Protein AF-A0A957AQJ9-F1 (afdb_monomer)

Nearest PDB structures (foldseek):
  1okq-assembly1_A  TM=3.624E-01  e=1.898E-09  Mus musculus
  2jd4-assembly1_A  TM=3.567E-01  e=3.249E-08  Mus musculus
  2jd4-assembly2_B  TM=3.428E-01  e=1.166E-07  Mus musculus
  6z2o-assembly1_A  TM=6.567E-01  e=7.540E-03  Akkermansia muciniphila ATCC BAA-835
  3zr5-assembly1_A  TM=3.129E-01  e=8.150E-04  Mus musculus

Mean predicted aligned error: 17.11 Å

Foldseek 3Di:
DAFPDDKDKAWQPCQLQALAWKKWWWWWQAAADADKWWAKFWADPQDAGQWTWIAHNVQQWIWIDGPPDIWTFQDHDDHRDIWTWMWTAHSVQWIFIDILLDTRDTDGDSGIRHRGTIMMGQWDHPNDDIGGTRGDTHDTDMDSHGDWSVSSNCVSVLVAFPWWQQQQDQKAAFQDFGDTPSVNPWTKTKHFQPDRRDMWGFDPDQFHNGWGAFQGIWIFTDFDQQLFLLVFWKKWKWWWAAAPDDPDQKWWQKAFEAEPVQDQLQTRFTWIDGNRFWIKTWFHQSPDIFIDIGDRHDDHRDIWIWMWITPLAKIWIDILLHTDDIDRSRHNRRGHRDRGIIGQKYHYPPDPPPIHGGRTIIGTITMGSHGDDSVSSNVVSVSGDDDWDWPDPDDPPDPDTDTDDDDDLPDAIKDKQADWDADPVGDIPPRDDVVRIDMDGPHPPPPPPDQAWPDWAWDDDPQWIKTKIKGQWQAQWQFKFKFKDLDPPDGDDTPDTGGDPDHRGNHMDMDMDIGNPDDAQGKMWMKIWTAGNVRDIDIDDTYMDHHHDPDDPDPPDDDDDDDDDDDDDDDDDDDDDDDDDDDDDDDDDDDDDD

Structure (mmCIF, N/CA/C/O backbone):
data_AF-A0A957AQJ9-F1
#
_entry.id   AF-A0A957AQJ9-F1
#
loop_
_atom_site.group_PDB
_atom_site.id
_atom_site.type_symbol
_atom_site.label_atom_id
_atom_site.label_alt_id
_atom_site.label_comp_id
_atom_site.label_asym_id
_atom_site.label_entity_id
_atom_site.label_seq_id
_atom_site.pdbx_PDB_ins_code
_atom_site.Cartn_x
_atom_site.Cartn_y
_atom_site.Cartn_z
_atom_site.occupancy
_atom_site.B_iso_or_equiv
_atom_site.auth_seq_id
_atom_site.auth_comp_id
_atom_site.auth_asym_id
_atom_site.auth_atom_id
_atom_site.pdbx_PDB_model_num
ATOM 1 N N . PHE A 1 1 ? 5.948 16.089 -21.328 1.00 92.62 1 PHE A N 1
ATOM 2 C CA . PHE A 1 1 ? 7.175 16.125 -22.129 1.00 92.62 1 PHE A CA 1
ATOM 3 C C . PHE A 1 1 ? 6.773 16.080 -23.591 1.00 92.62 1 PHE A C 1
ATOM 5 O O . PHE A 1 1 ? 6.125 15.121 -24.000 1.00 92.62 1 PHE A O 1
ATOM 12 N N . ASP A 1 2 ? 7.053 17.138 -24.344 1.00 92.00 2 ASP A N 1
ATOM 13 C CA . ASP A 1 2 ? 6.606 17.327 -25.732 1.00 92.00 2 ASP A CA 1
ATOM 14 C C . ASP A 1 2 ? 7.565 16.769 -26.802 1.00 92.00 2 ASP A C 1
ATOM 16 O O . ASP A 1 2 ? 7.291 16.874 -27.998 1.00 92.00 2 ASP A O 1
ATOM 20 N N . GLY A 1 3 ? 8.683 16.170 -26.384 1.00 90.44 3 GLY A N 1
ATOM 21 C CA . GLY A 1 3 ? 9.690 15.611 -27.282 1.00 90.44 3 GLY A CA 1
ATOM 22 C C . GLY A 1 3 ? 10.649 16.622 -27.903 1.00 90.44 3 GLY A C 1
ATOM 23 O O . GLY A 1 3 ? 11.433 16.231 -28.772 1.00 90.44 3 GLY A O 1
ATOM 24 N N . VAL A 1 4 ? 10.604 17.897 -27.501 1.00 90.50 4 VAL A N 1
ATOM 25 C CA . VAL A 1 4 ? 11.397 18.969 -28.118 1.00 90.50 4 VAL A CA 1
ATOM 26 C C . VAL A 1 4 ? 12.445 19.532 -27.169 1.00 90.50 4 VAL A C 1
ATOM 28 O O . VAL A 1 4 ? 13.625 19.520 -27.520 1.00 90.50 4 VAL A O 1
ATOM 31 N N . ASP A 1 5 ? 12.038 20.056 -26.013 1.00 89.62 5 ASP A N 1
ATOM 32 C CA . ASP A 1 5 ? 12.955 20.708 -25.067 1.00 89.62 5 ASP A CA 1
ATOM 33 C C . ASP A 1 5 ? 12.604 20.520 -23.581 1.00 89.62 5 ASP A C 1
ATOM 35 O O . ASP A 1 5 ? 13.360 20.972 -22.716 1.00 89.62 5 ASP A O 1
ATOM 39 N N . ASP A 1 6 ? 11.529 19.790 -23.273 1.00 91.94 6 ASP A N 1
ATOM 40 C CA . ASP A 1 6 ? 11.122 19.501 -21.898 1.00 91.94 6 ASP A CA 1
ATOM 41 C C . ASP A 1 6 ? 12.147 18.628 -21.147 1.00 91.94 6 ASP A C 1
ATOM 43 O O . ASP A 1 6 ? 12.535 17.546 -21.594 1.00 91.94 6 ASP A O 1
ATOM 47 N N . SER A 1 7 ? 12.535 19.072 -19.950 1.00 90.31 7 SER A N 1
ATOM 48 C CA . SER A 1 7 ? 13.377 18.325 -19.011 1.00 90.31 7 SER A CA 1
ATOM 49 C C . SER A 1 7 ? 13.085 18.753 -17.574 1.00 90.31 7 SER A C 1
ATOM 51 O O . SER A 1 7 ? 12.858 19.937 -17.309 1.00 90.31 7 SER A O 1
ATOM 53 N N . LEU A 1 8 ? 13.126 17.806 -16.637 1.00 92.00 8 LEU A N 1
ATOM 54 C CA . LEU A 1 8 ? 13.178 18.089 -15.202 1.00 92.00 8 LEU A CA 1
ATOM 55 C C . LEU A 1 8 ? 14.493 17.560 -14.633 1.00 92.00 8 LEU A C 1
ATOM 57 O O . LEU A 1 8 ? 14.938 16.472 -14.991 1.00 92.00 8 LEU A O 1
ATOM 61 N N . THR A 1 9 ? 15.087 18.315 -13.715 1.00 90.50 9 THR A N 1
ATOM 62 C CA . THR A 1 9 ? 16.314 17.924 -13.017 1.00 90.50 9 THR A CA 1
ATOM 63 C C . THR A 1 9 ? 16.033 17.858 -11.528 1.00 90.50 9 THR A C 1
ATOM 65 O O . THR A 1 9 ? 15.583 18.841 -10.935 1.00 90.50 9 THR A O 1
ATOM 68 N N . VAL A 1 10 ? 16.310 16.704 -10.930 1.00 87.38 10 VAL A N 1
ATOM 69 C CA . VAL A 1 10 ? 16.280 16.508 -9.483 1.00 87.38 10 VAL A CA 1
ATOM 70 C C . VAL A 1 10 ? 17.721 16.432 -9.001 1.00 87.38 10 VAL A C 1
ATOM 72 O O . VAL A 1 10 ? 18.460 15.511 -9.352 1.00 87.38 10 VAL A O 1
ATOM 75 N N . PHE A 1 11 ? 18.120 17.440 -8.232 1.00 86.62 11 PHE A N 1
ATOM 76 C CA . PHE A 1 11 ? 19.486 17.565 -7.740 1.00 86.62 11 PHE A CA 1
ATOM 77 C C . PHE A 1 11 ? 19.770 16.562 -6.623 1.00 86.62 11 PHE A C 1
ATOM 79 O O . PHE A 1 11 ? 18.876 16.227 -5.845 1.00 86.62 11 PHE A O 1
ATOM 86 N N . ASP A 1 12 ? 21.028 16.131 -6.522 1.00 78.50 12 ASP A N 1
ATOM 87 C CA . ASP A 1 12 ? 21.579 15.427 -5.355 1.00 78.50 12 ASP A CA 1
ATOM 88 C C . ASP A 1 12 ? 20.971 14.035 -5.036 1.00 78.50 12 ASP A C 1
ATOM 90 O O . ASP A 1 12 ? 21.325 13.421 -4.026 1.00 78.50 12 ASP A O 1
ATOM 94 N N . VAL A 1 13 ? 20.121 13.475 -5.910 1.00 77.50 13 VAL A N 1
ATOM 95 C CA . VAL A 1 13 ? 19.468 12.156 -5.722 1.00 77.50 13 VAL A CA 1
ATOM 96 C C . VAL A 1 13 ? 20.484 11.024 -5.540 1.00 77.50 13 VAL A C 1
ATOM 98 O O . VAL A 1 13 ? 20.244 10.072 -4.798 1.00 77.50 13 VAL A O 1
ATOM 101 N N . SER A 1 14 ? 21.646 11.113 -6.189 1.00 77.75 14 SER A N 1
ATOM 102 C CA . SER A 1 14 ? 22.636 10.036 -6.183 1.00 77.75 14 SER A CA 1
ATOM 103 C C . SER A 1 14 ? 23.633 10.072 -5.019 1.00 77.75 14 SER A C 1
ATOM 105 O O . SER A 1 14 ? 24.506 9.199 -4.952 1.00 77.75 14 SER A O 1
ATOM 107 N N . LEU A 1 15 ? 23.531 11.040 -4.094 1.00 73.25 15 LEU A N 1
ATOM 108 C CA . LEU A 1 15 ? 24.473 11.200 -2.973 1.00 73.25 15 LEU A CA 1
ATOM 109 C C . LEU A 1 15 ? 24.686 9.897 -2.185 1.00 73.25 15 LEU A C 1
ATOM 111 O O . LEU A 1 15 ? 25.810 9.612 -1.771 1.00 73.25 15 LEU A O 1
ATOM 115 N N . ASN A 1 16 ? 23.632 9.087 -2.044 1.00 70.19 16 ASN A N 1
ATOM 116 C CA . ASN A 1 16 ? 23.657 7.813 -1.319 1.00 70.19 16 ASN A CA 1
ATOM 117 C C . ASN A 1 16 ? 23.697 6.566 -2.230 1.00 70.19 16 ASN A C 1
ATOM 119 O O . ASN A 1 16 ? 23.764 5.445 -1.729 1.00 70.19 16 ASN A O 1
ATOM 123 N N . LEU A 1 17 ? 23.694 6.728 -3.558 1.00 78.06 17 LEU A N 1
ATOM 124 C CA . LEU A 1 17 ? 23.614 5.611 -4.517 1.00 78.06 17 LEU A CA 1
ATOM 125 C C . LEU A 1 17 ? 24.988 5.119 -4.996 1.00 78.06 17 LEU A C 1
ATOM 127 O O . LEU A 1 17 ? 25.112 4.027 -5.555 1.00 78.06 17 LEU A O 1
ATOM 131 N N . ALA A 1 18 ? 26.037 5.915 -4.788 1.00 72.94 18 ALA A N 1
ATOM 132 C CA . ALA A 1 18 ? 27.349 5.677 -5.373 1.00 72.94 18 ALA A CA 1
ATOM 133 C C . ALA A 1 18 ? 27.983 4.351 -4.920 1.00 72.94 18 ALA A C 1
ATOM 135 O O . ALA A 1 18 ? 28.435 4.207 -3.785 1.00 72.94 18 ALA A O 1
ATOM 136 N N . GLY A 1 19 ? 28.068 3.393 -5.848 1.00 69.75 19 GLY A N 1
ATOM 137 C CA . GLY A 1 19 ? 28.653 2.070 -5.602 1.00 69.75 19 GLY A CA 1
ATOM 138 C C . GLY A 1 19 ? 27.758 1.103 -4.819 1.00 69.75 19 GLY A C 1
ATOM 139 O O . GLY A 1 19 ? 28.205 -0.003 -4.520 1.00 69.75 19 GLY A O 1
ATOM 140 N N . ASN A 1 20 ? 26.518 1.491 -4.515 1.00 80.19 20 ASN A N 1
ATOM 141 C CA . ASN A 1 20 ? 25.549 0.668 -3.798 1.00 80.19 20 ASN A CA 1
ATOM 142 C C . ASN A 1 20 ? 24.621 -0.085 -4.765 1.00 80.19 20 ASN A C 1
ATOM 144 O O . ASN A 1 20 ? 24.671 0.089 -5.986 1.00 80.19 20 ASN A O 1
ATOM 148 N N . ALA A 1 21 ? 23.788 -0.967 -4.214 1.00 87.88 21 ALA A N 1
ATOM 149 C CA . ALA A 1 21 ? 22.604 -1.433 -4.925 1.00 87.88 21 ALA A CA 1
ATOM 150 C C . ALA A 1 21 ? 21.654 -0.246 -5.166 1.00 87.88 21 ALA A C 1
ATOM 152 O O . ALA A 1 21 ? 21.693 0.735 -4.430 1.00 87.88 21 ALA A O 1
ATOM 153 N N . THR A 1 22 ? 20.820 -0.308 -6.197 1.00 90.12 22 THR A N 1
ATOM 154 C CA . THR A 1 22 ? 19.837 0.745 -6.472 1.00 90.12 22 THR A CA 1
ATOM 155 C C . THR A 1 22 ? 18.713 0.221 -7.347 1.00 90.12 22 THR A C 1
ATOM 157 O O . THR A 1 22 ? 18.910 -0.719 -8.119 1.00 90.12 22 THR A O 1
ATOM 160 N N . SER A 1 23 ? 17.544 0.840 -7.249 1.00 92.94 23 SER A N 1
ATOM 161 C CA . SER A 1 23 ? 16.424 0.600 -8.155 1.00 92.94 23 SER A CA 1
ATOM 162 C C . SER A 1 23 ? 15.796 1.915 -8.551 1.00 92.94 23 SER A C 1
ATOM 164 O O . SER A 1 23 ? 15.727 2.826 -7.736 1.00 92.94 23 SER A O 1
ATOM 166 N N . PHE A 1 24 ? 15.336 2.029 -9.786 1.00 93.81 24 PHE A N 1
ATOM 167 C CA . PHE A 1 24 ? 14.675 3.238 -10.255 1.00 93.81 24 PHE A CA 1
ATOM 168 C C . PHE A 1 24 ? 13.699 2.924 -11.379 1.00 93.81 24 PHE A C 1
ATOM 170 O O . PHE A 1 24 ? 13.906 1.991 -12.162 1.00 93.81 24 PHE A O 1
ATOM 177 N N . GLY A 1 25 ? 12.640 3.716 -11.467 1.00 95.06 25 GLY A N 1
ATOM 178 C CA . GLY A 1 25 ? 11.577 3.498 -12.433 1.00 95.06 25 GLY A CA 1
ATOM 179 C C . GLY A 1 25 ? 10.483 4.548 -12.351 1.00 95.06 25 GLY A C 1
ATOM 180 O O . GLY A 1 25 ? 10.614 5.545 -11.638 1.00 95.06 25 GLY A O 1
ATOM 181 N N . ALA A 1 26 ? 9.442 4.331 -13.148 1.00 94.75 26 ALA A N 1
ATOM 182 C CA . ALA A 1 26 ? 8.276 5.201 -13.241 1.00 94.75 26 ALA A CA 1
ATOM 183 C C . ALA A 1 26 ? 7.103 4.488 -13.929 1.00 94.75 26 ALA A C 1
ATOM 185 O O . ALA A 1 26 ? 7.297 3.511 -14.666 1.00 94.75 26 ALA A O 1
ATOM 186 N N . TRP A 1 27 ? 5.902 5.043 -13.791 1.00 95.00 27 TRP A N 1
ATOM 187 C CA . TRP A 1 27 ? 4.855 4.890 -14.796 1.00 95.00 27 TRP A CA 1
ATOM 188 C C . TRP A 1 27 ? 5.170 5.772 -16.008 1.00 95.00 27 TRP A C 1
ATOM 190 O O . TRP A 1 27 ? 5.525 6.945 -15.893 1.00 95.00 27 TRP A O 1
ATOM 200 N N . VAL A 1 28 ? 5.052 5.203 -17.204 1.00 97.00 28 VAL A N 1
ATOM 201 C CA . VAL A 1 28 ? 5.449 5.824 -18.470 1.00 97.00 28 VAL A CA 1
ATOM 202 C C . VAL A 1 28 ? 4.351 5.615 -19.500 1.00 97.00 28 VAL A C 1
ATOM 204 O O . VAL A 1 28 ? 3.964 4.483 -19.784 1.00 97.00 28 VAL A O 1
ATOM 207 N N . LYS A 1 29 ? 3.885 6.699 -20.118 1.00 96.75 29 LYS A N 1
ATOM 208 C CA . LYS A 1 29 ? 3.006 6.661 -21.289 1.00 96.75 29 LYS A CA 1
ATOM 209 C C . LYS A 1 29 ? 3.739 7.248 -22.493 1.00 96.75 29 LYS A C 1
ATOM 211 O O . LYS A 1 29 ? 3.680 8.464 -22.692 1.00 96.75 29 LYS A O 1
ATOM 216 N N . PRO A 1 30 ? 4.469 6.425 -23.266 1.00 95.88 30 PRO A N 1
ATOM 217 C CA . PRO A 1 30 ? 5.208 6.912 -24.419 1.00 95.88 30 PRO A CA 1
ATOM 218 C C . PRO A 1 30 ? 4.275 7.166 -25.604 1.00 95.88 30 PRO A C 1
ATOM 220 O O . PRO A 1 30 ? 3.418 6.336 -25.905 1.00 95.88 30 PRO A O 1
ATOM 223 N N . GLU A 1 31 ? 4.473 8.271 -26.315 1.00 94.75 31 GLU A N 1
ATOM 224 C CA . GLU A 1 31 ? 3.731 8.561 -27.545 1.00 94.75 31 GLU A CA 1
ATOM 225 C C . GLU A 1 31 ? 4.389 7.921 -28.775 1.00 94.75 31 GLU A C 1
ATOM 227 O O . GLU A 1 31 ? 5.592 7.615 -28.805 1.00 94.75 31 GLU A O 1
ATOM 232 N N . ALA A 1 32 ? 3.589 7.715 -29.823 1.00 88.75 32 ALA A N 1
ATOM 233 C CA . ALA A 1 32 ? 4.086 7.197 -31.092 1.00 88.75 32 ALA A CA 1
ATOM 234 C C . ALA A 1 32 ? 5.020 8.217 -31.771 1.00 88.75 32 ALA A C 1
ATOM 236 O O . ALA A 1 32 ? 4.704 9.402 -31.866 1.00 88.75 32 ALA A O 1
ATOM 237 N N . GLY A 1 33 ? 6.155 7.764 -32.310 1.00 87.12 33 GLY A N 1
ATOM 238 C CA . GLY A 1 33 ? 7.134 8.675 -32.906 1.00 87.12 33 GLY A CA 1
ATOM 239 C C . GLY A 1 33 ? 8.309 7.978 -33.585 1.00 87.12 33 GLY A C 1
ATOM 240 O O . GLY A 1 33 ? 8.190 6.852 -34.070 1.00 87.12 33 GLY A O 1
ATOM 241 N N . SER A 1 34 ? 9.452 8.661 -33.644 1.00 84.19 34 SER A N 1
ATOM 242 C CA . SER A 1 34 ? 10.712 8.099 -34.131 1.00 84.19 34 SER A CA 1
ATOM 243 C C . SER A 1 34 ? 11.901 8.505 -33.260 1.00 84.19 34 SER A C 1
ATOM 245 O O . SER A 1 34 ? 12.082 9.689 -32.989 1.00 84.19 34 SER A O 1
ATOM 247 N N . GLY A 1 35 ? 12.778 7.546 -32.955 1.00 88.00 35 GLY A N 1
ATOM 248 C CA . GLY A 1 35 ? 14.028 7.777 -32.228 1.00 88.00 35 GLY A CA 1
ATOM 249 C C . GLY A 1 35 ? 14.063 7.105 -30.857 1.00 88.00 35 GLY A C 1
ATOM 250 O O . GLY A 1 35 ? 13.187 6.311 -30.514 1.00 88.00 35 GLY A O 1
ATOM 251 N N . ASP A 1 36 ? 15.112 7.419 -30.100 1.00 91.12 36 ASP A N 1
ATOM 252 C CA . ASP A 1 36 ? 15.286 6.981 -28.716 1.00 91.12 36 ASP A CA 1
ATOM 253 C C . ASP A 1 36 ? 14.898 8.138 -27.792 1.00 91.12 36 ASP A C 1
ATOM 255 O O . ASP A 1 36 ? 15.418 9.246 -27.918 1.00 91.12 36 ASP A O 1
ATOM 259 N N . ASN A 1 37 ? 13.965 7.886 -26.883 1.00 93.19 37 ASN A N 1
ATOM 260 C CA . ASN A 1 37 ? 13.410 8.854 -25.946 1.00 93.19 37 ASN A CA 1
ATOM 261 C C . ASN A 1 37 ? 13.966 8.572 -24.548 1.00 93.19 37 ASN A C 1
ATOM 263 O O . ASN A 1 37 ? 13.776 7.476 -24.024 1.00 93.19 37 ASN A O 1
ATOM 267 N N . ALA A 1 38 ? 14.659 9.535 -23.946 1.00 94.00 38 ALA A N 1
ATOM 268 C CA . ALA A 1 38 ? 15.236 9.370 -22.615 1.00 94.00 38 ALA A CA 1
ATOM 269 C C . ALA A 1 38 ? 14.170 9.550 -21.531 1.00 94.00 38 ALA A C 1
ATOM 271 O O . ALA A 1 38 ? 13.559 10.608 -21.462 1.00 94.00 38 ALA A O 1
ATOM 272 N N . LEU A 1 39 ? 13.962 8.539 -20.688 1.00 96.12 39 LEU A N 1
ATOM 273 C CA . LEU A 1 39 ? 12.957 8.576 -19.626 1.00 96.12 39 LEU A CA 1
ATOM 274 C C . LEU A 1 39 ? 13.577 9.075 -18.318 1.00 96.12 39 LEU A C 1
ATOM 276 O O . LEU A 1 39 ? 13.153 10.099 -17.790 1.00 96.12 39 LEU A O 1
ATOM 280 N N . LEU A 1 40 ? 14.599 8.364 -17.832 1.00 94.88 40 LEU A N 1
ATOM 281 C CA . LEU A 1 40 ? 15.322 8.658 -16.595 1.00 94.88 40 LEU A CA 1
ATOM 282 C C . LEU A 1 40 ? 16.820 8.493 -16.848 1.00 94.88 40 LEU A C 1
ATOM 284 O O . LEU A 1 40 ? 17.236 7.457 -17.371 1.00 94.88 40 LEU A O 1
ATOM 288 N N . ALA A 1 41 ? 17.637 9.469 -16.467 1.00 92.25 41 ALA A N 1
ATOM 289 C CA . ALA A 1 41 ? 19.084 9.406 -16.643 1.00 92.25 41 ALA A CA 1
ATOM 290 C C . ALA A 1 41 ? 19.826 9.949 -15.424 1.00 92.25 41 ALA A C 1
ATOM 292 O O . ALA A 1 41 ? 19.465 10.998 -14.899 1.00 92.25 41 ALA A O 1
ATOM 293 N N . PHE A 1 42 ? 20.896 9.265 -15.020 1.00 89.81 42 PHE A N 1
ATOM 294 C CA . PHE A 1 42 ? 21.807 9.756 -13.987 1.00 89.81 42 PHE A CA 1
ATOM 295 C C . PHE A 1 42 ? 23.050 10.365 -14.631 1.00 89.81 42 PHE A C 1
ATOM 297 O O . PHE A 1 42 ? 23.799 9.675 -15.339 1.00 89.81 42 PHE A O 1
ATOM 304 N N . GLY A 1 43 ? 23.249 11.660 -14.405 1.00 83.44 43 GLY A N 1
ATOM 305 C CA . GLY A 1 43 ? 24.387 12.414 -14.916 1.00 83.44 43 GLY A CA 1
ATOM 306 C C . GLY A 1 43 ? 24.150 13.922 -14.902 1.00 83.44 43 GLY A C 1
ATOM 307 O O . GLY A 1 43 ? 23.088 14.405 -14.526 1.00 83.44 43 GLY A O 1
ATOM 308 N N . ALA A 1 44 ? 25.158 14.673 -15.340 1.00 75.31 44 ALA A N 1
ATOM 309 C CA . ALA A 1 44 ? 25.053 16.119 -15.512 1.00 75.31 44 ALA A CA 1
ATOM 310 C C . ALA A 1 44 ? 24.534 16.488 -16.913 1.00 75.31 44 ALA A C 1
ATOM 312 O O . ALA A 1 44 ? 24.792 15.779 -17.889 1.00 75.31 44 ALA A O 1
ATOM 313 N N . ASP A 1 45 ? 23.867 17.639 -17.032 1.00 69.31 45 ASP A N 1
ATOM 314 C CA . ASP A 1 45 ? 23.431 18.166 -18.330 1.00 69.31 45 ASP A CA 1
ATOM 315 C C . ASP A 1 45 ? 24.620 18.329 -19.304 1.00 69.31 45 ASP A C 1
ATOM 317 O O . ASP A 1 45 ? 25.703 18.801 -18.942 1.00 69.31 45 ASP A O 1
ATOM 321 N N . GLY A 1 46 ? 24.432 17.889 -20.550 1.00 74.75 46 GLY A N 1
ATOM 322 C CA . GLY A 1 46 ? 25.474 17.849 -21.582 1.00 74.75 46 GLY A CA 1
ATOM 323 C C . GLY A 1 46 ? 26.565 16.786 -21.382 1.00 74.75 46 GLY A C 1
ATOM 324 O O . GLY A 1 46 ? 27.554 16.779 -22.124 1.00 74.75 46 GLY A O 1
ATOM 325 N N . VAL A 1 47 ? 26.417 15.883 -20.408 1.00 80.31 47 VAL A N 1
ATOM 326 C CA . VAL A 1 47 ? 27.335 14.763 -20.156 1.00 80.31 47 VAL A CA 1
ATOM 327 C C . VAL A 1 47 ? 26.629 13.446 -20.459 1.00 80.31 47 VAL A C 1
ATOM 329 O O . VAL A 1 47 ? 25.456 13.266 -20.156 1.00 80.31 47 VAL A O 1
ATOM 332 N N . LEU A 1 48 ? 27.353 12.516 -21.089 1.00 81.69 48 LEU A N 1
ATOM 333 C CA . LEU A 1 48 ? 26.845 11.164 -21.321 1.00 81.69 48 LEU A CA 1
ATOM 334 C C . LEU A 1 48 ? 26.513 10.508 -19.969 1.00 81.69 48 LEU A C 1
ATOM 336 O O . LEU A 1 48 ? 27.430 10.367 -19.154 1.00 81.69 48 LEU A O 1
ATOM 340 N N . PRO A 1 49 ? 25.253 10.103 -19.728 1.00 81.62 49 PRO A N 1
ATOM 341 C CA . PRO A 1 49 ? 24.857 9.540 -18.447 1.00 81.62 49 PRO A CA 1
ATOM 342 C C . PRO A 1 49 ? 25.492 8.166 -18.231 1.00 81.62 49 PRO A C 1
ATOM 344 O O . PRO A 1 49 ? 25.685 7.390 -19.172 1.00 81.62 49 PRO A O 1
ATOM 347 N N . GLY A 1 50 ? 25.800 7.854 -16.972 1.00 77.94 50 GLY A N 1
ATOM 348 C CA . GLY A 1 50 ? 26.355 6.553 -16.587 1.00 77.94 50 GLY A CA 1
ATOM 349 C C . GLY A 1 50 ? 25.315 5.431 -16.615 1.00 77.94 50 GLY A C 1
ATOM 350 O O . GLY A 1 50 ? 25.660 4.268 -16.807 1.00 77.94 50 GLY A O 1
ATOM 351 N N . SER A 1 51 ? 24.039 5.772 -16.437 1.00 86.38 51 SER A N 1
ATOM 352 C CA . SER A 1 51 ? 22.896 4.860 -16.503 1.00 86.38 51 SER A CA 1
ATOM 353 C C . SER A 1 51 ? 21.670 5.612 -17.011 1.00 86.38 51 SER A C 1
ATOM 355 O O . SER A 1 51 ? 21.408 6.738 -16.585 1.00 86.38 51 SER A O 1
ATOM 357 N N . LEU A 1 52 ? 20.940 4.993 -17.932 1.00 90.31 52 LEU A N 1
ATOM 358 C CA . LEU A 1 52 ? 19.833 5.594 -18.668 1.00 90.31 52 LEU A CA 1
ATOM 359 C C . LEU A 1 52 ? 18.723 4.558 -18.866 1.00 90.31 52 LEU A C 1
ATOM 361 O O . LEU A 1 52 ? 18.973 3.480 -19.394 1.00 90.31 52 LEU A O 1
ATOM 365 N N . LEU A 1 53 ? 17.491 4.903 -18.511 1.00 95.06 53 LEU A N 1
ATOM 366 C CA . LEU A 1 53 ? 16.293 4.199 -18.956 1.00 95.06 53 LEU A CA 1
ATOM 367 C C . LEU A 1 53 ? 15.682 4.978 -20.122 1.00 95.06 53 LEU A C 1
ATOM 369 O O . LEU A 1 53 ? 15.455 6.186 -20.024 1.00 95.06 53 LEU A O 1
ATOM 373 N N . LEU A 1 54 ? 15.438 4.305 -21.243 1.00 94.75 54 LEU A N 1
ATOM 374 C CA . LEU A 1 54 ? 14.942 4.929 -22.467 1.00 94.75 54 LEU A CA 1
ATOM 375 C C . LEU A 1 54 ? 13.858 4.089 -23.148 1.00 94.75 54 LEU A C 1
ATOM 377 O O . LEU A 1 54 ? 13.765 2.881 -22.945 1.00 94.75 54 LEU A O 1
ATOM 381 N N . TYR A 1 55 ? 13.059 4.735 -23.989 1.00 96.31 55 TYR A N 1
ATOM 382 C CA . TYR A 1 55 ? 12.086 4.102 -24.873 1.00 96.31 55 TYR A CA 1
ATOM 383 C C . TYR A 1 55 ? 12.529 4.250 -26.330 1.00 96.31 55 TYR A C 1
ATOM 385 O O . TYR A 1 55 ? 12.736 5.361 -26.819 1.00 96.31 55 TYR A O 1
ATOM 393 N N . ARG A 1 56 ? 12.675 3.134 -27.044 1.00 94.38 56 ARG A N 1
ATOM 394 C CA . ARG A 1 56 ? 13.017 3.119 -28.468 1.00 94.38 56 ARG A CA 1
ATOM 395 C C . ARG A 1 56 ? 11.760 2.967 -29.308 1.00 94.38 56 ARG A C 1
ATOM 397 O O . ARG A 1 56 ? 11.198 1.879 -29.396 1.00 94.38 56 ARG A O 1
ATOM 404 N N . GLN A 1 57 ? 11.385 4.027 -30.016 1.00 91.44 57 GLN A N 1
ATOM 405 C CA . GLN A 1 57 ? 10.181 4.063 -30.854 1.00 91.44 57 GLN A CA 1
ATOM 406 C C . GLN A 1 57 ? 10.288 3.204 -32.127 1.00 91.44 57 GLN A C 1
ATOM 408 O O . GLN A 1 57 ? 9.280 2.873 -32.737 1.00 91.44 57 GLN A O 1
ATOM 413 N N . SER A 1 58 ? 11.494 2.818 -32.564 1.00 91.00 58 SER A N 1
ATOM 414 C CA . SER A 1 58 ? 11.650 1.974 -33.764 1.00 91.00 58 SER A CA 1
ATOM 415 C C . SER A 1 58 ? 11.300 0.503 -33.529 1.00 91.00 58 SER A C 1
ATOM 417 O O . SER A 1 58 ? 10.889 -0.180 -34.466 1.00 91.00 58 SER A O 1
ATOM 419 N N . THR A 1 59 ? 11.463 0.019 -32.297 1.00 93.19 59 THR A N 1
ATOM 420 C CA . THR A 1 59 ? 11.109 -1.348 -31.885 1.00 93.19 59 THR A CA 1
ATOM 421 C C . THR A 1 59 ? 10.002 -1.380 -30.836 1.00 93.19 59 THR A C 1
ATOM 423 O O . THR A 1 59 ? 9.559 -2.460 -30.464 1.00 93.19 59 THR A O 1
ATOM 426 N N . ASN A 1 60 ? 9.545 -0.210 -30.384 1.00 95.00 60 ASN A N 1
ATOM 427 C CA . ASN A 1 60 ? 8.646 -0.016 -29.254 1.00 95.00 60 ASN A CA 1
ATOM 428 C C . ASN A 1 60 ? 9.100 -0.768 -27.997 1.00 95.00 60 ASN A C 1
ATOM 430 O O . ASN A 1 60 ? 8.305 -1.460 -27.376 1.00 95.00 60 ASN A O 1
ATOM 434 N N . GLN A 1 61 ? 10.370 -0.660 -27.619 1.00 96.50 61 GLN A N 1
ATOM 435 C CA . GLN A 1 61 ? 10.909 -1.354 -26.444 1.00 96.50 61 GLN A CA 1
ATOM 436 C C . GLN A 1 61 ? 11.481 -0.365 -25.437 1.00 96.50 61 GLN A C 1
ATOM 438 O O . GLN A 1 61 ? 12.117 0.622 -25.816 1.00 96.50 61 GLN A O 1
ATOM 443 N N . PHE A 1 62 ? 11.302 -0.667 -24.155 1.00 97.62 62 PHE A N 1
ATOM 444 C CA . PHE A 1 62 ? 12.073 -0.051 -23.079 1.00 97.62 62 PHE A CA 1
ATOM 445 C C . PHE A 1 62 ? 13.469 -0.659 -23.016 1.00 97.62 62 PHE A C 1
ATOM 447 O O . PHE A 1 62 ? 13.640 -1.851 -23.289 1.00 97.62 62 PHE A O 1
ATOM 454 N N . ILE A 1 63 ? 14.459 0.169 -22.696 1.00 95.81 63 ILE A N 1
ATOM 455 C CA . ILE A 1 63 ? 15.873 -0.191 -22.719 1.00 95.81 63 ILE A CA 1
ATOM 456 C C . ILE A 1 63 ? 16.564 0.418 -21.502 1.00 95.81 63 ILE A C 1
ATOM 458 O O . ILE A 1 63 ? 16.512 1.634 -21.307 1.00 95.81 63 ILE A O 1
ATOM 462 N N . TYR A 1 64 ? 17.269 -0.411 -20.737 1.00 95.62 64 TYR A N 1
ATOM 463 C CA . TYR A 1 64 ? 18.328 0.067 -19.856 1.00 95.62 64 TYR A CA 1
ATOM 464 C C . TYR A 1 64 ? 19.612 0.206 -20.670 1.00 95.62 64 TYR A C 1
ATOM 466 O O . TYR A 1 64 ? 20.023 -0.724 -21.357 1.00 95.62 64 TYR A O 1
ATOM 474 N N . TRP A 1 65 ? 20.250 1.364 -20.613 1.00 92.50 65 TRP A N 1
ATOM 475 C CA . TRP A 1 65 ? 21.495 1.638 -21.306 1.00 92.50 65 TRP A CA 1
ATOM 476 C C . TRP A 1 65 ? 22.542 2.165 -20.333 1.00 92.50 65 TRP A C 1
ATOM 478 O O . TRP A 1 65 ? 22.274 3.044 -19.513 1.00 92.50 65 TRP A O 1
ATOM 488 N N . ASP A 1 66 ? 23.759 1.664 -20.482 1.00 87.69 66 ASP A N 1
ATOM 489 C CA . ASP A 1 66 ? 24.958 2.212 -19.872 1.00 87.69 66 ASP A CA 1
ATOM 490 C C . ASP A 1 66 ? 26.088 2.300 -20.912 1.00 87.69 66 ASP A C 1
ATOM 492 O O . ASP A 1 66 ? 25.940 1.940 -22.081 1.00 87.69 66 ASP A O 1
ATOM 496 N N . SER A 1 67 ? 27.258 2.785 -20.493 1.00 77.31 67 SER A N 1
ATOM 497 C CA . SER A 1 67 ? 28.410 2.939 -21.395 1.00 77.31 67 SER A CA 1
ATOM 498 C C . SER A 1 67 ? 28.934 1.630 -22.025 1.00 77.31 67 SER A C 1
ATOM 500 O O . SER A 1 67 ? 29.749 1.693 -22.949 1.00 77.31 67 SER A O 1
ATOM 502 N N . ALA A 1 68 ? 28.502 0.460 -21.542 1.00 77.88 68 ALA A N 1
ATOM 503 C CA . ALA A 1 68 ? 28.971 -0.857 -21.963 1.00 77.88 68 ALA A CA 1
ATOM 504 C C . ALA A 1 68 ? 27.891 -1.715 -22.652 1.00 77.88 68 ALA A C 1
ATOM 506 O O . ALA A 1 68 ? 28.237 -2.565 -23.475 1.00 77.88 68 ALA A O 1
ATOM 507 N N . SER A 1 69 ? 26.612 -1.514 -22.333 1.00 78.62 69 SER A N 1
ATOM 508 C CA . SER A 1 69 ? 25.498 -2.395 -22.689 1.00 78.62 69 SER A CA 1
ATOM 509 C C . SER A 1 69 ? 24.188 -1.629 -22.907 1.00 78.62 69 SER A C 1
ATOM 511 O O . SER A 1 69 ? 23.992 -0.518 -22.421 1.00 78.62 69 SER A O 1
ATOM 513 N N . GLY A 1 70 ? 23.293 -2.225 -23.695 1.00 89.31 70 GLY A N 1
ATOM 514 C CA . GLY A 1 70 ? 21.938 -1.736 -23.929 1.00 89.31 70 GLY A CA 1
ATOM 515 C C . GLY A 1 70 ? 20.987 -2.921 -23.894 1.00 89.31 70 GLY A C 1
ATOM 516 O O . GLY A 1 70 ? 20.955 -3.700 -24.843 1.00 89.31 70 GLY A O 1
ATOM 517 N N . GLU A 1 71 ? 20.257 -3.061 -22.797 1.00 95.00 71 GLU A N 1
ATOM 518 C CA . GLU A 1 71 ? 19.447 -4.226 -22.459 1.00 95.00 71 GLU A CA 1
ATOM 519 C C . GLU A 1 71 ? 17.976 -3.906 -22.684 1.00 95.00 71 GLU A C 1
ATOM 521 O O . GLU A 1 71 ? 17.428 -2.962 -22.116 1.00 95.00 71 GLU A O 1
ATOM 526 N N . HIS A 1 72 ? 17.356 -4.672 -23.574 1.00 95.25 72 HIS A N 1
ATOM 527 C CA . HIS A 1 72 ? 16.016 -4.419 -24.078 1.00 95.25 72 HIS A CA 1
ATOM 528 C C . HIS A 1 72 ? 14.985 -5.257 -23.339 1.00 95.25 72 HIS A C 1
ATOM 530 O O . HIS A 1 72 ? 15.215 -6.436 -23.092 1.00 95.25 72 HIS A O 1
ATOM 536 N N . SER A 1 73 ? 13.806 -4.681 -23.128 1.00 95.69 73 SER A N 1
ATOM 537 C CA . SER A 1 73 ? 12.605 -5.469 -22.848 1.00 95.69 73 SER A CA 1
ATOM 538 C C . SER A 1 73 ? 12.359 -6.490 -23.963 1.00 95.69 73 SER A C 1
ATOM 540 O O . SER A 1 73 ? 12.540 -6.192 -25.149 1.00 95.69 73 SER A O 1
ATOM 542 N N . SER A 1 74 ? 11.980 -7.710 -23.589 1.00 88.94 74 SER A N 1
ATOM 543 C CA . SER A 1 74 ? 11.734 -8.806 -24.528 1.00 88.94 74 SER A CA 1
ATOM 544 C C . SER A 1 74 ? 10.489 -8.558 -25.382 1.00 88.94 74 SER A C 1
ATOM 546 O O . SER A 1 74 ? 10.474 -8.885 -26.574 1.00 88.94 74 SER A O 1
ATOM 548 N N . SER A 1 75 ? 9.493 -7.896 -24.798 1.00 86.31 75 SER A N 1
ATOM 549 C CA . SER A 1 75 ? 8.225 -7.545 -25.425 1.00 86.31 75 SER A CA 1
ATOM 550 C C . SER A 1 75 ? 8.235 -6.120 -25.979 1.00 86.31 75 SER A C 1
ATOM 552 O O . SER A 1 75 ? 8.711 -5.180 -25.343 1.00 86.31 75 SER A O 1
ATOM 554 N N . ALA A 1 76 ? 7.664 -5.941 -27.171 1.00 92.00 76 ALA A N 1
ATOM 555 C CA . ALA A 1 76 ? 7.344 -4.615 -27.687 1.00 92.00 76 ALA A CA 1
ATOM 556 C C . ALA A 1 76 ? 6.031 -4.111 -27.069 1.00 92.00 76 ALA A C 1
ATOM 558 O O . ALA A 1 76 ? 5.064 -4.864 -26.952 1.00 92.00 76 ALA A O 1
ATOM 559 N N . VAL A 1 77 ? 5.980 -2.827 -26.728 1.00 92.56 77 VAL A N 1
ATOM 560 C CA . VAL A 1 77 ? 4.809 -2.166 -26.152 1.00 92.56 77 VAL A CA 1
ATOM 561 C C . VAL A 1 77 ? 4.001 -1.402 -27.202 1.00 92.56 77 VAL A C 1
ATOM 563 O O . VAL A 1 77 ? 4.475 -1.102 -28.299 1.00 92.56 77 VAL A O 1
ATOM 566 N N . THR A 1 78 ? 2.749 -1.088 -26.883 1.00 94.94 78 THR A N 1
ATOM 567 C CA . THR A 1 78 ? 1.892 -0.269 -27.747 1.00 94.94 78 THR A CA 1
ATOM 568 C C . THR A 1 78 ? 1.994 1.189 -27.299 1.00 94.94 78 THR A C 1
ATOM 570 O O . THR A 1 78 ? 1.767 1.454 -26.122 1.00 94.94 78 THR A O 1
ATOM 573 N N . PRO A 1 79 ? 2.325 2.143 -28.188 1.00 92.69 79 PRO A N 1
ATOM 574 C CA . PRO A 1 79 ? 2.325 3.559 -27.830 1.00 92.69 79 PRO A CA 1
ATOM 575 C C . PRO A 1 79 ? 0.969 4.035 -27.292 1.00 92.69 79 PRO A C 1
ATOM 577 O O . PRO A 1 79 ? -0.069 3.417 -27.535 1.00 92.69 79 PRO A O 1
ATOM 580 N N . ASP A 1 80 ? 0.983 5.156 -26.580 1.00 91.38 80 ASP A N 1
ATOM 581 C CA . ASP A 1 80 ? -0.184 5.809 -25.984 1.00 91.38 80 ASP A CA 1
ATOM 582 C C . ASP A 1 80 ? -0.899 4.972 -24.904 1.00 91.38 80 ASP A C 1
ATOM 584 O O . ASP A 1 80 ? -2.073 5.211 -24.605 1.00 91.38 80 ASP A O 1
ATOM 588 N N . GLN A 1 81 ? -0.199 4.017 -24.283 1.00 92.69 81 GLN A N 1
ATOM 589 C CA . GLN A 1 81 ? -0.646 3.227 -23.125 1.00 92.69 81 GLN A CA 1
ATOM 590 C C . GLN A 1 81 ? 0.304 3.424 -21.936 1.00 92.69 81 GLN A C 1
ATOM 592 O O . GLN A 1 81 ? 1.483 3.706 -22.133 1.00 92.69 81 GLN A O 1
ATOM 597 N N . TRP A 1 82 ? -0.214 3.304 -20.711 1.00 93.25 82 TRP A N 1
ATOM 598 C CA . TRP A 1 82 ? 0.600 3.364 -19.494 1.00 93.25 82 TRP A CA 1
ATOM 599 C C . TRP A 1 82 ? 1.351 2.049 -19.275 1.00 93.25 82 TRP A C 1
ATOM 601 O O . TRP A 1 82 ? 0.768 0.972 -19.395 1.00 93.25 82 TRP A O 1
ATOM 611 N N . TYR A 1 83 ? 2.628 2.158 -18.920 1.00 93.62 83 TYR A N 1
ATOM 612 C CA . TYR A 1 83 ? 3.498 1.046 -18.557 1.00 93.62 83 TYR A CA 1
ATOM 613 C C . TYR A 1 83 ? 4.270 1.371 -17.289 1.00 93.62 83 TYR A C 1
ATOM 615 O O . TYR A 1 83 ? 4.813 2.463 -17.163 1.00 93.62 83 TYR A O 1
ATOM 623 N N . HIS A 1 84 ? 4.376 0.413 -16.382 1.00 94.19 84 HIS A N 1
ATOM 624 C CA . HIS A 1 84 ? 5.205 0.525 -15.189 1.00 94.19 84 HIS A CA 1
ATOM 625 C C . HIS A 1 84 ? 6.592 -0.045 -15.486 1.00 94.19 84 HIS A C 1
ATOM 627 O O . HIS A 1 84 ? 6.721 -1.251 -15.691 1.00 94.19 84 HIS A O 1
ATOM 633 N N . VAL A 1 85 ? 7.625 0.794 -15.552 1.00 97.50 85 VAL A N 1
ATOM 634 C CA . VAL A 1 85 ? 8.950 0.405 -16.065 1.00 97.50 85 VAL A CA 1
ATOM 635 C C . VAL A 1 85 ? 10.020 0.635 -15.013 1.00 97.50 85 VAL A C 1
ATOM 637 O O . VAL A 1 85 ? 10.205 1.760 -14.553 1.00 97.50 85 VAL A O 1
ATOM 640 N N . TRP A 1 86 ? 10.744 -0.427 -14.662 1.00 96.56 86 TRP A N 1
ATOM 641 C CA . TRP A 1 86 ? 11.695 -0.419 -13.552 1.00 96.56 86 TRP A CA 1
ATOM 642 C C . TRP A 1 86 ? 12.993 -1.127 -13.882 1.00 96.56 86 TRP A C 1
ATOM 644 O O . TRP A 1 86 ? 12.999 -2.159 -14.544 1.00 96.56 86 TRP A O 1
ATOM 654 N N . VAL A 1 87 ? 14.094 -0.611 -13.350 1.00 96.81 87 VAL A N 1
ATOM 655 C CA . VAL A 1 87 ? 15.393 -1.279 -13.351 1.00 96.81 87 VAL A CA 1
ATOM 656 C C . VAL A 1 87 ? 15.834 -1.473 -11.910 1.00 96.81 87 VAL A C 1
ATOM 658 O O . VAL A 1 87 ? 15.849 -0.521 -11.133 1.00 96.81 87 VAL A O 1
ATOM 661 N N . THR A 1 88 ? 16.222 -2.696 -11.554 1.00 95.06 88 THR A N 1
ATOM 662 C CA . THR A 1 88 ? 16.831 -3.005 -10.254 1.00 95.06 88 THR A CA 1
ATOM 663 C C . THR A 1 88 ? 18.258 -3.481 -10.466 1.00 95.06 88 THR A C 1
ATOM 665 O O . THR A 1 88 ? 18.536 -4.221 -11.409 1.00 95.06 88 THR A O 1
ATOM 668 N N . ILE A 1 89 ? 19.182 -3.028 -9.621 1.00 93.12 89 ILE A N 1
ATOM 669 C CA . ILE A 1 89 ? 20.614 -3.309 -9.719 1.00 93.12 89 ILE A CA 1
ATOM 670 C C . ILE A 1 89 ? 21.141 -3.692 -8.332 1.00 93.12 89 ILE A C 1
ATOM 672 O O . ILE A 1 89 ? 21.149 -2.889 -7.401 1.00 93.12 89 ILE A O 1
ATOM 676 N N . GLY A 1 90 ? 21.607 -4.928 -8.195 1.00 91.00 90 GLY A N 1
ATOM 677 C CA . GLY A 1 90 ? 22.173 -5.498 -6.979 1.00 91.00 90 GLY A CA 1
ATOM 678 C C . GLY A 1 90 ? 23.606 -5.062 -6.702 1.00 91.00 90 GLY A C 1
ATOM 679 O O . GLY A 1 90 ? 24.360 -4.660 -7.592 1.00 91.00 90 GLY A O 1
ATOM 680 N N . ALA A 1 91 ? 24.030 -5.188 -5.445 1.00 88.38 91 ALA A N 1
ATOM 681 C CA . ALA A 1 91 ? 25.416 -4.924 -5.040 1.00 88.38 91 ALA A CA 1
ATOM 682 C C . ALA A 1 91 ? 26.420 -5.910 -5.679 1.00 88.38 91 ALA A C 1
ATOM 684 O O . ALA A 1 91 ? 27.609 -5.617 -5.779 1.00 88.38 91 ALA A O 1
ATOM 685 N N . ASP A 1 92 ? 25.941 -7.067 -6.139 1.00 88.50 92 ASP A N 1
ATOM 686 C CA . ASP A 1 92 ? 26.704 -8.096 -6.850 1.00 88.50 92 ASP A CA 1
ATOM 687 C C . ASP A 1 92 ? 26.766 -7.881 -8.374 1.00 88.50 92 ASP A C 1
ATOM 689 O O . ASP A 1 92 ? 27.350 -8.702 -9.083 1.00 88.50 92 ASP A O 1
ATOM 693 N N . ASN A 1 93 ? 26.223 -6.760 -8.866 1.00 90.50 93 ASN A N 1
ATOM 694 C CA . ASN A 1 93 ? 26.060 -6.404 -10.280 1.00 90.50 93 ASN A CA 1
ATOM 695 C C . ASN A 1 93 ? 24.956 -7.154 -11.026 1.00 90.50 93 ASN A C 1
ATOM 697 O O . ASN A 1 93 ? 24.830 -6.938 -12.230 1.00 90.50 93 ASN A O 1
ATOM 701 N N . SER A 1 94 ? 24.156 -7.992 -10.362 1.00 92.00 94 SER A N 1
ATOM 702 C CA . SER A 1 94 ? 22.932 -8.517 -10.972 1.00 92.00 94 SER A CA 1
ATOM 703 C C . SER A 1 94 ? 21.971 -7.366 -11.270 1.00 92.00 94 SER A C 1
ATOM 705 O O . SER A 1 94 ? 21.829 -6.455 -10.460 1.00 92.00 94 SER A O 1
ATOM 707 N N . ALA A 1 95 ? 21.331 -7.363 -12.435 1.00 94.12 95 ALA A N 1
ATOM 708 C CA . ALA A 1 95 ? 20.362 -6.333 -12.779 1.00 94.12 95 ALA A CA 1
ATOM 709 C C . ALA A 1 95 ? 19.177 -6.908 -13.548 1.00 94.12 95 ALA A C 1
ATOM 711 O O . ALA A 1 95 ? 19.304 -7.915 -14.247 1.00 94.12 95 ALA A O 1
ATOM 712 N N . THR A 1 96 ? 18.010 -6.295 -13.375 1.00 95.31 96 THR A N 1
ATOM 713 C CA . THR A 1 96 ? 16.761 -6.736 -14.002 1.00 95.31 96 THR A CA 1
ATOM 714 C C . THR A 1 96 ? 15.950 -5.536 -14.475 1.00 95.31 96 THR A C 1
ATOM 716 O O . THR A 1 96 ? 15.777 -4.578 -13.725 1.00 95.31 96 THR A O 1
ATOM 719 N N . LEU A 1 97 ? 15.460 -5.595 -15.714 1.00 96.50 97 LEU A N 1
ATOM 720 C CA . LEU A 1 97 ? 14.478 -4.674 -16.283 1.00 96.50 97 LEU A CA 1
ATOM 721 C C . LEU A 1 97 ? 13.095 -5.318 -16.177 1.00 96.50 97 LEU A C 1
ATOM 723 O O . LEU A 1 97 ? 12.904 -6.451 -16.624 1.00 96.50 97 LEU A O 1
ATOM 727 N N . TYR A 1 98 ? 12.145 -4.573 -15.626 1.00 95.25 98 TYR A N 1
ATOM 728 C CA . TYR A 1 98 ? 10.755 -4.968 -15.467 1.00 95.25 98 TYR A CA 1
ATOM 729 C C . TYR A 1 98 ? 9.834 -4.059 -16.281 1.00 95.25 98 TYR A C 1
ATOM 731 O O . TYR A 1 98 ? 10.057 -2.846 -16.344 1.00 95.25 98 TYR A O 1
ATOM 739 N N . VAL A 1 99 ? 8.772 -4.633 -16.846 1.00 94.31 99 VAL A N 1
ATOM 740 C CA . VAL A 1 99 ? 7.644 -3.891 -17.428 1.00 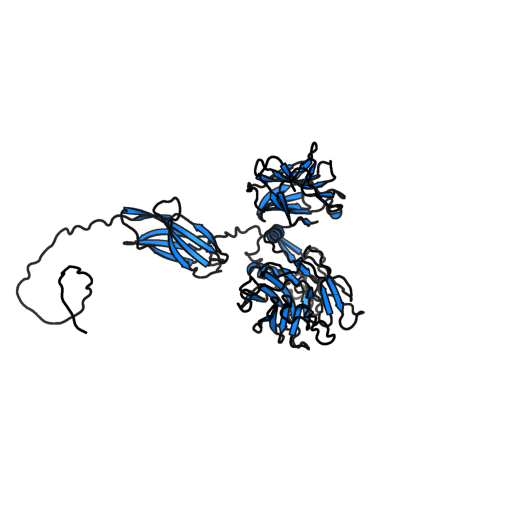94.31 99 VAL A CA 1
ATOM 741 C C . VAL A 1 99 ? 6.352 -4.481 -16.875 1.00 94.31 99 VAL A C 1
ATOM 743 O O . VAL A 1 99 ? 6.161 -5.690 -16.905 1.00 94.31 99 VAL A O 1
ATOM 746 N N . ASN A 1 100 ? 5.470 -3.633 -16.348 1.00 88.75 100 ASN A N 1
ATOM 747 C CA . ASN A 1 100 ? 4.194 -4.025 -15.740 1.00 88.75 100 ASN A CA 1
ATOM 748 C C . ASN A 1 100 ? 4.335 -5.083 -14.633 1.00 88.75 100 ASN A C 1
ATOM 750 O O . ASN A 1 100 ? 3.494 -5.959 -14.472 1.00 88.75 100 ASN A O 1
ATOM 754 N N . GLY A 1 101 ? 5.425 -4.998 -13.869 1.00 83.06 101 GLY A N 1
ATOM 755 C CA . GLY A 1 101 ? 5.709 -5.925 -12.775 1.00 83.06 101 GLY A CA 1
ATOM 756 C C . GLY A 1 101 ? 6.423 -7.213 -13.197 1.00 83.06 101 GLY A C 1
ATOM 757 O O . GLY A 1 101 ? 6.974 -7.895 -12.335 1.00 83.06 101 GLY A O 1
ATOM 758 N N . ASP A 1 102 ? 6.472 -7.520 -14.494 1.00 84.19 102 ASP A N 1
ATOM 759 C CA . ASP A 1 102 ? 7.064 -8.747 -15.022 1.00 84.19 102 ASP A CA 1
ATOM 760 C C . ASP A 1 102 ? 8.524 -8.544 -15.436 1.00 84.19 102 ASP A C 1
ATOM 762 O O . ASP A 1 102 ? 8.925 -7.466 -15.879 1.00 84.19 102 ASP A O 1
ATOM 766 N N . VAL A 1 103 ? 9.335 -9.595 -15.288 1.00 90.31 103 VAL A N 1
ATOM 767 C CA . VAL A 1 103 ? 10.744 -9.596 -15.702 1.00 90.31 103 VAL A CA 1
ATOM 768 C C . VAL A 1 103 ? 10.828 -9.624 -17.225 1.00 90.31 103 VAL A C 1
ATOM 770 O O . VAL A 1 103 ? 10.450 -10.607 -17.856 1.00 90.31 103 VAL A O 1
ATOM 773 N N . GLU A 1 104 ? 11.402 -8.579 -17.810 1.00 93.69 104 GLU A N 1
ATOM 774 C CA . GLU A 1 104 ? 11.546 -8.431 -19.261 1.00 93.69 104 GLU A CA 1
ATOM 775 C C . GLU A 1 104 ? 12.991 -8.616 -19.740 1.00 93.69 104 GLU A C 1
ATOM 777 O O . GLU A 1 104 ? 13.216 -9.003 -20.887 1.00 93.69 104 GLU A O 1
ATOM 782 N N . ALA A 1 105 ? 13.979 -8.374 -18.873 1.00 93.56 105 ALA A N 1
ATOM 783 C CA . ALA A 1 105 ? 15.372 -8.743 -19.119 1.00 93.56 105 ALA A CA 1
ATOM 784 C C . ALA A 1 105 ? 16.158 -8.905 -17.816 1.00 93.56 105 ALA A C 1
ATOM 786 O O . ALA A 1 105 ? 15.999 -8.119 -16.886 1.00 93.56 105 ALA A O 1
ATOM 787 N N . THR A 1 106 ? 17.078 -9.869 -17.783 1.00 93.50 106 THR A N 1
ATOM 788 C CA . THR A 1 106 ? 18.073 -10.031 -16.711 1.00 93.50 106 THR A CA 1
ATOM 789 C C . THR A 1 106 ? 19.472 -9.907 -17.290 1.00 93.50 106 THR A C 1
ATOM 791 O O . THR A 1 106 ? 19.785 -10.559 -18.288 1.00 93.50 106 THR A O 1
ATOM 794 N N . PHE A 1 107 ? 20.326 -9.118 -16.654 1.00 93.88 107 PHE A N 1
ATOM 795 C CA . PHE A 1 107 ? 21.660 -8.800 -17.152 1.00 93.88 107 PHE A CA 1
ATOM 796 C C . PHE A 1 107 ? 22.621 -8.512 -15.993 1.00 93.88 107 PHE A C 1
ATOM 798 O O . PHE A 1 107 ? 22.305 -8.725 -14.820 1.00 93.88 107 PHE A O 1
ATOM 805 N N . SER A 1 108 ? 23.841 -8.080 -16.308 1.00 92.69 108 SER A N 1
ATOM 806 C CA . SER A 1 108 ? 24.800 -7.643 -15.296 1.00 92.69 108 SER A CA 1
ATOM 807 C C . SER A 1 108 ? 25.442 -6.327 -15.688 1.00 92.69 108 SER A C 1
ATOM 809 O O . SER A 1 108 ? 25.884 -6.172 -16.823 1.00 92.69 108 SER A O 1
ATOM 811 N N . THR A 1 109 ? 25.542 -5.402 -14.738 1.00 91.12 109 THR A N 1
ATOM 812 C CA . THR A 1 109 ? 26.166 -4.098 -14.965 1.00 91.12 109 THR A CA 1
ATOM 813 C C . THR A 1 109 ? 26.959 -3.625 -13.753 1.00 91.12 109 THR A C 1
ATOM 815 O O . THR A 1 109 ? 26.542 -3.757 -12.600 1.00 91.12 109 THR A O 1
ATOM 818 N N . THR A 1 110 ? 28.122 -3.034 -14.020 1.00 90.12 110 THR A N 1
ATOM 819 C CA . THR A 1 110 ? 28.925 -2.320 -13.019 1.00 90.12 110 THR A CA 1
ATOM 820 C C . THR A 1 110 ? 28.588 -0.830 -12.956 1.00 90.12 110 THR A C 1
ATOM 822 O O . THR A 1 110 ? 29.168 -0.118 -12.140 1.00 90.12 110 THR A O 1
ATOM 825 N N . ALA A 1 111 ? 27.713 -0.332 -13.834 1.00 88.06 111 ALA A N 1
ATOM 826 C CA . ALA A 1 111 ? 27.322 1.067 -13.856 1.00 88.06 111 ALA A CA 1
ATOM 827 C C . ALA A 1 111 ? 26.436 1.389 -12.648 1.00 88.06 111 ALA A C 1
ATOM 829 O O . ALA A 1 111 ? 25.540 0.623 -12.292 1.00 88.06 111 ALA A O 1
ATOM 830 N N . ARG A 1 112 ? 26.718 2.513 -11.993 1.00 85.88 112 ARG A N 1
ATOM 831 C CA . ARG A 1 112 ? 25.927 3.069 -10.892 1.00 85.88 112 ARG A CA 1
ATOM 832 C C . ARG A 1 112 ? 25.849 4.581 -11.080 1.00 85.88 112 ARG A C 1
ATOM 834 O O . ARG A 1 112 ? 26.810 5.139 -11.619 1.00 85.88 112 ARG A O 1
ATOM 841 N N . PRO A 1 113 ? 24.777 5.234 -10.605 1.00 84.62 113 PRO A N 1
ATOM 842 C CA . PRO A 1 113 ? 24.785 6.681 -10.431 1.00 84.62 113 PRO A CA 1
ATOM 843 C C . PRO A 1 113 ? 26.018 7.088 -9.615 1.00 84.62 113 PRO A C 1
ATOM 845 O O . PRO A 1 113 ? 26.261 6.536 -8.536 1.00 84.62 113 PRO A O 1
ATOM 848 N N . ALA A 1 114 ? 26.846 7.987 -10.139 1.00 81.25 114 ALA A N 1
ATOM 849 C CA . ALA A 1 114 ? 28.000 8.497 -9.412 1.00 81.25 114 ALA A CA 1
ATOM 850 C C . ALA A 1 114 ? 27.535 9.487 -8.338 1.00 81.25 114 ALA A C 1
ATOM 852 O O . ALA A 1 114 ? 26.523 10.158 -8.512 1.00 81.25 114 ALA A O 1
ATOM 853 N N . ALA A 1 115 ? 28.272 9.599 -7.227 1.00 82.06 115 ALA A N 1
ATOM 854 C CA . ALA A 1 115 ? 27.924 10.540 -6.160 1.00 82.06 115 ALA A CA 1
ATOM 855 C C . ALA A 1 115 ? 27.885 11.977 -6.702 1.00 82.06 115 ALA A C 1
ATOM 857 O O . ALA A 1 115 ? 28.895 12.462 -7.218 1.00 82.06 115 ALA A O 1
ATOM 858 N N . GLY A 1 116 ? 26.744 12.649 -6.542 1.00 80.38 116 GLY A N 1
ATOM 859 C CA . GLY A 1 116 ? 26.521 14.008 -7.042 1.00 80.38 116 GLY A CA 1
ATOM 860 C C . GLY A 1 116 ? 26.045 14.089 -8.497 1.00 80.38 116 GLY A C 1
ATOM 861 O O . GLY A 1 116 ? 25.942 15.193 -9.019 1.00 80.38 116 GLY A O 1
ATOM 862 N N . ASP A 1 117 ? 25.776 12.957 -9.155 1.00 86.12 117 ASP A N 1
ATOM 863 C CA . ASP A 1 117 ? 24.939 12.930 -10.358 1.00 86.12 117 ASP A CA 1
ATOM 864 C C . ASP A 1 117 ? 23.517 13.423 -10.047 1.00 86.12 117 ASP A C 1
ATOM 866 O O . ASP A 1 117 ? 22.877 12.998 -9.079 1.00 86.12 117 ASP A O 1
ATOM 870 N N . ASP A 1 118 ? 22.998 14.267 -10.933 1.00 87.38 118 ASP A N 1
ATOM 871 C CA . ASP A 1 118 ? 21.590 14.638 -10.928 1.00 87.38 118 ASP A CA 1
ATOM 872 C C . ASP A 1 118 ? 20.750 13.536 -11.588 1.00 87.38 118 ASP A C 1
ATOM 874 O O . ASP A 1 118 ? 21.235 12.764 -12.425 1.00 87.38 118 ASP A O 1
ATOM 878 N N . LEU A 1 119 ? 19.466 13.480 -11.232 1.00 90.88 119 LEU A N 1
ATOM 879 C CA . LEU A 1 119 ? 18.472 12.692 -11.953 1.00 90.88 119 LEU A CA 1
ATOM 880 C C . LEU A 1 119 ? 17.763 13.590 -12.972 1.00 90.88 119 LEU A C 1
ATOM 882 O O . LEU A 1 119 ? 17.038 14.518 -12.608 1.00 90.88 119 LEU A O 1
ATOM 886 N N . LEU A 1 120 ? 17.960 13.296 -14.253 1.00 92.31 120 LEU A N 1
ATOM 887 C CA . LEU A 1 120 ? 17.277 13.942 -15.368 1.00 92.31 120 LEU A CA 1
ATOM 888 C C . LEU A 1 120 ? 16.042 13.126 -15.755 1.00 92.31 120 LEU A C 1
ATOM 890 O O . LEU A 1 120 ? 16.140 11.919 -15.989 1.00 92.31 120 LEU A O 1
ATOM 894 N N . LEU A 1 121 ? 14.892 13.790 -15.853 1.00 94.69 121 LEU A N 1
ATOM 895 C CA . LEU A 1 121 ? 13.629 13.203 -16.291 1.00 94.69 121 LEU A CA 1
ATOM 896 C C . LEU A 1 121 ? 13.235 13.781 -17.644 1.00 94.69 121 LEU A C 1
ATOM 898 O O . LEU A 1 121 ? 13.217 14.999 -17.835 1.00 94.69 121 LEU A O 1
ATOM 902 N N . GLY A 1 122 ? 12.912 12.892 -18.577 1.00 94.00 122 GLY A N 1
ATOM 903 C CA . GLY A 1 122 ? 12.466 13.242 -19.921 1.00 94.00 122 GLY A CA 1
ATOM 904 C C . GLY A 1 122 ? 13.554 13.775 -20.854 1.00 94.00 122 GLY A C 1
ATOM 905 O O . GLY A 1 122 ? 13.247 14.105 -21.999 1.00 94.00 122 GLY A O 1
ATOM 906 N N . SER A 1 123 ? 14.818 13.836 -20.418 1.00 92.62 123 SER A N 1
ATOM 907 C CA . SER A 1 123 ? 15.934 14.150 -21.308 1.00 92.62 123 SER A CA 1
ATOM 908 C C . SER A 1 123 ? 17.247 13.464 -20.923 1.00 92.62 123 SER A C 1
ATOM 910 O O . SER A 1 123 ? 17.474 13.122 -19.764 1.00 92.62 123 SER A O 1
ATOM 912 N N . ALA A 1 124 ? 18.116 13.248 -21.914 1.00 91.75 124 ALA A N 1
ATOM 913 C CA . ALA A 1 124 ? 19.498 12.827 -21.694 1.00 91.75 124 ALA A CA 1
ATOM 914 C C . ALA A 1 124 ? 20.401 13.176 -22.881 1.00 91.75 124 ALA A C 1
ATOM 916 O O . ALA A 1 124 ? 20.012 13.002 -24.039 1.00 91.75 124 ALA A O 1
ATOM 917 N N . TRP A 1 125 ? 21.640 13.580 -22.600 1.00 88.50 125 TRP A N 1
ATOM 918 C CA . TRP A 1 125 ? 22.651 13.816 -23.628 1.00 88.50 125 TRP A CA 1
ATOM 919 C C . TRP A 1 125 ? 23.221 12.498 -24.163 1.00 88.50 125 TRP A C 1
ATOM 921 O O . TRP A 1 125 ? 23.664 11.646 -23.397 1.00 88.50 125 TRP A O 1
ATOM 931 N N . ASP A 1 126 ? 23.270 12.333 -25.486 1.00 84.00 126 ASP A N 1
ATOM 932 C CA . ASP A 1 126 ? 23.767 11.111 -26.137 1.00 84.00 126 ASP A CA 1
ATOM 933 C C . ASP A 1 126 ? 25.219 11.192 -26.635 1.00 84.00 126 ASP A C 1
ATOM 935 O O . ASP A 1 126 ? 25.688 10.325 -27.375 1.00 84.00 126 ASP A O 1
ATOM 939 N N . GLY A 1 127 ? 25.950 12.234 -26.232 1.00 82.38 127 GLY A N 1
ATOM 940 C CA . GLY A 1 127 ? 27.299 12.524 -26.720 1.00 82.38 127 GLY A CA 1
ATOM 941 C C . GLY A 1 127 ? 27.323 13.503 -27.896 1.00 82.38 127 GLY A C 1
ATOM 942 O O . GLY A 1 127 ? 28.390 14.034 -28.212 1.00 82.38 127 GLY A O 1
ATOM 943 N N . SER A 1 128 ? 26.173 13.770 -28.524 1.00 84.94 128 SER A N 1
ATOM 944 C CA . SER A 1 128 ? 26.055 14.676 -29.671 1.00 84.94 128 SER A CA 1
ATOM 945 C C . SER A 1 128 ? 24.860 15.625 -29.610 1.00 84.94 128 SER A C 1
ATOM 947 O O . SER A 1 128 ? 24.988 16.783 -30.009 1.00 84.94 128 SER A O 1
ATOM 949 N N . THR A 1 129 ? 23.718 15.144 -29.126 1.00 87.19 129 THR A N 1
ATOM 950 C CA . THR A 1 129 ? 22.459 15.876 -28.984 1.00 87.19 129 THR A CA 1
ATOM 951 C C . THR A 1 129 ? 21.703 15.376 -27.756 1.00 87.19 129 THR A C 1
ATOM 953 O O . THR A 1 129 ? 21.992 14.298 -27.234 1.00 87.19 129 THR A O 1
ATOM 956 N N . ASN A 1 130 ? 20.721 16.148 -27.294 1.00 88.25 130 ASN A N 1
ATOM 957 C CA . ASN A 1 130 ? 19.788 15.670 -26.282 1.00 88.25 130 ASN A CA 1
ATOM 958 C C . ASN A 1 130 ? 18.712 14.793 -26.924 1.00 88.25 130 ASN A C 1
ATOM 960 O O . ASN A 1 130 ? 18.132 15.141 -27.953 1.00 88.25 130 ASN A O 1
ATOM 964 N N . ARG A 1 131 ? 18.439 13.661 -26.280 1.00 91.12 131 ARG A N 1
ATOM 965 C CA . ARG A 1 131 ? 17.226 12.870 -26.474 1.00 91.12 131 ARG A CA 1
ATOM 966 C C . ARG A 1 131 ? 16.154 13.458 -25.581 1.00 91.12 131 ARG A C 1
ATOM 968 O O . ARG A 1 131 ? 16.415 13.634 -24.396 1.00 91.12 131 ARG A O 1
ATOM 975 N N . TYR A 1 132 ? 14.977 13.699 -26.135 1.00 93.81 132 TYR A N 1
ATOM 976 C CA . TYR A 1 132 ? 13.825 14.205 -25.398 1.00 93.81 132 TYR A CA 1
ATOM 977 C C . TYR A 1 132 ? 12.706 13.170 -25.417 1.00 93.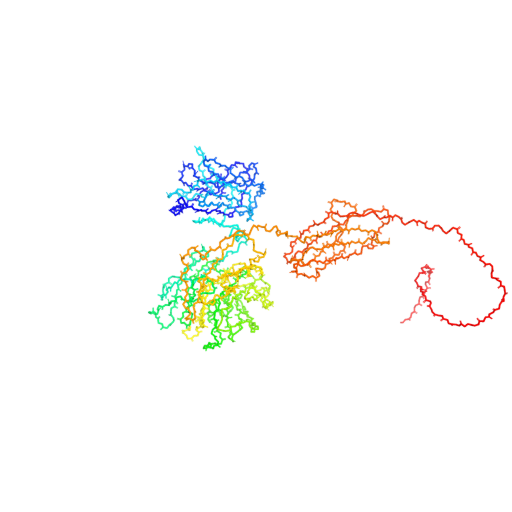81 132 TYR A C 1
ATOM 979 O O . TYR A 1 132 ? 12.495 12.480 -26.418 1.00 93.81 132 TYR A O 1
ATOM 987 N N . PHE A 1 133 ? 12.017 13.027 -24.293 1.00 95.94 133 PHE A N 1
ATOM 988 C CA . PHE A 1 133 ? 10.855 12.163 -24.178 1.00 95.94 133 PHE A CA 1
ATOM 989 C C . PHE A 1 133 ? 9.617 12.844 -24.748 1.00 95.94 133 PHE A C 1
ATOM 991 O O . PHE A 1 133 ? 9.349 14.004 -24.450 1.00 95.94 133 PHE A O 1
ATOM 998 N N . THR A 1 134 ? 8.845 12.104 -25.541 1.00 95.69 134 THR A N 1
ATOM 999 C CA . THR A 1 134 ? 7.501 12.509 -25.963 1.00 95.69 134 THR A CA 1
ATOM 1000 C C . THR A 1 134 ? 6.485 11.631 -25.240 1.00 95.69 134 THR A C 1
ATOM 1002 O O . THR A 1 134 ? 6.374 10.437 -25.535 1.00 95.69 134 THR A O 1
ATOM 1005 N N . GLY A 1 135 ? 5.778 12.203 -24.265 1.00 95.44 135 GLY A N 1
ATOM 1006 C CA . GLY A 1 135 ? 4.773 11.492 -23.479 1.00 95.44 135 GLY A CA 1
ATOM 1007 C C . GLY A 1 135 ? 4.626 11.978 -22.039 1.00 95.44 135 GLY A C 1
ATOM 1008 O O . GLY A 1 135 ? 4.985 13.112 -21.686 1.00 95.44 135 GLY A O 1
ATOM 1009 N N . LEU A 1 136 ? 4.061 11.099 -21.206 1.00 95.19 136 LEU A N 1
ATOM 1010 C CA . LEU A 1 136 ? 3.772 11.349 -19.791 1.00 95.19 136 LEU A CA 1
ATOM 1011 C C . LEU A 1 136 ? 4.594 10.419 -18.890 1.00 95.19 136 LEU A C 1
ATOM 1013 O O . LEU A 1 136 ? 4.794 9.249 -19.221 1.00 95.19 136 LEU A O 1
ATOM 1017 N N . LEU A 1 137 ? 5.060 10.961 -17.767 1.00 94.44 137 LEU A N 1
ATOM 1018 C CA . LEU A 1 137 ? 5.667 10.221 -16.661 1.00 94.44 137 LEU A CA 1
ATOM 1019 C C . LEU A 1 137 ? 4.795 10.416 -15.423 1.00 94.44 137 LEU A C 1
ATOM 1021 O O . LEU A 1 137 ? 4.254 11.509 -15.244 1.00 94.44 137 LEU A O 1
ATOM 1025 N N . ASP A 1 138 ? 4.703 9.387 -14.593 1.00 90.56 138 ASP A N 1
ATOM 1026 C CA . ASP A 1 138 ? 4.092 9.440 -13.265 1.00 90.56 138 ASP A CA 1
ATOM 1027 C C . ASP A 1 138 ? 4.842 8.509 -12.296 1.00 90.56 138 ASP A C 1
ATOM 1029 O O . ASP A 1 138 ? 5.605 7.651 -12.746 1.00 90.56 138 ASP A O 1
ATOM 1033 N N . ASP A 1 139 ? 4.673 8.709 -10.988 1.00 85.94 139 ASP A N 1
ATOM 1034 C CA . ASP A 1 139 ? 5.301 7.932 -9.898 1.00 85.94 139 ASP A CA 1
ATOM 1035 C C . ASP A 1 139 ? 6.787 7.597 -10.127 1.00 85.94 139 ASP A C 1
ATOM 1037 O O . ASP A 1 139 ? 7.236 6.450 -10.053 1.00 85.94 139 ASP A O 1
ATOM 1041 N N . VAL A 1 140 ? 7.573 8.622 -10.456 1.00 90.81 140 VAL A N 1
ATOM 1042 C CA . VAL A 1 140 ? 9.023 8.479 -10.604 1.00 90.81 140 VAL A CA 1
ATOM 1043 C C . VAL A 1 140 ? 9.648 8.258 -9.229 1.00 90.81 140 VAL A C 1
ATOM 1045 O O . VAL A 1 140 ? 9.568 9.137 -8.369 1.00 90.81 140 VAL A O 1
ATOM 1048 N N . ALA A 1 141 ? 10.339 7.135 -9.046 1.00 88.50 141 ALA A N 1
ATOM 1049 C CA . ALA A 1 141 ? 10.974 6.802 -7.777 1.00 88.50 141 ALA A CA 1
ATOM 1050 C C . ALA A 1 141 ? 12.364 6.172 -7.946 1.00 88.50 141 ALA A C 1
ATOM 1052 O O . ALA A 1 141 ? 12.693 5.549 -8.961 1.00 88.50 141 ALA A O 1
ATOM 1053 N N . VAL A 1 142 ? 13.196 6.371 -6.919 1.00 88.81 142 VAL A N 1
ATOM 1054 C CA . VAL A 1 142 ? 14.563 5.852 -6.813 1.00 88.81 142 VAL A CA 1
ATOM 1055 C C . VAL A 1 142 ? 14.777 5.310 -5.404 1.00 88.81 142 VAL A C 1
ATOM 1057 O O . VAL A 1 142 ? 14.540 6.009 -4.424 1.00 88.81 142 VAL A O 1
ATOM 1060 N N . TYR A 1 143 ? 15.279 4.083 -5.317 1.00 86.44 143 TYR A N 1
ATOM 1061 C CA . TYR A 1 143 ? 15.624 3.399 -4.079 1.00 86.44 143 TYR A CA 1
ATOM 1062 C C . TYR A 1 143 ? 17.135 3.163 -4.008 1.00 86.44 143 TYR A C 1
ATOM 1064 O O . TYR A 1 143 ? 17.800 2.858 -5.006 1.00 86.44 143 TYR A O 1
ATOM 1072 N N . ASP A 1 144 ? 17.674 3.264 -2.798 1.00 84.31 144 ASP A N 1
ATOM 1073 C CA . ASP A 1 144 ? 19.082 3.036 -2.446 1.00 84.31 144 ASP A CA 1
ATOM 1074 C C . ASP A 1 144 ? 19.437 1.555 -2.237 1.00 84.31 144 ASP A C 1
ATOM 1076 O O . ASP A 1 144 ? 20.516 1.206 -1.753 1.00 84.31 144 ASP A O 1
ATOM 1080 N N . HIS A 1 145 ? 18.519 0.673 -2.616 1.00 83.81 145 HIS A N 1
ATOM 1081 C CA . HIS A 1 145 ? 18.667 -0.766 -2.550 1.00 83.81 145 HIS A CA 1
ATOM 1082 C C . HIS A 1 145 ? 18.037 -1.431 -3.776 1.00 83.81 145 HIS A C 1
ATOM 1084 O O . HIS A 1 145 ? 17.304 -0.824 -4.563 1.00 83.81 145 HIS A O 1
ATOM 1090 N N . GLN A 1 146 ? 18.372 -2.705 -3.968 1.00 88.44 146 GLN A N 1
ATOM 1091 C CA . GLN A 1 146 ? 17.760 -3.522 -5.006 1.00 88.44 146 GLN A CA 1
ATOM 1092 C C . GLN A 1 146 ? 16.372 -3.954 -4.536 1.00 88.44 146 GLN A C 1
ATOM 1094 O O . GLN A 1 146 ? 16.270 -4.730 -3.587 1.00 88.44 146 GLN A O 1
ATOM 1099 N N . LEU A 1 147 ? 15.335 -3.482 -5.224 1.00 84.00 147 LEU A N 1
ATOM 1100 C CA . LEU A 1 147 ? 13.985 -3.984 -5.068 1.00 84.00 147 LEU A CA 1
ATOM 1101 C C . LEU A 1 147 ? 13.918 -5.401 -5.629 1.00 84.00 147 LEU A C 1
ATOM 1103 O O . LEU A 1 147 ? 14.496 -5.720 -6.677 1.00 84.00 147 LEU A O 1
ATOM 1107 N N . ASN A 1 148 ? 13.198 -6.258 -4.926 1.00 75.50 148 ASN A N 1
ATOM 1108 C CA . ASN A 1 148 ? 12.895 -7.602 -5.376 1.00 75.50 148 ASN A CA 1
ATOM 1109 C C . ASN A 1 148 ? 11.614 -7.630 -6.231 1.00 75.50 148 ASN A C 1
ATOM 1111 O O . ASN A 1 148 ? 10.848 -6.669 -6.279 1.00 75.50 148 ASN A O 1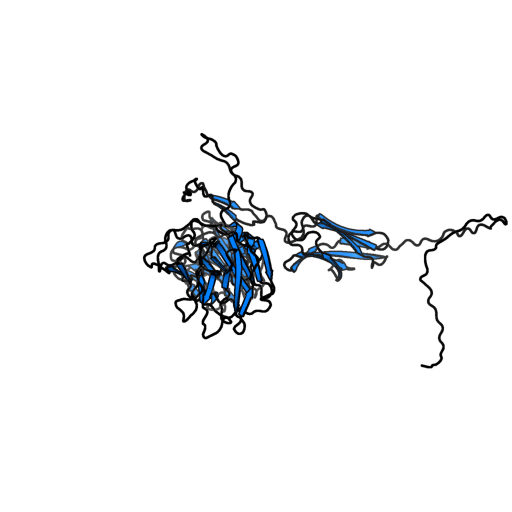
ATOM 1115 N N . ALA A 1 149 ? 11.365 -8.753 -6.910 1.00 72.94 149 ALA A N 1
ATOM 1116 C CA . ALA A 1 149 ? 10.224 -8.889 -7.817 1.00 72.94 149 ALA A CA 1
ATOM 1117 C C . ALA A 1 149 ? 8.860 -8.644 -7.139 1.00 72.94 149 ALA A C 1
ATOM 1119 O O . ALA A 1 149 ? 7.964 -8.090 -7.769 1.00 72.94 149 ALA A O 1
ATOM 1120 N N . ALA A 1 150 ? 8.696 -8.998 -5.858 1.00 60.75 150 ALA A N 1
ATOM 1121 C CA . ALA A 1 150 ? 7.443 -8.772 -5.136 1.00 60.75 150 ALA A CA 1
ATOM 1122 C C . ALA A 1 150 ? 7.225 -7.284 -4.824 1.00 60.75 150 ALA A C 1
ATOM 1124 O O . ALA A 1 150 ? 6.106 -6.790 -4.945 1.00 60.75 150 ALA A O 1
ATOM 1125 N N . GLU A 1 151 ? 8.288 -6.555 -4.479 1.00 72.75 151 GLU A N 1
ATOM 1126 C CA . GLU A 1 151 ? 8.241 -5.097 -4.312 1.00 72.75 151 GLU A CA 1
ATOM 1127 C C . GLU A 1 151 ? 7.887 -4.412 -5.638 1.00 72.75 151 GLU A C 1
ATOM 1129 O O . GLU A 1 151 ? 6.958 -3.612 -5.681 1.00 72.75 151 GLU A O 1
ATOM 1134 N N . ILE A 1 152 ? 8.516 -4.812 -6.748 1.00 80.31 152 ILE A N 1
ATOM 1135 C CA . ILE A 1 152 ? 8.187 -4.292 -8.085 1.00 80.31 152 ILE A CA 1
ATOM 1136 C C . ILE A 1 152 ? 6.730 -4.585 -8.476 1.00 80.31 152 ILE A C 1
ATOM 1138 O O . ILE A 1 152 ? 6.048 -3.731 -9.046 1.00 80.31 152 ILE A O 1
ATOM 1142 N N . LYS A 1 153 ? 6.219 -5.775 -8.151 1.00 72.25 153 LYS A N 1
ATOM 1143 C CA . LYS A 1 153 ? 4.829 -6.160 -8.431 1.00 72.25 153 LYS A CA 1
ATOM 1144 C C . LYS A 1 153 ? 3.833 -5.397 -7.555 1.00 72.25 153 LYS A C 1
ATOM 1146 O O . LYS A 1 153 ? 2.741 -5.089 -8.024 1.00 72.25 153 LYS A O 1
ATOM 1151 N N . ARG A 1 154 ? 4.206 -5.047 -6.317 1.00 68.75 154 ARG A N 1
ATOM 1152 C CA . ARG A 1 154 ? 3.423 -4.146 -5.455 1.00 68.75 154 ARG A CA 1
ATOM 1153 C C . ARG A 1 154 ? 3.331 -2.741 -6.043 1.00 68.75 154 ARG A C 1
ATOM 1155 O O . ARG A 1 154 ? 2.224 -2.218 -6.120 1.00 68.75 154 ARG A O 1
ATOM 1162 N N . LEU A 1 155 ? 4.459 -2.184 -6.493 1.00 77.75 155 LEU A N 1
ATOM 1163 C CA . LEU A 1 155 ? 4.499 -0.882 -7.166 1.00 77.75 155 LEU A CA 1
ATOM 1164 C C . LEU A 1 155 ? 3.590 -0.878 -8.402 1.00 77.75 155 LEU A C 1
ATOM 1166 O O . LEU A 1 155 ? 2.739 -0.007 -8.554 1.00 77.75 155 LEU A O 1
ATOM 1170 N N . TYR A 1 156 ? 3.675 -1.929 -9.224 1.00 78.50 156 TYR A N 1
ATOM 1171 C CA . TYR A 1 156 ? 2.830 -2.069 -10.410 1.00 78.50 156 TYR A CA 1
ATOM 1172 C C . TYR A 1 156 ? 1.332 -2.153 -10.089 1.00 78.50 156 TYR A C 1
ATOM 1174 O O . TYR A 1 156 ? 0.512 -1.580 -10.800 1.00 78.50 156 TYR A O 1
ATOM 1182 N N . ARG A 1 157 ? 0.948 -2.878 -9.036 1.00 68.12 157 ARG A N 1
ATOM 1183 C CA . ARG A 1 157 ? -0.466 -3.044 -8.669 1.00 68.12 157 ARG A CA 1
ATOM 1184 C C . ARG A 1 157 ? -1.067 -1.810 -7.994 1.00 68.12 157 ARG A C 1
ATOM 1186 O O . ARG A 1 157 ? -2.261 -1.819 -7.732 1.00 68.12 157 ARG A O 1
ATOM 1193 N N . GLY A 1 158 ? -0.272 -0.776 -7.702 1.00 66.69 158 GLY A N 1
ATOM 1194 C CA . GLY A 1 158 ? -0.727 0.359 -6.897 1.00 66.69 158 GLY A CA 1
ATOM 1195 C C . GLY A 1 158 ? -0.964 -0.023 -5.435 1.00 66.69 158 GLY A C 1
ATOM 1196 O O . GLY A 1 158 ? -1.723 0.637 -4.732 1.00 66.69 158 GLY A O 1
ATOM 1197 N N . PHE A 1 159 ? -0.293 -1.079 -4.959 1.00 71.31 159 PHE A N 1
ATOM 1198 C CA . PHE A 1 159 ? -0.392 -1.589 -3.590 1.00 71.31 159 PHE A CA 1
ATOM 1199 C C . PHE A 1 159 ? 0.377 -0.725 -2.576 1.00 71.31 159 PHE A C 1
ATOM 1201 O O . PHE A 1 159 ? 0.859 -1.215 -1.550 1.00 71.31 159 PHE A O 1
ATOM 1208 N N . GLU A 1 160 ? 0.565 0.553 -2.884 1.00 81.00 160 GLU A N 1
ATOM 1209 C CA . GLU A 1 160 ? 1.292 1.473 -2.030 1.00 81.00 160 GLU A CA 1
ATOM 1210 C C . GLU A 1 160 ? 0.323 2.184 -1.094 1.00 81.00 160 GLU A C 1
ATOM 1212 O O . GLU A 1 160 ? -0.700 2.726 -1.525 1.00 81.00 160 GLU A O 1
ATOM 1217 N N . PRO A 1 161 ? 0.604 2.156 0.212 1.00 90.94 161 PRO A N 1
ATOM 1218 C CA . PRO A 1 161 ? -0.161 2.959 1.132 1.00 90.94 161 PRO A CA 1
ATOM 1219 C C . PRO A 1 161 ? 0.185 4.436 0.928 1.00 90.94 161 PRO A C 1
ATOM 1221 O O . PRO A 1 161 ? 1.333 4.780 0.682 1.00 90.94 161 PRO A O 1
ATOM 1224 N N . VAL A 1 162 ? -0.792 5.320 1.110 1.00 92.81 162 VAL A N 1
ATOM 1225 C CA . VAL A 1 162 ? -0.571 6.772 1.217 1.00 92.81 162 VAL A CA 1
ATOM 1226 C C . VAL A 1 162 ? -0.147 7.199 2.623 1.00 92.81 162 VAL A C 1
ATOM 1228 O O . VAL A 1 162 ? 0.245 8.342 2.817 1.00 92.81 162 VAL A O 1
ATOM 1231 N N . LEU A 1 163 ? -0.232 6.290 3.599 1.00 95.62 163 LEU A N 1
ATOM 1232 C CA . LEU A 1 163 ? 0.301 6.417 4.956 1.00 95.62 163 LEU A CA 1
ATOM 1233 C C . LEU A 1 163 ? 0.780 5.040 5.412 1.00 95.62 163 LEU A C 1
ATOM 1235 O O . LEU A 1 163 ? -0.020 4.109 5.359 1.00 95.62 163 LEU A O 1
ATOM 1239 N N . LEU A 1 164 ? 2.010 4.907 5.907 1.00 94.81 164 LEU A N 1
ATOM 1240 C CA . LEU A 1 164 ? 2.502 3.674 6.522 1.00 94.81 164 LEU A CA 1
ATOM 1241 C C . LEU A 1 164 ? 3.329 4.004 7.758 1.00 94.81 164 LEU A C 1
ATOM 1243 O O . LEU A 1 164 ? 4.465 4.458 7.657 1.00 94.81 164 LEU A O 1
ATOM 1247 N N . LEU A 1 165 ? 2.760 3.729 8.924 1.00 95.94 165 LEU A N 1
ATOM 1248 C CA . LEU A 1 165 ? 3.387 3.957 10.216 1.00 95.94 165 LEU A CA 1
ATOM 1249 C C . LEU A 1 165 ? 3.801 2.605 10.809 1.00 95.94 165 LEU A C 1
ATOM 1251 O O . LEU A 1 165 ? 2.954 1.941 11.414 1.00 95.94 165 LEU A O 1
ATOM 1255 N N . PRO A 1 166 ? 5.073 2.190 10.655 1.00 92.00 166 PRO A N 1
ATOM 1256 C CA . PRO A 1 166 ? 5.577 0.944 11.232 1.00 92.00 166 PRO A CA 1
ATOM 1257 C C . PRO A 1 166 ? 5.670 1.014 12.756 1.00 92.00 166 PRO A C 1
ATOM 1259 O O . PRO A 1 166 ? 5.615 -0.011 13.411 1.00 92.00 166 PRO A O 1
ATOM 1262 N N . LEU A 1 167 ? 5.778 2.215 13.345 1.00 92.94 167 LEU A N 1
ATOM 1263 C CA . LEU A 1 167 ? 5.765 2.407 14.803 1.00 92.94 167 LEU A CA 1
ATOM 1264 C C . LEU A 1 167 ? 6.913 1.699 15.555 1.00 92.94 167 LEU A C 1
ATOM 1266 O O . LEU A 1 167 ? 6.810 1.424 16.756 1.00 92.94 167 LEU A O 1
ATOM 1270 N N . ASP A 1 168 ? 8.032 1.513 14.855 1.00 88.06 168 ASP A N 1
ATOM 1271 C CA . ASP A 1 168 ? 9.246 0.825 15.304 1.00 88.06 168 ASP A CA 1
ATOM 1272 C C . ASP A 1 168 ? 10.222 1.697 16.120 1.00 88.06 168 ASP A C 1
ATOM 1274 O O . ASP A 1 168 ? 11.242 1.193 16.595 1.00 88.06 168 ASP A O 1
ATOM 1278 N N . ASP A 1 169 ? 9.933 2.989 16.302 1.00 87.50 169 ASP A N 1
ATOM 1279 C CA . ASP A 1 169 ? 10.787 3.920 17.044 1.00 87.50 169 ASP A CA 1
ATOM 1280 C C . ASP A 1 169 ? 10.988 3.483 18.504 1.00 87.50 169 ASP A C 1
ATOM 1282 O O . ASP A 1 169 ? 10.034 3.432 19.285 1.00 87.50 169 ASP A O 1
ATOM 1286 N N . ASP A 1 170 ? 12.247 3.229 18.890 1.00 82.88 170 ASP A N 1
ATOM 1287 C CA . ASP A 1 170 ? 12.633 2.749 20.228 1.00 82.88 170 ASP A CA 1
ATOM 1288 C C . ASP A 1 170 ? 12.129 3.662 21.361 1.00 82.88 170 ASP A C 1
ATOM 1290 O O . ASP A 1 170 ? 11.806 3.193 22.461 1.00 82.88 170 ASP A O 1
ATOM 1294 N N . VAL A 1 171 ? 12.120 4.974 21.110 1.00 87.81 171 VAL A N 1
ATOM 1295 C CA . VAL A 1 171 ? 11.777 6.013 22.080 1.00 87.81 171 VAL A CA 1
ATOM 1296 C C . VAL A 1 171 ? 11.078 7.171 21.369 1.00 87.81 171 VAL A C 1
ATOM 1298 O O . VAL A 1 171 ? 11.662 7.750 20.458 1.00 87.81 171 VAL A O 1
ATOM 1301 N N . LEU A 1 172 ? 9.885 7.548 21.836 1.00 90.12 172 LEU A N 1
ATOM 1302 C CA . LEU A 1 172 ? 9.134 8.714 21.353 1.00 90.12 172 LEU A CA 1
ATOM 1303 C C . LEU A 1 172 ? 8.665 9.584 22.524 1.00 90.12 172 LEU A C 1
ATOM 1305 O O . LEU A 1 172 ? 8.075 9.085 23.485 1.00 90.12 172 LEU A O 1
ATOM 1309 N N . ALA A 1 173 ? 8.903 10.887 22.451 1.00 92.38 173 ALA A N 1
ATOM 1310 C CA . ALA A 1 173 ? 8.375 11.899 23.360 1.00 92.38 173 ALA A CA 1
ATOM 1311 C C . ALA A 1 173 ? 7.261 12.729 22.696 1.00 92.38 173 ALA A C 1
ATOM 1313 O O . ALA A 1 173 ? 6.954 12.574 21.515 1.00 92.38 173 ALA A O 1
ATOM 1314 N N . ASP A 1 174 ? 6.621 13.604 23.474 1.00 93.94 174 ASP A N 1
ATOM 1315 C CA . ASP A 1 174 ? 5.673 14.585 22.938 1.00 93.94 174 ASP A CA 1
ATOM 1316 C C . ASP A 1 174 ? 6.351 15.504 21.910 1.00 93.94 174 ASP A C 1
ATOM 1318 O O . ASP A 1 174 ? 7.416 16.067 22.169 1.00 93.94 174 ASP A O 1
ATOM 1322 N N . GLY A 1 175 ? 5.724 15.671 20.747 1.00 93.88 175 GLY A N 1
ATOM 1323 C CA . GLY A 1 175 ? 6.234 16.500 19.658 1.00 93.88 175 GLY A CA 1
ATOM 1324 C C . GLY A 1 175 ? 7.274 15.826 18.758 1.00 93.88 175 GLY A C 1
ATOM 1325 O O . GLY A 1 175 ? 7.670 16.439 17.765 1.00 93.88 175 GLY A O 1
ATOM 1326 N N . ASP A 1 176 ? 7.700 14.597 19.061 1.00 95.25 176 ASP A N 1
ATOM 1327 C CA . ASP A 1 176 ? 8.616 13.860 18.190 1.00 95.25 176 ASP A CA 1
ATOM 1328 C C . ASP A 1 176 ? 7.916 13.447 16.889 1.00 95.25 176 ASP A C 1
ATOM 1330 O O . ASP A 1 176 ? 6.736 13.075 16.874 1.00 95.25 176 ASP A O 1
ATOM 1334 N N . ALA A 1 177 ? 8.669 13.514 15.790 1.00 95.06 177 ALA A N 1
ATOM 1335 C CA . ALA A 1 177 ? 8.220 13.021 14.499 1.00 95.06 177 ALA A CA 1
ATOM 1336 C C . ALA A 1 177 ? 8.203 11.488 14.506 1.00 95.06 177 ALA A C 1
ATOM 1338 O O . ALA A 1 177 ? 9.160 10.855 14.950 1.00 95.06 177 ALA A O 1
ATOM 1339 N N . VAL A 1 178 ? 7.128 10.910 13.984 1.00 94.12 178 VAL A N 1
ATOM 1340 C CA . VAL A 1 178 ? 6.983 9.472 13.760 1.00 94.12 178 VAL A CA 1
ATOM 1341 C C . VAL A 1 178 ? 7.273 9.184 12.298 1.00 94.12 178 VAL A C 1
ATOM 1343 O O . VAL A 1 178 ? 6.792 9.897 11.417 1.00 94.12 178 VAL A O 1
ATOM 1346 N N . GLN A 1 179 ? 8.068 8.149 12.039 1.00 89.94 179 GLN A N 1
ATOM 1347 C CA . GLN A 1 179 ? 8.465 7.816 10.679 1.00 89.94 179 GLN A CA 1
ATOM 1348 C C . GLN A 1 179 ? 7.275 7.308 9.853 1.00 89.94 179 GLN A C 1
ATOM 1350 O O . GLN A 1 179 ? 6.593 6.362 10.244 1.00 89.94 179 GLN A O 1
ATOM 1355 N N . ASP A 1 180 ? 7.080 7.909 8.679 1.00 91.56 180 ASP A N 1
ATOM 1356 C CA . ASP A 1 180 ? 6.194 7.412 7.631 1.00 91.56 180 ASP A CA 1
ATOM 1357 C C . ASP A 1 180 ? 7.016 6.748 6.518 1.00 91.56 180 ASP A C 1
ATOM 1359 O O . ASP A 1 180 ? 7.926 7.352 5.949 1.00 91.56 180 ASP A O 1
ATOM 1363 N N . LEU A 1 181 ? 6.696 5.491 6.213 1.00 88.00 181 LEU A N 1
ATOM 1364 C CA . LEU A 1 181 ? 7.347 4.684 5.178 1.00 88.00 181 LEU A CA 1
ATOM 1365 C C . LEU A 1 181 ? 6.503 4.546 3.903 1.00 88.00 181 LEU A C 1
ATOM 1367 O O . LEU A 1 181 ? 6.814 3.716 3.052 1.00 88.00 181 LEU A O 1
ATOM 1371 N N . SER A 1 182 ? 5.447 5.350 3.751 1.00 84.62 182 SER A N 1
ATOM 1372 C CA . SER A 1 182 ? 4.602 5.358 2.550 1.00 84.62 182 SER A CA 1
ATOM 1373 C C . SER A 1 182 ? 5.306 5.884 1.295 1.00 84.62 182 SER A C 1
ATOM 1375 O O . SER A 1 182 ? 4.829 5.664 0.191 1.00 84.62 182 SER A O 1
ATOM 1377 N N . GLY A 1 183 ? 6.413 6.618 1.457 1.00 77.81 183 GLY A N 1
ATOM 1378 C CA . GLY A 1 183 ? 7.067 7.356 0.372 1.00 77.81 183 GLY A CA 1
ATOM 1379 C C . GLY A 1 183 ? 6.483 8.753 0.114 1.00 77.81 183 GLY A C 1
ATOM 1380 O O . GLY A 1 183 ? 7.081 9.522 -0.634 1.00 77.81 183 GLY A O 1
ATOM 1381 N N . TYR A 1 184 ? 5.381 9.129 0.777 1.00 81.50 184 TYR A N 1
ATOM 1382 C CA . TYR A 1 184 ? 4.732 10.442 0.629 1.00 81.50 184 TYR A CA 1
ATOM 1383 C C . TYR A 1 184 ? 5.250 11.522 1.597 1.00 81.50 184 TYR A C 1
ATOM 1385 O O . TYR A 1 184 ? 4.790 12.668 1.536 1.00 81.50 184 TYR A O 1
ATOM 1393 N N . ASP A 1 185 ? 6.210 11.170 2.464 1.00 81.69 185 ASP A N 1
ATOM 1394 C CA . ASP A 1 185 ? 6.836 12.059 3.457 1.00 81.69 185 ASP A CA 1
ATOM 1395 C C . ASP A 1 185 ? 5.778 12.843 4.256 1.00 81.69 185 ASP A C 1
ATOM 1397 O O . ASP A 1 185 ? 5.740 14.085 4.298 1.00 81.69 185 ASP A O 1
ATOM 1401 N N . ASN A 1 186 ? 4.810 12.099 4.803 1.00 91.88 186 ASN A N 1
ATOM 1402 C CA . ASN A 1 186 ? 3.761 12.692 5.613 1.00 91.88 186 ASN A CA 1
ATOM 1403 C C . ASN A 1 186 ? 4.323 13.093 6.977 1.00 91.88 186 ASN A C 1
ATOM 1405 O O . ASN A 1 186 ? 4.987 12.311 7.655 1.00 91.88 186 ASN A O 1
ATOM 1409 N N . SER A 1 187 ? 4.000 14.310 7.412 1.00 95.50 187 SER A N 1
ATOM 1410 C CA . SER A 1 187 ? 4.360 14.780 8.747 1.00 95.50 187 SER A CA 1
ATOM 1411 C C . SER A 1 187 ? 3.425 14.143 9.775 1.00 95.50 187 SER A C 1
ATOM 1413 O O . SER A 1 187 ? 2.231 14.459 9.812 1.00 95.50 187 SER A O 1
ATOM 1415 N N . VAL A 1 188 ? 3.964 13.268 10.623 1.00 96.44 188 VAL A N 1
ATOM 1416 C CA . VAL A 1 188 ? 3.229 12.647 11.730 1.00 96.44 188 VAL A CA 1
ATOM 1417 C C . VAL A 1 188 ? 3.940 12.946 13.039 1.00 96.44 188 VAL A C 1
ATOM 1419 O O . VAL A 1 188 ? 5.147 12.750 13.150 1.00 96.44 188 VAL A O 1
ATOM 1422 N N . THR A 1 189 ? 3.192 13.415 14.035 1.00 96.38 189 THR A N 1
ATOM 1423 C CA . THR A 1 189 ? 3.743 13.851 15.323 1.00 96.38 189 THR A CA 1
ATOM 1424 C C . THR A 1 189 ? 3.089 13.096 16.470 1.00 96.38 189 THR A C 1
ATOM 1426 O O . THR A 1 189 ? 1.862 13.013 16.550 1.00 96.38 189 THR A O 1
ATOM 1429 N N . MET A 1 190 ? 3.893 12.581 17.397 1.00 94.50 190 MET A N 1
ATOM 1430 C CA . MET A 1 190 ? 3.403 11.993 18.642 1.00 94.50 190 MET A CA 1
ATOM 1431 C C . MET A 1 190 ? 2.873 13.088 19.574 1.00 94.50 190 MET A C 1
ATOM 1433 O O . MET A 1 190 ? 3.594 14.036 19.880 1.00 94.50 190 MET A O 1
ATOM 1437 N N . ILE A 1 191 ? 1.645 12.939 20.076 1.00 93.62 191 ILE A N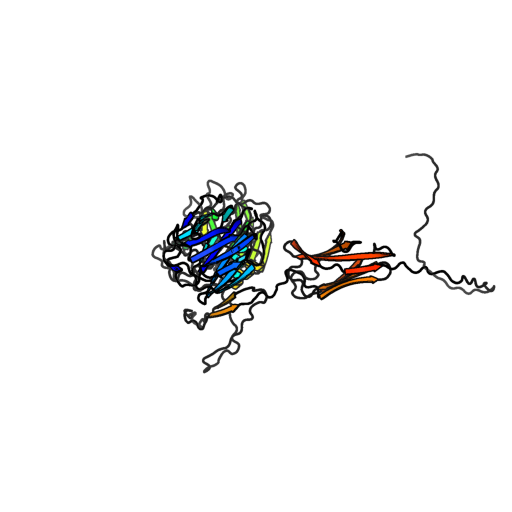 1
ATOM 1438 C CA . ILE A 1 191 ? 1.042 13.867 21.041 1.00 93.62 191 ILE A CA 1
ATOM 1439 C C . ILE A 1 191 ? 0.688 13.134 22.336 1.00 93.62 191 ILE A C 1
ATOM 1441 O O . ILE A 1 191 ? -0.100 12.185 22.333 1.00 93.62 191 ILE A O 1
ATOM 1445 N N . GLN A 1 192 ? 1.216 13.600 23.469 1.00 91.88 192 GLN A N 1
ATOM 1446 C CA . GLN A 1 192 ? 0.866 13.110 24.803 1.00 91.88 192 GLN A CA 1
ATOM 1447 C C . GLN A 1 192 ? -0.333 13.875 25.378 1.00 91.88 192 GLN A C 1
ATOM 1449 O O . GLN A 1 192 ? -0.346 15.099 25.486 1.00 91.88 192 GLN A O 1
ATOM 1454 N N . LEU A 1 193 ? -1.350 13.139 25.829 1.00 87.19 193 LEU A N 1
ATOM 1455 C CA . LEU A 1 193 ? -2.596 13.710 26.353 1.00 87.19 193 LEU A CA 1
ATOM 1456 C C . LEU A 1 193 ? -2.503 14.146 27.819 1.00 87.19 193 LEU A C 1
ATOM 1458 O O . LEU A 1 193 ? -3.228 15.044 28.246 1.00 87.19 193 LEU A O 1
ATOM 1462 N N . THR A 1 194 ? -1.677 13.472 28.621 1.00 82.00 194 THR A N 1
ATOM 1463 C CA . THR A 1 194 ? -1.679 13.642 30.086 1.00 82.00 194 THR A CA 1
ATOM 1464 C C . THR A 1 194 ? -0.410 14.264 30.644 1.00 82.00 194 THR A C 1
ATOM 1466 O O . THR A 1 194 ? -0.465 14.884 31.704 1.00 82.00 194 THR A O 1
ATOM 1469 N N . ASP A 1 195 ? 0.724 14.057 29.978 1.00 83.00 195 ASP A N 1
ATOM 1470 C CA . ASP A 1 195 ? 2.036 14.481 30.459 1.00 83.00 195 ASP A CA 1
ATOM 1471 C C . ASP A 1 195 ? 2.969 14.734 29.261 1.00 83.00 195 ASP A C 1
ATOM 1473 O O . ASP A 1 195 ? 3.400 13.765 28.636 1.00 83.00 195 ASP A O 1
ATOM 1477 N N . PRO A 1 196 ? 3.265 16.002 28.922 1.00 82.31 196 PRO A N 1
ATOM 1478 C CA . PRO A 1 196 ? 4.137 16.337 27.796 1.00 82.31 196 PRO A CA 1
ATOM 1479 C C . PRO A 1 196 ? 5.602 15.935 28.034 1.00 82.31 196 PRO A C 1
ATOM 1481 O O . PRO A 1 196 ? 6.362 15.818 27.082 1.00 82.31 196 PRO A O 1
ATOM 1484 N N . ASP A 1 197 ? 6.008 15.673 29.282 1.00 84.44 197 ASP A N 1
ATOM 1485 C CA . ASP A 1 197 ? 7.354 15.181 29.597 1.00 84.44 197 ASP A CA 1
ATOM 1486 C C . ASP A 1 197 ? 7.430 13.638 29.545 1.00 84.44 197 ASP A C 1
ATOM 1488 O O . ASP A 1 197 ? 8.499 13.052 29.761 1.00 84.44 197 ASP A O 1
ATOM 1492 N N . LYS A 1 198 ? 6.307 12.945 29.279 1.00 83.81 198 LYS A N 1
ATOM 1493 C CA . LYS A 1 198 ? 6.277 11.483 29.177 1.00 83.81 198 LYS A CA 1
ATOM 1494 C C . LYS A 1 198 ? 7.016 11.037 27.922 1.00 83.81 198 LYS A C 1
ATOM 1496 O O . LYS A 1 198 ? 6.599 11.296 26.799 1.00 83.81 198 LYS A O 1
ATOM 1501 N N . VAL A 1 199 ? 8.061 10.254 28.149 1.00 83.38 199 VAL A N 1
ATOM 1502 C CA . VAL A 1 199 ? 8.756 9.498 27.111 1.00 83.38 199 VAL A CA 1
ATOM 1503 C C . VAL A 1 199 ? 8.163 8.093 27.043 1.00 83.38 199 VAL A C 1
ATOM 1505 O O . VAL A 1 199 ? 8.068 7.398 28.062 1.00 83.38 199 VAL A O 1
ATOM 1508 N N . GLN A 1 200 ? 7.750 7.680 25.852 1.00 83.06 200 GLN A N 1
ATOM 1509 C CA . GLN A 1 200 ? 7.303 6.327 25.560 1.00 83.06 200 GLN A CA 1
ATOM 1510 C C . GLN A 1 200 ? 8.467 5.482 25.062 1.00 83.06 200 GLN A C 1
ATOM 1512 O O . GLN A 1 200 ? 9.300 5.941 24.288 1.00 83.06 200 GLN A O 1
ATOM 1517 N N . TYR A 1 201 ? 8.507 4.240 25.529 1.00 80.62 201 TYR A N 1
ATOM 1518 C CA . TYR A 1 201 ? 9.432 3.230 25.038 1.00 80.62 201 TYR A CA 1
ATOM 1519 C C . TYR A 1 201 ? 8.653 2.259 24.169 1.00 80.62 201 TYR A C 1
ATOM 1521 O O . TYR A 1 201 ? 7.568 1.829 24.580 1.00 80.62 201 TYR A O 1
ATOM 1529 N N . ALA A 1 202 ? 9.231 1.888 23.027 1.00 77.31 202 ALA A N 1
ATOM 1530 C CA . ALA A 1 202 ? 8.652 0.900 22.135 1.00 77.31 202 ALA A CA 1
ATOM 1531 C C . ALA A 1 202 ? 8.250 -0.357 22.907 1.00 77.31 202 ALA A C 1
ATOM 1533 O O . ALA A 1 202 ? 9.029 -0.961 23.658 1.00 77.31 202 ALA A O 1
ATOM 1534 N N . LEU A 1 203 ? 7.004 -0.761 22.703 1.00 84.44 203 LEU A N 1
ATOM 1535 C CA . LEU A 1 203 ? 6.526 -2.056 23.124 1.00 84.44 203 LEU A CA 1
ATOM 1536 C C . LEU A 1 203 ? 6.880 -3.103 22.081 1.00 84.44 203 LEU A C 1
ATOM 1538 O O . LEU A 1 203 ? 7.424 -2.875 21.015 1.00 84.44 203 LEU A O 1
ATOM 1542 N N . SER A 1 204 ? 6.541 -4.323 22.432 1.00 81.81 204 SER A N 1
ATOM 1543 C CA . SER A 1 204 ? 6.687 -5.471 21.572 1.00 81.81 204 SER A CA 1
ATOM 1544 C C . SER A 1 204 ? 5.718 -5.459 20.386 1.00 81.81 204 SER A C 1
ATOM 1546 O O . SER A 1 204 ? 4.574 -5.894 20.549 1.00 81.81 204 SER A O 1
ATOM 1548 N N . GLY A 1 205 ? 6.230 -5.091 19.212 1.00 84.00 205 GLY A N 1
ATOM 1549 C CA . GLY A 1 205 ? 5.517 -5.121 17.934 1.00 84.00 205 GLY A CA 1
ATOM 1550 C C . GLY A 1 205 ? 4.946 -6.473 17.526 1.00 84.00 205 GLY A C 1
ATOM 1551 O O . GLY A 1 205 ? 5.518 -7.543 17.828 1.00 84.00 205 GLY A O 1
ATOM 1552 N N . ALA A 1 206 ? 3.799 -6.403 16.853 1.00 87.12 206 ALA A N 1
ATOM 1553 C CA . ALA A 1 206 ? 3.195 -7.462 16.062 1.00 87.12 206 ALA A CA 1
ATOM 1554 C C . ALA A 1 206 ? 3.962 -7.692 14.754 1.00 87.12 206 ALA A C 1
ATOM 1556 O O . ALA A 1 206 ? 4.118 -8.850 14.367 1.00 87.12 206 ALA A O 1
ATOM 1557 N N . VAL A 1 207 ? 4.497 -6.640 14.145 1.00 85.62 207 VAL A N 1
ATOM 1558 C CA . VAL A 1 207 ? 5.513 -6.630 13.081 1.00 85.62 207 VAL A CA 1
ATOM 1559 C C . VAL A 1 207 ? 6.749 -5.908 13.646 1.00 85.62 207 VAL A C 1
ATOM 1561 O O . VAL A 1 207 ? 6.743 -5.503 14.805 1.00 85.62 207 VAL A O 1
ATOM 1564 N N . GLY A 1 208 ? 7.872 -5.910 12.928 1.00 79.75 208 GLY A N 1
ATOM 1565 C CA . GLY A 1 208 ? 9.003 -5.046 13.275 1.00 79.75 208 GLY A CA 1
ATOM 1566 C C . GLY A 1 208 ? 9.607 -5.240 14.676 1.00 79.75 208 GLY A C 1
ATOM 1567 O O . GLY A 1 208 ? 9.509 -6.299 15.322 1.00 79.75 208 GLY A O 1
ATOM 1568 N N . ALA A 1 209 ? 10.316 -4.218 15.133 1.00 75.31 209 ALA A N 1
ATOM 1569 C CA . ALA A 1 209 ? 10.954 -4.167 16.441 1.00 75.31 209 ALA A CA 1
ATOM 1570 C C . ALA A 1 209 ? 10.007 -3.655 17.543 1.00 75.31 209 ALA A C 1
ATOM 1572 O O . ALA A 1 209 ? 10.107 -4.138 18.680 1.00 75.31 209 ALA A O 1
ATOM 1573 N N . GLY A 1 210 ? 9.089 -2.747 17.206 1.00 85.25 210 GLY A N 1
ATOM 1574 C CA . GLY A 1 210 ? 8.380 -1.863 18.123 1.00 85.25 210 GLY A CA 1
ATOM 1575 C C . GLY A 1 210 ? 6.861 -1.812 17.924 1.00 85.25 210 GLY A C 1
ATOM 1576 O O . GLY A 1 210 ? 6.304 -2.420 17.027 1.00 85.25 210 GLY A O 1
ATOM 1577 N N . ALA A 1 211 ? 6.183 -1.147 18.852 1.00 91.25 211 ALA A N 1
ATOM 1578 C CA . ALA A 1 211 ? 4.771 -0.769 18.801 1.00 91.25 211 ALA A CA 1
ATOM 1579 C C . ALA A 1 211 ? 4.556 0.376 19.792 1.00 91.25 211 ALA A C 1
ATOM 1581 O O . ALA A 1 211 ? 5.293 0.473 20.780 1.00 91.25 211 ALA A O 1
ATOM 1582 N N . GLN A 1 212 ? 3.513 1.184 19.604 1.00 93.56 212 GLN A N 1
ATOM 1583 C CA . GLN A 1 212 ? 3.269 2.354 20.457 1.00 93.56 212 GLN A CA 1
ATOM 1584 C C . GLN A 1 212 ? 2.115 2.169 21.443 1.00 93.56 212 GLN A C 1
ATOM 1586 O O . GLN A 1 212 ? 1.105 1.519 21.154 1.00 93.56 212 GLN A O 1
ATOM 1591 N N . ASP A 1 213 ? 2.274 2.755 22.634 1.00 92.06 213 ASP A N 1
ATOM 1592 C CA . ASP A 1 213 ? 1.264 2.776 23.689 1.00 92.06 213 ASP A CA 1
ATOM 1593 C C . ASP A 1 213 ? 0.334 3.988 23.552 1.00 92.06 213 ASP A C 1
ATOM 1595 O O . ASP A 1 213 ? 0.679 5.122 23.886 1.00 92.06 213 ASP A O 1
ATOM 1599 N N . MET A 1 214 ? -0.905 3.732 23.140 1.00 92.38 214 MET A N 1
ATOM 1600 C CA . MET A 1 214 ? -1.867 4.793 22.838 1.00 92.38 214 MET A CA 1
ATOM 1601 C C . MET A 1 214 ? -2.725 5.188 24.047 1.00 92.38 214 MET A C 1
ATOM 1603 O O . MET A 1 214 ? -3.496 6.137 23.975 1.00 92.38 214 MET A O 1
ATOM 1607 N N . ASN A 1 215 ? -2.560 4.534 25.206 1.00 90.06 215 ASN A N 1
ATOM 1608 C CA . ASN A 1 215 ? -3.396 4.782 26.394 1.00 90.06 215 ASN A CA 1
ATOM 1609 C C . ASN A 1 215 ? -3.355 6.222 26.928 1.00 90.06 215 ASN A C 1
ATOM 1611 O O . ASN A 1 215 ? -4.200 6.597 27.739 1.00 90.06 215 ASN A O 1
ATOM 1615 N N . THR A 1 216 ? -2.342 7.003 26.555 1.00 89.62 216 THR A N 1
ATOM 1616 C CA . THR A 1 216 ? -2.229 8.422 26.916 1.00 89.62 216 THR A CA 1
ATOM 1617 C C . THR A 1 216 ? -1.727 9.269 25.753 1.00 89.62 216 THR A C 1
ATOM 1619 O O . THR A 1 216 ? -1.160 10.333 25.996 1.00 89.62 216 THR A O 1
ATOM 1622 N N . ALA A 1 217 ? -1.855 8.791 24.518 1.00 92.12 217 ALA A N 1
ATOM 1623 C CA . ALA A 1 217 ? -1.269 9.447 23.362 1.00 92.12 217 ALA A CA 1
ATOM 1624 C C . ALA A 1 217 ? -2.039 9.158 22.078 1.00 92.12 217 ALA A C 1
ATOM 1626 O O . ALA A 1 217 ? -2.863 8.247 22.014 1.00 92.12 217 ALA A O 1
ATOM 1627 N N . TYR A 1 218 ? -1.744 9.948 21.059 1.00 94.25 218 TYR A N 1
ATOM 1628 C CA . TYR A 1 218 ? -2.197 9.732 19.697 1.00 94.25 218 TYR A CA 1
ATOM 1629 C C . TYR A 1 218 ? -1.169 10.288 18.717 1.00 94.25 218 TYR A C 1
ATOM 1631 O O . TYR A 1 218 ? -0.232 10.976 19.128 1.00 94.25 218 TYR A O 1
ATOM 1639 N N . LEU A 1 219 ? -1.340 9.985 17.433 1.00 95.56 219 LEU A N 1
ATOM 1640 C CA . LEU A 1 219 ? -0.492 10.534 16.381 1.00 95.56 219 LEU A CA 1
ATOM 1641 C C . LEU A 1 219 ? -1.297 11.559 15.596 1.00 95.56 219 LEU A C 1
ATOM 1643 O O . LEU A 1 219 ? -2.314 11.215 14.989 1.00 95.56 219 LEU A O 1
ATOM 1647 N N . ALA A 1 220 ? -0.836 12.804 15.636 1.00 95.19 220 ALA A N 1
ATOM 1648 C CA . ALA A 1 220 ? -1.382 13.880 14.833 1.00 95.19 220 ALA A CA 1
ATOM 1649 C C . ALA A 1 220 ? -0.828 13.771 13.413 1.00 95.19 220 ALA A C 1
ATOM 1651 O O . ALA A 1 220 ? 0.393 13.744 13.232 1.00 95.19 220 ALA A O 1
ATOM 1652 N N . VAL A 1 221 ? -1.716 13.711 12.423 1.00 95.75 221 VAL A N 1
ATOM 1653 C CA . VAL A 1 221 ? -1.342 13.613 11.008 1.00 95.75 221 VAL A CA 1
ATOM 1654 C C . VAL A 1 221 ? -1.614 14.952 10.332 1.00 95.75 221 VAL A C 1
ATOM 1656 O O . VAL A 1 221 ? -2.721 15.484 10.393 1.00 95.75 221 VAL A O 1
ATOM 1659 N N . GLU A 1 222 ? -0.600 15.529 9.686 1.00 95.50 222 GLU A N 1
ATOM 1660 C CA . GLU A 1 222 ? -0.788 16.767 8.928 1.00 95.50 222 GLU A CA 1
ATOM 1661 C C . GLU A 1 222 ? -1.654 16.506 7.677 1.00 95.50 222 GLU A C 1
ATOM 1663 O O . GLU A 1 222 ? -1.321 15.616 6.892 1.00 95.50 222 GLU A O 1
ATOM 1668 N N . PRO A 1 223 ? -2.732 17.279 7.428 1.00 93.62 223 PRO A N 1
ATOM 1669 C CA . PRO A 1 223 ? -3.597 17.056 6.271 1.00 93.62 223 PRO A CA 1
ATOM 1670 C C . PRO A 1 223 ? -2.856 17.187 4.933 1.00 93.62 223 PRO A C 1
ATOM 1672 O O . PRO A 1 223 ? -2.185 18.188 4.667 1.00 93.62 223 PRO A O 1
ATOM 1675 N N . ARG A 1 224 ? -3.042 16.209 4.041 1.00 93.44 224 ARG A N 1
ATOM 1676 C CA . ARG A 1 224 ? -2.471 16.179 2.682 1.00 93.44 224 ARG A CA 1
ATOM 1677 C C . ARG A 1 224 ? -3.541 15.802 1.647 1.00 93.44 224 ARG A C 1
ATOM 1679 O O . ARG A 1 224 ? -4.461 15.061 1.985 1.00 93.44 224 ARG A O 1
ATOM 1686 N N . PRO A 1 225 ? -3.431 16.248 0.378 1.00 90.50 225 PRO A N 1
ATOM 1687 C CA . PRO A 1 225 ? -4.402 15.900 -0.667 1.00 90.50 225 PRO A CA 1
ATOM 1688 C C . PRO A 1 225 ? -4.569 14.392 -0.892 1.00 90.50 225 PRO A C 1
ATOM 1690 O O . PRO A 1 225 ? -5.661 13.941 -1.204 1.00 90.50 225 PRO A O 1
ATOM 1693 N N . TYR A 1 226 ? -3.510 13.601 -0.701 1.00 87.19 226 TYR A N 1
ATOM 1694 C CA . TYR A 1 226 ? -3.526 12.146 -0.913 1.00 87.19 226 TYR A CA 1
ATOM 1695 C C . TYR A 1 226 ? -4.285 11.380 0.181 1.00 87.19 226 TYR A C 1
ATOM 1697 O O . TYR A 1 226 ? -4.478 10.177 0.059 1.00 87.19 226 TYR A O 1
ATOM 1705 N N . PHE A 1 227 ? -4.733 12.056 1.241 1.00 94.75 227 PHE A N 1
ATOM 1706 C CA . PHE A 1 227 ? -5.637 11.463 2.223 1.00 94.75 227 PHE A CA 1
ATOM 1707 C C . PHE A 1 227 ? -7.103 11.572 1.832 1.00 94.75 227 PHE A C 1
ATOM 1709 O O . PHE A 1 227 ? -7.932 10.980 2.513 1.00 94.75 227 PHE A O 1
ATOM 1716 N N . ASP A 1 228 ? -7.427 12.277 0.748 1.00 94.38 228 ASP A N 1
ATOM 1717 C CA . ASP A 1 228 ? -8.775 12.326 0.201 1.00 94.38 228 ASP A CA 1
ATOM 1718 C C . ASP A 1 228 ? -9.187 10.939 -0.330 1.00 94.38 228 ASP A C 1
ATOM 1720 O O . ASP A 1 228 ? -8.596 10.407 -1.275 1.00 94.38 228 ASP A O 1
ATOM 1724 N N . LEU A 1 229 ? -10.202 10.352 0.309 1.00 95.44 229 LEU A N 1
ATOM 1725 C CA . LEU A 1 229 ? -10.771 9.047 -0.044 1.00 95.44 229 LEU A CA 1
ATOM 1726 C C . LEU A 1 229 ? -12.097 9.173 -0.815 1.00 95.44 229 LEU A C 1
ATOM 1728 O O . LEU A 1 229 ? -12.806 8.182 -0.980 1.00 95.44 229 LEU A O 1
ATOM 1732 N N . SER A 1 230 ? -12.462 10.372 -1.281 1.00 95.00 230 SER A N 1
ATOM 1733 C CA . SER A 1 230 ? -13.745 10.639 -1.950 1.00 95.00 230 SER A CA 1
ATOM 1734 C C . SER A 1 230 ? -13.922 9.957 -3.310 1.00 95.00 230 SER A C 1
ATOM 1736 O O . SER A 1 230 ? -15.032 9.946 -3.838 1.00 95.00 230 SER A O 1
ATOM 1738 N N . ASP A 1 231 ? -12.885 9.298 -3.836 1.00 89.81 231 ASP A N 1
ATOM 1739 C CA . ASP A 1 231 ? -12.998 8.410 -5.002 1.00 89.81 231 ASP A CA 1
ATOM 1740 C C . ASP A 1 231 ? -13.893 7.186 -4.729 1.00 89.81 231 ASP A C 1
ATOM 1742 O O . ASP A 1 231 ? -14.337 6.521 -5.663 1.00 89.81 231 ASP A O 1
ATOM 1746 N N . GLY A 1 232 ? -14.211 6.911 -3.457 1.00 89.75 232 GLY A N 1
ATOM 1747 C CA . GLY A 1 232 ? -15.155 5.863 -3.067 1.00 89.75 232 GLY A CA 1
ATOM 1748 C C . GLY A 1 232 ? -14.535 4.475 -2.957 1.00 89.75 232 GLY A C 1
ATOM 1749 O O . GLY A 1 232 ? -15.259 3.520 -2.696 1.00 89.75 232 GLY A O 1
ATOM 1750 N N . GLU A 1 233 ? -13.214 4.364 -3.083 1.00 92.81 233 GLU A N 1
ATOM 1751 C CA . GLU A 1 233 ? -12.467 3.122 -2.906 1.00 92.81 233 GLU A CA 1
ATOM 1752 C C . GLU A 1 233 ? -11.285 3.343 -1.961 1.00 92.81 233 GLU A C 1
ATOM 1754 O O . GLU A 1 233 ? -10.519 4.292 -2.127 1.00 92.81 233 GLU A O 1
ATOM 1759 N N . PHE A 1 234 ? -11.130 2.496 -0.943 1.00 96.56 234 PHE A N 1
ATOM 1760 C CA . PHE A 1 234 ? -10.013 2.606 -0.001 1.00 96.56 234 PHE A CA 1
ATOM 1761 C C . PHE A 1 234 ? -9.829 1.353 0.852 1.00 96.56 234 PHE A C 1
ATOM 1763 O O . PHE A 1 234 ? -10.723 0.512 0.989 1.00 96.56 234 PHE A O 1
ATOM 1770 N N . THR A 1 235 ? -8.668 1.275 1.500 1.00 97.81 235 THR A N 1
ATOM 1771 C CA . THR A 1 235 ? -8.368 0.267 2.518 1.00 97.81 235 THR A CA 1
ATOM 1772 C C . THR A 1 235 ? -7.672 0.892 3.716 1.00 97.81 235 THR A C 1
ATOM 1774 O O . THR A 1 235 ? -6.783 1.724 3.563 1.00 97.81 235 THR A O 1
ATOM 1777 N N . GLN A 1 236 ? -8.059 0.480 4.919 1.00 98.56 236 GLN A N 1
ATOM 1778 C CA . GLN A 1 236 ? -7.434 0.893 6.175 1.00 98.56 236 GLN A CA 1
ATOM 1779 C C . GLN A 1 236 ? -6.956 -0.345 6.928 1.00 98.56 236 GLN A C 1
ATOM 1781 O O . GLN A 1 236 ? -7.713 -1.308 7.075 1.00 98.56 236 GLN A O 1
ATOM 1786 N N . THR A 1 237 ? -5.719 -0.335 7.421 1.00 98.19 237 THR A N 1
ATOM 1787 C CA . THR A 1 237 ? -5.145 -1.463 8.166 1.00 98.19 237 THR A CA 1
ATOM 1788 C C . THR A 1 237 ? -4.430 -1.011 9.429 1.00 98.19 237 THR A C 1
ATOM 1790 O O . THR A 1 237 ? -3.855 0.071 9.473 1.00 98.19 237 THR A O 1
ATOM 1793 N N . ALA A 1 238 ? -4.442 -1.858 10.455 1.00 98.25 238 ALA A N 1
ATOM 1794 C CA . ALA A 1 238 ? -3.617 -1.697 11.646 1.00 98.25 238 ALA A CA 1
ATOM 1795 C C . ALA A 1 238 ? -3.461 -3.033 12.377 1.00 98.25 238 ALA A C 1
ATOM 1797 O O . ALA A 1 238 ? -4.407 -3.827 12.465 1.00 98.25 238 ALA A O 1
ATOM 1798 N N . TRP A 1 239 ? -2.310 -3.258 13.000 1.00 97.94 239 TRP A N 1
ATOM 1799 C CA . TRP A 1 239 ? -2.234 -4.169 14.133 1.00 97.94 239 TRP A CA 1
ATOM 1800 C C . TRP A 1 239 ? -2.685 -3.433 15.393 1.00 97.94 239 TRP A C 1
ATOM 1802 O O . TRP A 1 239 ? -2.183 -2.366 15.736 1.00 97.94 239 TRP A O 1
ATOM 1812 N N . VAL A 1 240 ? -3.660 -4.009 16.099 1.00 97.00 240 VAL A N 1
ATOM 1813 C CA . VAL A 1 240 ? -4.248 -3.414 17.304 1.00 97.00 240 VAL A CA 1
ATOM 1814 C C . VAL A 1 240 ? -4.211 -4.382 18.481 1.00 97.00 240 VAL A C 1
ATOM 1816 O O . VAL A 1 240 ? -4.559 -5.562 18.357 1.00 97.00 240 VAL A O 1
ATOM 1819 N N . TYR A 1 241 ? -3.822 -3.879 19.650 1.00 95.75 241 TYR A N 1
ATOM 1820 C CA . TYR A 1 241 ? -3.885 -4.593 20.926 1.00 95.75 241 TYR A CA 1
ATOM 1821 C C . TYR A 1 241 ? -4.891 -3.884 21.845 1.00 95.75 241 TYR A C 1
ATOM 1823 O O . TYR A 1 241 ? -4.506 -3.011 22.627 1.00 95.75 241 TYR A O 1
ATOM 1831 N N . PRO A 1 242 ? -6.196 -4.197 21.756 1.00 93.69 242 PRO A N 1
ATOM 1832 C CA . PRO A 1 242 ? -7.203 -3.541 22.580 1.00 93.69 242 PRO A CA 1
ATOM 1833 C C . PRO A 1 242 ? -7.155 -4.050 24.020 1.00 93.69 242 PRO A C 1
ATOM 1835 O O . PRO A 1 242 ? -7.040 -5.255 24.263 1.00 93.69 242 PRO A O 1
ATOM 1838 N N . GLN A 1 243 ? -7.309 -3.150 24.991 1.00 91.25 243 GLN A N 1
ATOM 1839 C CA . GLN A 1 243 ? -7.450 -3.545 26.393 1.00 91.25 243 GLN A CA 1
ATOM 1840 C C . GLN A 1 243 ? -8.794 -4.233 26.651 1.00 91.25 243 GLN A C 1
ATOM 1842 O O . GLN A 1 243 ? -9.814 -3.868 26.078 1.00 91.25 243 GLN A O 1
ATOM 1847 N N . SER A 1 244 ? -8.836 -5.197 27.574 1.00 88.25 244 SER A N 1
ATOM 1848 C CA . SER A 1 244 ? -10.079 -5.910 27.922 1.00 88.25 244 SER A CA 1
ATOM 1849 C C . SER A 1 244 ? -11.123 -5.088 28.682 1.00 88.25 244 SER A C 1
ATOM 1851 O O . SER A 1 244 ? -12.269 -5.520 28.772 1.00 88.25 244 SER A O 1
ATOM 1853 N N . GLN A 1 245 ? -10.740 -3.961 29.286 1.00 85.00 245 GLN A N 1
ATOM 1854 C CA . GLN A 1 245 ? -11.645 -3.072 30.026 1.00 85.00 245 GLN A CA 1
ATOM 1855 C C . GLN A 1 245 ? -11.265 -1.606 29.785 1.00 85.00 245 GLN A C 1
ATOM 1857 O O . GLN A 1 245 ? -10.720 -0.965 30.685 1.00 85.00 245 GLN A O 1
ATOM 1862 N N . PRO A 1 246 ? -11.510 -1.081 28.571 1.00 82.94 246 PRO A N 1
ATOM 1863 C CA . PRO A 1 246 ? -11.241 0.316 28.284 1.00 82.94 246 PRO A CA 1
ATOM 1864 C C . PRO A 1 246 ? -12.181 1.217 29.112 1.00 82.94 246 PRO A C 1
ATOM 1866 O O . PRO A 1 246 ? -13.324 0.833 29.383 1.00 82.94 246 PRO A O 1
ATOM 1869 N N . PRO A 1 247 ? -11.741 2.423 29.509 1.00 82.56 247 PRO A N 1
ATOM 1870 C CA . PRO A 1 247 ? -12.590 3.401 30.194 1.00 82.56 247 PRO A CA 1
ATOM 1871 C C . PRO A 1 247 ? -13.775 3.893 29.353 1.00 82.56 247 PRO A C 1
ATOM 1873 O O . PRO A 1 247 ? -14.749 4.405 29.906 1.00 82.56 247 PRO A O 1
ATOM 1876 N N . THR A 1 248 ? -13.695 3.758 28.027 1.00 80.62 248 THR A N 1
ATOM 1877 C CA . THR A 1 248 ? -14.711 4.195 27.066 1.00 80.62 248 THR A CA 1
ATOM 1878 C C . THR A 1 248 ? -15.318 3.012 26.318 1.00 80.62 248 THR A C 1
ATOM 1880 O O . THR A 1 248 ? -14.729 1.942 26.190 1.00 80.62 248 THR A O 1
ATOM 1883 N N . SER A 1 249 ? -16.535 3.203 25.810 1.00 79.50 249 SER A N 1
ATOM 1884 C CA . SER A 1 249 ? -17.262 2.204 25.017 1.00 79.50 249 SER A CA 1
ATOM 1885 C C . SER A 1 249 ? -16.854 2.184 23.542 1.00 79.50 249 SER A C 1
ATOM 1887 O O . SER A 1 249 ? -17.176 1.222 22.843 1.00 79.50 249 SER A O 1
ATOM 1889 N N . ALA A 1 250 ? -16.150 3.217 23.078 1.00 87.25 250 ALA A N 1
ATOM 1890 C CA . ALA A 1 250 ? -15.572 3.311 21.746 1.00 87.25 250 ALA A CA 1
ATOM 1891 C C . ALA A 1 250 ? -14.176 3.952 21.807 1.00 87.25 250 ALA A C 1
ATOM 1893 O O . ALA A 1 250 ? -13.935 4.854 22.616 1.00 87.25 250 ALA A O 1
ATOM 1894 N N . SER A 1 251 ? -13.283 3.477 20.945 1.00 90.44 251 SER A N 1
ATOM 1895 C CA . SER A 1 251 ? -11.903 3.937 20.810 1.00 90.44 251 SER A CA 1
ATOM 1896 C C . SER A 1 251 ? -11.515 3.974 19.327 1.00 90.44 251 SER A C 1
ATOM 1898 O O . SER A 1 251 ? -11.658 2.949 18.661 1.00 90.44 251 SER A O 1
ATOM 1900 N N . PRO A 1 252 ? -11.041 5.110 18.795 1.00 93.44 252 PRO A N 1
ATOM 1901 C CA . PRO A 1 252 ? -10.624 5.224 17.399 1.00 93.44 252 PRO A CA 1
ATOM 1902 C C . PRO A 1 252 ? -9.305 4.490 17.152 1.00 93.44 252 PRO A C 1
ATOM 1904 O O . PRO A 1 252 ? -8.379 4.591 17.949 1.00 93.44 252 PRO A O 1
ATOM 1907 N N . ILE A 1 253 ? -9.216 3.774 16.036 1.00 96.81 253 ILE A N 1
ATOM 1908 C CA . ILE A 1 253 ? -7.951 3.331 15.433 1.00 96.81 253 ILE A CA 1
ATOM 1909 C C . ILE A 1 253 ? -7.477 4.433 14.481 1.00 96.81 253 ILE A C 1
ATOM 1911 O O . ILE A 1 253 ? -6.366 4.930 14.615 1.00 96.81 253 ILE A O 1
ATOM 1915 N N . ILE A 1 254 ? -8.368 4.859 13.585 1.00 96.75 254 ILE A N 1
ATOM 1916 C CA . ILE A 1 254 ? -8.232 6.028 12.711 1.00 96.75 254 ILE A CA 1
ATOM 1917 C C . ILE A 1 254 ? -9.485 6.864 12.949 1.00 96.75 254 ILE A C 1
ATOM 1919 O O . ILE A 1 254 ? -10.594 6.333 12.834 1.00 96.75 254 ILE A O 1
ATOM 1923 N N . GLY A 1 255 ? -9.332 8.131 13.321 1.00 92.50 255 GLY A N 1
ATOM 1924 C CA . GLY A 1 255 ? -10.460 9.000 13.627 1.00 92.50 255 GLY A CA 1
ATOM 1925 C C . GLY A 1 255 ? -10.340 10.352 12.945 1.00 92.50 255 GLY A C 1
ATOM 1926 O O . GLY A 1 255 ? -9.368 11.073 13.128 1.00 92.50 255 GLY A O 1
ATOM 1927 N N . GLY A 1 256 ? -11.365 10.707 12.178 1.00 87.44 256 GLY A N 1
ATOM 1928 C CA . GLY A 1 256 ? -11.513 12.038 11.611 1.00 87.44 256 GLY A CA 1
ATOM 1929 C C . GLY A 1 256 ? -11.705 13.128 12.662 1.00 87.44 256 GLY A C 1
ATOM 1930 O O . GLY A 1 256 ? -11.876 12.878 13.860 1.00 87.44 256 GLY A O 1
ATOM 1931 N N . VAL A 1 257 ? -11.756 14.362 12.180 1.00 76.94 257 VAL A N 1
ATOM 1932 C CA . VAL A 1 257 ? -12.189 15.508 12.977 1.00 76.94 257 VAL A CA 1
ATOM 1933 C C . VAL A 1 257 ? -13.673 15.748 12.731 1.00 76.94 257 VAL A C 1
ATOM 1935 O O . VAL A 1 257 ? -14.110 15.981 11.608 1.00 76.94 257 VAL A O 1
ATOM 1938 N N . TYR A 1 258 ? -14.465 15.677 13.794 1.00 75.31 258 TYR A N 1
ATOM 1939 C CA . TYR A 1 258 ? -15.875 16.037 13.776 1.00 75.31 258 TYR A CA 1
ATOM 1940 C C . TYR A 1 258 ? -16.048 17.489 14.202 1.00 75.31 258 TYR A C 1
ATOM 1942 O O . TYR A 1 258 ? -15.613 17.864 15.290 1.00 75.31 258 TYR A O 1
ATOM 1950 N N . ASP A 1 259 ? -16.751 18.289 13.402 1.00 70.25 259 ASP A N 1
ATOM 1951 C CA . ASP A 1 259 ? -17.168 19.635 13.789 1.00 70.25 259 ASP A CA 1
ATOM 1952 C C . ASP A 1 259 ? -18.685 19.674 14.082 1.00 70.25 259 ASP A C 1
ATOM 1954 O O . ASP A 1 259 ? -19.510 19.482 13.186 1.00 70.25 259 ASP A O 1
ATOM 1958 N N . PRO A 1 260 ? -19.105 19.939 15.338 1.00 64.81 260 PRO A N 1
ATOM 1959 C CA . PRO A 1 260 ? -20.519 20.017 15.698 1.00 64.81 260 PRO A CA 1
ATOM 1960 C C . PRO A 1 260 ? -21.273 21.167 15.022 1.00 64.81 260 PRO A C 1
ATOM 1962 O O . PRO A 1 260 ? -22.503 21.193 15.087 1.00 64.81 260 PRO A O 1
ATOM 1965 N N . ALA A 1 261 ? -20.579 22.123 14.399 1.00 62.78 261 ALA A N 1
ATOM 1966 C CA . ALA A 1 261 ? -21.203 23.150 13.574 1.00 62.78 261 ALA A CA 1
ATOM 1967 C C . ALA A 1 261 ? -21.635 22.632 12.188 1.00 62.78 261 ALA A C 1
ATOM 1969 O O . ALA A 1 261 ? -22.454 23.292 11.544 1.00 62.78 261 ALA A O 1
ATOM 1970 N N . THR A 1 262 ? -21.110 21.487 11.733 1.00 63.03 262 THR A N 1
ATOM 1971 C CA . THR A 1 262 ? -21.233 21.006 10.346 1.00 63.03 262 THR A CA 1
ATOM 1972 C C . THR A 1 262 ? -21.787 19.579 10.183 1.00 63.03 262 THR A C 1
ATOM 1974 O O . THR A 1 262 ? -21.999 19.171 9.045 1.00 63.03 262 THR A O 1
ATOM 1977 N N . ASP A 1 263 ? -22.150 18.897 11.281 1.00 71.12 263 ASP A N 1
ATOM 1978 C CA . ASP A 1 263 ? -22.773 17.551 11.329 1.00 71.12 263 ASP A CA 1
ATOM 1979 C C . ASP A 1 263 ? -21.801 16.375 11.052 1.00 71.12 263 ASP A C 1
ATOM 1981 O O . ASP A 1 263 ? -20.755 16.520 10.420 1.00 71.12 263 ASP A O 1
ATOM 1985 N N . PHE A 1 264 ? -22.145 15.168 11.522 1.00 78.25 264 PHE A N 1
ATOM 1986 C CA . PHE A 1 264 ? -21.376 13.929 11.319 1.00 78.25 264 PHE A CA 1
ATOM 1987 C C . PHE A 1 264 ? -21.261 13.532 9.839 1.00 78.25 264 PHE A C 1
ATOM 1989 O O . PHE A 1 264 ? -20.429 12.694 9.491 1.00 78.25 264 PHE A O 1
ATOM 1996 N N . ALA A 1 265 ? -22.044 14.154 8.960 1.00 86.56 265 ALA A N 1
ATOM 1997 C CA . ALA A 1 265 ? -21.961 13.986 7.517 1.00 86.56 265 ALA A CA 1
ATOM 1998 C C . ALA A 1 265 ? -20.621 14.451 6.908 1.00 86.56 265 ALA A C 1
ATOM 2000 O O . ALA A 1 265 ? -20.320 14.087 5.775 1.00 86.56 265 ALA A O 1
ATOM 2001 N N . LEU A 1 266 ? -19.795 15.212 7.640 1.00 87.44 266 LEU A N 1
ATOM 2002 C CA . LEU A 1 266 ? -18.435 15.582 7.215 1.00 87.44 266 LEU A CA 1
ATOM 2003 C C . LEU A 1 266 ? -17.334 14.693 7.815 1.00 87.44 266 LEU A C 1
ATOM 2005 O O . LEU A 1 266 ? -16.154 15.019 7.714 1.00 87.44 266 LEU A O 1
ATOM 2009 N N . THR A 1 267 ? -17.697 13.579 8.453 1.00 88.31 267 THR A N 1
ATOM 2010 C CA . THR A 1 267 ? -16.718 12.687 9.086 1.00 88.31 267 THR A CA 1
ATOM 2011 C C . THR A 1 267 ? -15.868 11.980 8.032 1.00 88.31 267 THR A C 1
ATOM 2013 O O . THR A 1 267 ? -16.400 11.251 7.190 1.00 88.31 267 THR A O 1
ATOM 2016 N N . TYR A 1 268 ? -14.546 12.142 8.132 1.00 93.12 268 TYR A N 1
ATOM 2017 C CA . TYR A 1 268 ? -13.565 11.334 7.404 1.00 93.12 268 TYR A CA 1
ATOM 2018 C C . TYR A 1 268 ? -13.824 9.831 7.617 1.00 93.12 268 TYR A C 1
ATOM 2020 O O . TYR A 1 268 ? -14.204 9.459 8.734 1.00 93.12 268 TYR A O 1
ATOM 2028 N N . PRO A 1 269 ? -13.598 8.946 6.627 1.00 95.81 269 PRO A N 1
ATOM 2029 C CA . PRO A 1 269 ? -13.675 7.501 6.835 1.00 95.81 269 PRO A CA 1
ATOM 2030 C C . PRO A 1 269 ? -12.848 7.050 8.044 1.00 95.81 269 PRO A C 1
ATOM 2032 O O . PRO A 1 269 ? -11.621 7.065 8.039 1.00 95.81 269 PRO A O 1
ATOM 2035 N N . SER A 1 270 ? -13.534 6.673 9.117 1.00 95.00 270 SER A N 1
ATOM 2036 C CA . SER A 1 270 ? -12.940 6.409 10.424 1.00 95.00 270 SER A CA 1
ATOM 2037 C C . SER A 1 270 ? -13.264 4.993 10.876 1.00 95.00 270 SER A C 1
ATOM 2039 O O . SER A 1 270 ? -14.324 4.445 10.568 1.00 95.00 270 SER A O 1
ATOM 2041 N N . LEU A 1 271 ? -12.369 4.415 11.670 1.00 97.19 271 LEU A N 1
ATOM 2042 C CA . LEU A 1 271 ? -12.485 3.055 12.169 1.00 97.19 271 LEU A CA 1
ATOM 2043 C C . LEU A 1 271 ? -12.311 3.035 13.683 1.00 97.19 271 LEU A C 1
ATOM 2045 O O . LEU A 1 271 ? -11.273 3.434 14.207 1.00 97.19 271 LEU A O 1
ATOM 2049 N N . PHE A 1 272 ? -13.316 2.519 14.385 1.00 95.56 272 PHE A N 1
ATOM 2050 C CA . PHE A 1 272 ? -13.327 2.417 15.840 1.00 95.56 272 PHE A CA 1
ATOM 2051 C C . PHE A 1 272 ? -13.388 0.965 16.299 1.00 95.56 272 PHE A C 1
ATOM 2053 O O . PHE A 1 272 ? -13.983 0.109 15.650 1.00 95.56 272 PHE A O 1
ATOM 2060 N N . ILE A 1 273 ? -12.862 0.715 17.492 1.00 95.25 273 ILE A N 1
ATOM 2061 C CA . ILE A 1 273 ? -13.202 -0.442 18.313 1.00 95.25 273 ILE A CA 1
ATOM 2062 C C . ILE A 1 273 ? -14.343 -0.022 19.237 1.00 95.25 273 ILE A C 1
ATOM 2064 O O . ILE A 1 273 ? -14.218 0.972 19.949 1.00 95.25 273 ILE A O 1
ATOM 2068 N N . THR A 1 274 ? -15.440 -0.775 19.269 1.00 92.44 274 THR A N 1
ATOM 2069 C CA . THR A 1 274 ? -16.564 -0.549 20.187 1.00 92.44 274 THR A CA 1
ATOM 2070 C C . THR A 1 274 ? -16.916 -1.808 20.972 1.00 92.44 274 THR A C 1
ATOM 2072 O O . THR A 1 274 ? -16.650 -2.931 20.540 1.00 92.44 274 THR A O 1
ATOM 2075 N N . ASN A 1 275 ? -17.458 -1.633 22.182 1.00 88.88 275 ASN A N 1
ATOM 2076 C CA . ASN A 1 275 ? -17.786 -2.726 23.107 1.00 88.88 275 ASN A CA 1
ATOM 2077 C C . ASN A 1 275 ? -16.623 -3.725 23.270 1.00 88.88 275 ASN A C 1
ATOM 2079 O O . ASN A 1 275 ? -16.826 -4.941 23.343 1.00 88.88 275 ASN A O 1
ATOM 2083 N N . THR A 1 276 ? -15.391 -3.197 23.261 1.00 86.50 276 THR A N 1
ATOM 2084 C CA . THR A 1 276 ? -14.114 -3.914 23.429 1.00 86.50 276 THR A CA 1
ATOM 2085 C C . THR A 1 276 ? -13.740 -4.900 22.311 1.00 86.50 276 THR A C 1
ATOM 2087 O O . THR A 1 276 ? -12.562 -5.192 22.130 1.00 86.50 276 THR A O 1
ATOM 2090 N N . THR A 1 277 ? -14.708 -5.432 21.564 1.00 94.12 277 THR A N 1
ATOM 2091 C CA . THR A 1 277 ? -14.504 -6.566 20.645 1.00 94.12 277 THR A CA 1
ATOM 2092 C C . THR A 1 277 ? -15.077 -6.360 19.250 1.00 94.12 277 THR A C 1
ATOM 2094 O O . THR A 1 277 ? -14.794 -7.165 18.365 1.00 94.12 277 THR A O 1
ATOM 2097 N N . GLN A 1 278 ? -15.894 -5.330 19.046 1.00 96.38 278 GLN A N 1
ATOM 2098 C CA . GLN A 1 278 ? -16.543 -5.043 17.770 1.00 96.38 278 GLN A CA 1
ATOM 2099 C C . GLN A 1 278 ? -15.798 -3.918 17.057 1.00 96.38 278 GLN A C 1
ATOM 2101 O O . GLN A 1 278 ? -15.148 -3.093 17.699 1.00 96.38 278 GLN A O 1
ATOM 2106 N N . LEU A 1 279 ? -15.923 -3.869 15.739 1.00 97.94 279 LEU A N 1
ATOM 2107 C CA . LEU A 1 279 ? -15.463 -2.767 14.912 1.00 97.94 279 LEU A CA 1
ATOM 2108 C C . LEU A 1 279 ? -16.653 -1.902 14.501 1.00 97.94 279 LEU A C 1
ATOM 2110 O O . LEU A 1 279 ? -17.760 -2.397 14.282 1.00 97.94 279 LEU A O 1
ATOM 2114 N N . LEU A 1 280 ? -16.404 -0.602 14.424 1.00 96.44 280 LEU A N 1
ATOM 2115 C CA . LEU A 1 280 ? -17.362 0.424 14.043 1.00 96.44 280 LEU A CA 1
ATOM 2116 C C . LEU A 1 280 ? -16.716 1.323 12.980 1.00 96.44 280 LEU A C 1
ATOM 2118 O O . LEU A 1 280 ? -16.084 2.323 13.331 1.00 96.44 280 LEU A O 1
ATOM 2122 N N . PRO A 1 281 ? -16.803 0.954 11.691 1.00 96.88 281 PRO A N 1
ATOM 2123 C CA . PRO A 1 281 ? -16.552 1.887 10.604 1.00 96.88 281 PRO A CA 1
ATOM 2124 C C . PRO A 1 281 ? -17.633 2.971 10.558 1.00 96.88 281 PRO A C 1
ATOM 2126 O O . PRO A 1 281 ? -18.827 2.675 10.694 1.00 96.88 281 PRO A O 1
ATOM 2129 N N . ILE A 1 282 ? -17.209 4.218 10.357 1.00 93.56 282 ILE A N 1
ATOM 2130 C CA . ILE A 1 282 ? -18.084 5.380 10.180 1.00 93.56 282 ILE A CA 1
ATOM 2131 C C . ILE A 1 282 ? -17.552 6.293 9.073 1.00 93.56 282 ILE A C 1
ATOM 2133 O O . ILE A 1 282 ? -16.341 6.406 8.897 1.00 93.56 282 ILE A O 1
ATOM 2137 N N . MET A 1 283 ? -18.440 6.971 8.351 1.00 93.19 283 MET A N 1
ATOM 2138 C CA . MET A 1 283 ? -18.080 7.972 7.338 1.00 93.19 283 MET A CA 1
ATOM 2139 C C . MET A 1 283 ? -19.284 8.852 6.997 1.00 93.19 283 MET A C 1
ATOM 2141 O O . MET A 1 283 ? -20.429 8.448 7.211 1.00 93.19 283 MET A O 1
ATOM 2145 N N . GLY A 1 284 ? -19.036 10.037 6.452 1.00 92.31 284 GLY A N 1
ATOM 2146 C CA . GLY A 1 284 ? -20.078 10.895 5.892 1.00 92.31 284 GLY A CA 1
ATOM 2147 C C . GLY A 1 284 ? -19.886 11.156 4.397 1.00 92.31 284 GLY A C 1
ATOM 2148 O O . GLY A 1 284 ? -18.767 11.056 3.891 1.00 92.31 284 GLY A O 1
ATOM 2149 N N . ASP A 1 285 ? -20.974 11.489 3.698 1.00 93.38 285 ASP A N 1
ATOM 2150 C CA . ASP A 1 285 ? -20.982 11.827 2.259 1.00 93.38 285 ASP A CA 1
ATOM 2151 C C . ASP A 1 285 ? -21.175 13.332 1.976 1.00 93.38 285 ASP A C 1
ATOM 2153 O O . ASP A 1 285 ? -21.414 13.756 0.844 1.00 93.38 285 ASP A O 1
ATOM 2157 N N . GLY A 1 286 ? -21.111 14.164 3.017 1.00 90.19 286 GLY A N 1
ATOM 2158 C CA . GLY A 1 286 ? -21.449 15.584 2.958 1.00 90.19 286 GLY A CA 1
ATOM 2159 C C . GLY A 1 286 ? -22.909 15.910 3.286 1.00 90.19 286 GLY A C 1
ATOM 2160 O O . GLY A 1 286 ? -23.210 17.064 3.593 1.00 90.19 286 GLY A O 1
ATOM 2161 N N . THR A 1 287 ? -23.808 14.924 3.250 1.00 91.38 287 THR A N 1
ATOM 2162 C CA . THR A 1 287 ? -25.247 15.072 3.534 1.00 91.38 287 THR A CA 1
ATOM 2163 C C . THR A 1 287 ? -25.707 14.181 4.684 1.00 91.38 287 THR A C 1
ATOM 2165 O O . THR A 1 287 ? -26.363 14.667 5.603 1.00 91.38 287 THR A O 1
ATOM 2168 N N . ASP A 1 288 ? -25.346 12.901 4.650 1.00 91.44 288 ASP A N 1
ATOM 2169 C CA . ASP A 1 288 ? -25.761 11.865 5.585 1.00 91.44 288 ASP A CA 1
ATOM 2170 C C . ASP A 1 288 ? -24.551 11.208 6.273 1.00 91.44 288 ASP A C 1
ATOM 2172 O O . ASP A 1 288 ? -23.416 11.229 5.789 1.00 91.44 288 ASP A O 1
ATOM 2176 N N . PHE A 1 289 ? -24.812 10.616 7.441 1.00 90.81 289 PHE A N 1
ATOM 2177 C CA . PHE A 1 289 ? -23.834 9.871 8.231 1.00 90.81 289 PHE A CA 1
ATOM 2178 C C . PHE A 1 289 ? -24.106 8.368 8.169 1.00 90.81 289 PHE A C 1
ATOM 2180 O O . PHE A 1 289 ? -25.206 7.906 8.492 1.00 90.81 289 PHE A O 1
ATOM 2187 N N . TYR A 1 290 ? -23.070 7.598 7.850 1.00 94.25 290 TYR A N 1
ATOM 2188 C CA . TYR A 1 290 ? -23.128 6.151 7.698 1.00 94.25 290 TYR A CA 1
ATOM 2189 C C . TYR A 1 290 ? -22.263 5.473 8.751 1.00 94.25 290 TYR A C 1
ATOM 2191 O O . TYR A 1 290 ? -21.158 5.914 9.070 1.00 94.25 290 TYR A O 1
ATOM 2199 N N . HIS A 1 291 ? -22.776 4.374 9.294 1.00 94.88 291 HIS A N 1
ATOM 2200 C CA . HIS A 1 291 ? -22.065 3.554 10.262 1.00 94.88 291 HIS A CA 1
ATOM 2201 C C . HIS A 1 291 ? -22.519 2.101 10.179 1.00 94.88 291 HIS A C 1
ATOM 2203 O O . HIS A 1 291 ? -23.646 1.797 9.781 1.00 94.88 291 HIS A O 1
ATOM 2209 N N . TYR A 1 292 ? -21.658 1.202 10.636 1.00 96.94 292 TYR A N 1
ATOM 2210 C CA . TYR A 1 292 ? -21.979 -0.209 10.806 1.00 96.94 292 TYR A CA 1
ATOM 2211 C C . TYR A 1 292 ? -21.274 -0.740 12.053 1.00 96.94 292 TYR A C 1
ATOM 2213 O O . TYR A 1 292 ? -20.132 -0.383 12.301 1.00 96.94 292 TYR A O 1
ATOM 2221 N N . VAL A 1 293 ? -21.936 -1.579 12.850 1.00 97.12 293 VAL A N 1
ATOM 2222 C CA . VAL A 1 293 ? -21.323 -2.233 14.020 1.00 97.12 293 VAL A CA 1
ATOM 2223 C C . VAL A 1 293 ? -21.169 -3.715 13.702 1.00 97.12 293 VAL A C 1
ATOM 2225 O O . VAL A 1 293 ? -22.173 -4.395 13.485 1.00 97.12 293 VAL A O 1
ATOM 2228 N N . SER A 1 294 ? -19.937 -4.219 13.701 1.00 97.94 294 SER A N 1
ATOM 2229 C CA . SER A 1 294 ? -19.667 -5.639 13.460 1.00 97.94 294 SER A CA 1
ATOM 2230 C C . SER A 1 294 ? -20.115 -6.525 14.628 1.00 97.94 294 SER A C 1
ATOM 2232 O O . SER A 1 294 ? -20.398 -6.058 15.734 1.00 97.94 294 SER A O 1
ATOM 2234 N N . GLY A 1 295 ? -20.080 -7.843 14.448 1.00 96.44 295 GLY A N 1
ATOM 2235 C CA . GLY A 1 295 ? -20.055 -8.807 15.545 1.00 96.44 295 GLY A CA 1
ATOM 2236 C C . GLY A 1 295 ? -18.804 -8.675 16.428 1.00 96.44 295 GLY A C 1
ATOM 2237 O O . GLY A 1 295 ? -17.930 -7.837 16.199 1.00 96.44 295 GLY A O 1
ATOM 2238 N N . SER A 1 296 ? -18.705 -9.504 17.470 1.00 96.38 296 SER A N 1
ATOM 2239 C CA . SER A 1 296 ? -17.495 -9.591 18.302 1.00 96.38 296 SER A CA 1
ATOM 2240 C C . SER A 1 296 ? -16.392 -10.326 17.543 1.00 96.38 296 SER A C 1
ATOM 2242 O O . SER A 1 296 ? -16.416 -11.553 17.440 1.00 96.38 296 SER A O 1
ATOM 2244 N N . LEU A 1 297 ? -15.437 -9.567 17.011 1.00 95.62 297 LEU A N 1
ATOM 2245 C CA . LEU A 1 297 ? -14.399 -10.055 16.106 1.00 95.62 297 LEU A CA 1
ATOM 2246 C C . LEU A 1 297 ? -12.988 -10.031 16.717 1.00 95.62 297 LEU A C 1
ATOM 2248 O O . LEU A 1 297 ? -12.144 -10.839 16.325 1.00 95.62 297 LEU A O 1
ATOM 2252 N N . LEU A 1 298 ? -12.727 -9.134 17.673 1.00 96.38 298 LEU A N 1
ATOM 2253 C CA . LEU A 1 298 ? -11.403 -8.949 18.276 1.00 96.38 298 LEU A CA 1
ATOM 2254 C C . LEU A 1 298 ? -11.218 -9.791 19.539 1.00 96.38 298 LEU A C 1
ATOM 2256 O O . LEU A 1 298 ? -12.147 -9.987 20.325 1.00 96.38 298 LEU A O 1
ATOM 2260 N N . THR A 1 299 ? -9.979 -10.223 19.769 1.00 95.75 299 THR A N 1
ATOM 2261 C CA . THR A 1 299 ? -9.539 -10.820 21.036 1.00 95.75 299 THR A CA 1
ATOM 2262 C C . THR A 1 299 ? -8.849 -9.751 21.887 1.00 95.75 299 THR A C 1
ATOM 2264 O O . THR A 1 299 ? -7.764 -9.304 21.511 1.00 95.75 299 THR A O 1
ATOM 2267 N N . PRO A 1 300 ? -9.428 -9.328 23.025 1.00 93.50 300 PRO A N 1
ATOM 2268 C CA . PRO A 1 300 ? -8.802 -8.333 23.888 1.00 93.50 300 PRO A CA 1
ATOM 2269 C C . PRO A 1 300 ? -7.539 -8.867 24.560 1.00 93.50 300 PRO A C 1
ATOM 2271 O O . PRO A 1 300 ? -7.423 -10.065 24.821 1.00 93.50 300 PRO A O 1
ATOM 2274 N N . ASN A 1 301 ? -6.620 -7.964 24.892 1.00 91.25 301 ASN A N 1
ATOM 2275 C CA . ASN A 1 301 ? -5.289 -8.277 25.409 1.00 91.25 301 ASN A CA 1
ATOM 2276 C C . ASN A 1 301 ? -4.509 -9.252 24.504 1.00 91.25 301 ASN A C 1
ATOM 2278 O O . ASN A 1 301 ? -3.796 -10.136 24.981 1.00 91.25 301 ASN A O 1
ATOM 2282 N N . ALA A 1 302 ? -4.681 -9.109 23.193 1.00 92.50 302 ALA A N 1
ATOM 2283 C CA . ALA A 1 302 ? -3.920 -9.811 22.175 1.00 92.50 302 ALA A CA 1
ATOM 2284 C C . ALA A 1 302 ? -3.795 -8.919 20.937 1.00 92.50 302 ALA A C 1
ATOM 2286 O O . ALA A 1 302 ? -4.653 -8.073 20.690 1.00 92.50 302 ALA A O 1
ATOM 2287 N N . TRP A 1 303 ? -2.740 -9.130 20.153 1.00 94.06 303 TRP A N 1
ATOM 2288 C CA . TRP A 1 303 ? -2.605 -8.495 18.848 1.00 94.06 303 TRP A CA 1
ATOM 2289 C C . TRP A 1 303 ? -3.647 -9.058 17.879 1.00 94.06 303 TRP A C 1
ATOM 2291 O O . TRP A 1 303 ? -3.782 -10.276 17.736 1.00 94.06 303 TRP A O 1
ATOM 2301 N N . ASN A 1 304 ? -4.367 -8.164 17.210 1.00 95.88 304 ASN A N 1
ATOM 2302 C CA . ASN A 1 304 ? -5.297 -8.467 16.132 1.00 95.88 304 ASN A CA 1
ATOM 2303 C C . ASN A 1 304 ? -4.873 -7.633 14.925 1.00 95.88 304 ASN A C 1
ATOM 2305 O O . ASN A 1 304 ? -4.766 -6.417 15.046 1.00 95.88 304 ASN A O 1
ATOM 2309 N N . PHE A 1 305 ? -4.655 -8.259 13.774 1.00 97.88 305 PHE A N 1
ATOM 2310 C CA . PHE A 1 305 ? -4.543 -7.506 12.529 1.00 97.88 305 PHE A CA 1
ATOM 2311 C C . PHE A 1 305 ? -5.947 -7.186 12.037 1.00 97.88 305 PHE A C 1
ATOM 2313 O O . PHE A 1 305 ? -6.737 -8.107 11.810 1.00 97.88 305 PHE A O 1
ATOM 2320 N N . VAL A 1 306 ? -6.256 -5.905 11.911 1.00 98.56 306 VAL A N 1
ATOM 2321 C CA . VAL A 1 306 ? -7.530 -5.397 11.415 1.00 98.56 306 VAL A CA 1
ATOM 2322 C C . VAL A 1 306 ? -7.280 -4.780 10.051 1.00 98.56 306 VAL A C 1
ATOM 2324 O O . VAL A 1 306 ? -6.407 -3.929 9.916 1.00 98.56 306 VAL A O 1
ATOM 2327 N N . ALA A 1 307 ? -8.063 -5.192 9.060 1.00 98.38 307 ALA A N 1
ATOM 2328 C CA . ALA A 1 307 ? -8.105 -4.536 7.763 1.00 98.38 307 ALA A CA 1
ATOM 2329 C C . ALA A 1 307 ? -9.557 -4.339 7.328 1.00 98.38 307 ALA A C 1
ATOM 2331 O O . ALA A 1 307 ? -10.387 -5.239 7.494 1.00 98.38 307 ALA A O 1
ATOM 2332 N N . THR A 1 308 ? -9.866 -3.174 6.771 1.00 98.56 308 THR A N 1
ATOM 2333 C CA . THR A 1 308 ? -11.167 -2.876 6.174 1.00 98.56 308 THR A CA 1
ATOM 2334 C C . THR A 1 308 ? -10.995 -2.383 4.749 1.00 98.56 308 THR A C 1
ATOM 2336 O O . THR A 1 308 ? -10.141 -1.543 4.498 1.00 98.56 308 THR A O 1
ATOM 2339 N N . THR A 1 309 ? -11.789 -2.907 3.817 1.00 98.00 309 THR A N 1
ATOM 2340 C CA . THR A 1 309 ? -11.735 -2.531 2.393 1.00 98.00 309 THR A CA 1
ATOM 2341 C C . THR A 1 309 ? -13.112 -2.057 1.953 1.00 98.00 309 THR A C 1
ATOM 2343 O O . THR A 1 309 ? -14.105 -2.710 2.293 1.00 98.00 309 THR A O 1
ATOM 2346 N N . PHE A 1 310 ? -13.182 -0.992 1.169 1.00 97.88 310 PHE A N 1
ATOM 2347 C CA . PHE A 1 310 ? -14.424 -0.473 0.605 1.00 97.88 310 PHE A CA 1
ATOM 2348 C C . PHE A 1 310 ? -14.252 -0.228 -0.890 1.00 97.88 310 PHE A C 1
ATOM 2350 O O . PHE A 1 310 ? -13.325 0.481 -1.256 1.00 97.88 310 PHE A O 1
ATOM 2357 N N . ASP A 1 311 ? -15.141 -0.798 -1.710 1.00 94.56 311 ASP A N 1
ATOM 2358 C CA . ASP A 1 311 ? -15.119 -0.735 -3.186 1.00 94.56 311 ASP A CA 1
ATOM 2359 C C . ASP A 1 311 ? -16.264 0.112 -3.778 1.00 94.56 311 ASP A C 1
ATOM 2361 O O . ASP A 1 311 ? -16.741 -0.123 -4.888 1.00 94.56 311 ASP A O 1
ATOM 2365 N N . GLY A 1 312 ? -16.806 1.038 -2.986 1.00 94.81 312 GLY A N 1
ATOM 2366 C CA . GLY A 1 312 ? -17.990 1.819 -3.341 1.00 94.81 312 GLY A CA 1
ATOM 2367 C C . GLY A 1 312 ? -19.316 1.080 -3.131 1.00 94.81 312 GLY A C 1
ATOM 2368 O O . GLY A 1 312 ? -20.372 1.716 -3.109 1.00 94.81 312 GLY A O 1
ATOM 2369 N N . THR A 1 313 ? -19.307 -0.245 -2.942 1.00 93.75 313 THR A N 1
ATOM 2370 C CA . THR A 1 313 ? -20.518 -1.052 -2.714 1.00 93.75 313 THR A CA 1
ATOM 2371 C C . THR A 1 313 ? -20.454 -1.829 -1.402 1.00 93.75 313 THR A C 1
ATOM 2373 O O . THR A 1 313 ? -21.302 -1.646 -0.524 1.00 93.75 313 THR A O 1
ATOM 2376 N N . ASP A 1 314 ? -19.451 -2.686 -1.260 1.00 95.12 314 ASP A N 1
ATOM 2377 C CA . ASP A 1 314 ? -19.249 -3.566 -0.122 1.00 95.12 314 ASP A CA 1
ATOM 2378 C C . ASP A 1 314 ? -18.161 -3.012 0.796 1.00 95.12 314 ASP A C 1
ATOM 2380 O O . ASP A 1 314 ? -17.022 -2.777 0.393 1.00 95.12 314 ASP A O 1
ATOM 2384 N N . TYR A 1 315 ? -18.487 -2.905 2.081 1.00 98.25 315 TYR A N 1
ATOM 2385 C CA . TYR A 1 315 ? -17.510 -2.681 3.138 1.00 98.25 315 TYR A CA 1
ATOM 2386 C C . TYR A 1 315 ? -17.157 -4.028 3.770 1.00 98.25 315 TYR A C 1
ATOM 2388 O O . TYR A 1 315 ? -18.018 -4.708 4.340 1.00 98.25 315 TYR A O 1
ATOM 2396 N N . ARG A 1 316 ? -15.899 -4.449 3.652 1.00 98.31 316 ARG A N 1
ATOM 2397 C CA . ARG A 1 316 ? -15.414 -5.754 4.123 1.00 98.31 316 ARG A CA 1
ATOM 2398 C C . ARG A 1 316 ? -14.491 -5.576 5.315 1.00 98.31 316 ARG A C 1
ATOM 2400 O O . ARG A 1 316 ? -13.692 -4.649 5.351 1.00 98.31 316 ARG A O 1
ATOM 2407 N N . ILE A 1 317 ? -14.605 -6.476 6.286 1.00 98.56 317 ILE A N 1
ATOM 2408 C CA . ILE A 1 317 ? -13.832 -6.471 7.527 1.00 98.56 317 ILE A CA 1
ATOM 2409 C C . ILE A 1 317 ? -13.065 -7.786 7.625 1.00 98.56 317 ILE A C 1
ATOM 2411 O O . ILE A 1 317 ? -13.656 -8.870 7.695 1.00 98.56 317 ILE A O 1
ATOM 2415 N N . TYR A 1 318 ? -11.744 -7.682 7.688 1.00 98.06 318 TYR A N 1
ATOM 2416 C CA . TYR A 1 318 ? -10.818 -8.794 7.819 1.00 98.06 318 TYR A CA 1
ATOM 2417 C C . TYR A 1 318 ? -10.154 -8.749 9.189 1.00 98.06 318 TYR A C 1
ATOM 2419 O O . TYR A 1 318 ? -9.679 -7.702 9.627 1.00 98.06 318 TYR A O 1
ATOM 2427 N N . ILE A 1 319 ? -10.076 -9.906 9.844 1.00 97.88 319 ILE A N 1
ATOM 2428 C CA . ILE A 1 319 ? -9.316 -10.076 11.083 1.00 97.88 319 ILE A CA 1
ATOM 2429 C C . ILE A 1 319 ? -8.283 -11.163 10.874 1.00 97.88 319 ILE A C 1
ATOM 2431 O O . ILE A 1 319 ? -8.629 -12.287 10.501 1.00 97.88 319 ILE A O 1
ATOM 2435 N N . ASN A 1 320 ? -7.025 -10.851 11.178 1.00 93.19 320 ASN A N 1
ATOM 2436 C CA . ASN A 1 320 ? -5.904 -11.777 11.055 1.00 93.19 320 ASN A CA 1
ATOM 2437 C C . ASN A 1 320 ? -5.793 -12.372 9.639 1.00 93.19 320 ASN A C 1
ATOM 2439 O O . ASN A 1 320 ? -5.587 -13.572 9.479 1.00 93.19 320 ASN A O 1
ATOM 2443 N N . GLY A 1 321 ? -5.988 -11.523 8.623 1.00 86.06 321 GLY A N 1
ATOM 2444 C CA . GLY A 1 321 ? -5.883 -11.881 7.205 1.00 86.06 321 GLY A CA 1
ATOM 2445 C C . GLY A 1 321 ? -7.087 -12.634 6.630 1.00 86.06 321 GLY A C 1
ATOM 2446 O O . GLY A 1 321 ? -7.053 -13.012 5.467 1.00 86.06 321 GLY A O 1
ATOM 2447 N N . VAL A 1 322 ? -8.147 -12.869 7.413 1.00 87.62 322 VAL A N 1
ATOM 2448 C CA . VAL A 1 322 ? -9.332 -13.628 6.980 1.00 87.62 322 VAL A CA 1
ATOM 2449 C C . VAL A 1 322 ? -10.561 -12.728 6.969 1.00 87.62 322 VAL A C 1
ATOM 2451 O O . VAL A 1 322 ? -10.831 -12.051 7.964 1.00 87.62 322 VAL A O 1
ATOM 2454 N N . LEU A 1 323 ? -11.338 -12.766 5.880 1.00 94.81 323 LEU A N 1
ATOM 2455 C CA . LEU A 1 323 ? -12.624 -12.074 5.783 1.00 94.81 323 LEU A CA 1
ATOM 2456 C C . LEU A 1 323 ? -13.567 -12.585 6.879 1.00 94.81 323 LEU A C 1
ATOM 2458 O O . LEU A 1 323 ? -13.853 -13.782 6.964 1.00 94.81 323 LEU A O 1
ATOM 2462 N N . ARG A 1 324 ? -14.035 -11.685 7.743 1.00 96.38 324 ARG A N 1
ATOM 2463 C CA . ARG A 1 324 ? -14.965 -12.009 8.832 1.00 96.38 324 ARG A CA 1
ATOM 2464 C C . ARG A 1 324 ? -16.374 -11.537 8.547 1.00 96.38 324 ARG A C 1
ATOM 2466 O O . ARG A 1 324 ? -17.315 -12.266 8.843 1.00 96.38 324 ARG A O 1
ATOM 2473 N N . GLU A 1 325 ? -16.506 -10.340 7.994 1.00 96.44 325 GLU A N 1
ATOM 2474 C CA . GLU A 1 325 ? -17.793 -9.732 7.676 1.00 96.44 325 GLU A CA 1
ATOM 2475 C C . GLU A 1 325 ? -17.711 -8.922 6.385 1.00 96.44 325 GLU A C 1
ATOM 2477 O O . GLU A 1 325 ? -16.656 -8.408 6.017 1.00 96.44 325 GLU A O 1
ATOM 2482 N N . SER A 1 326 ? -18.850 -8.801 5.713 1.00 96.81 326 SER A N 1
ATOM 2483 C CA . SER A 1 326 ? -19.066 -7.926 4.567 1.00 96.81 326 SER A CA 1
ATOM 2484 C C . SER A 1 326 ? -20.477 -7.355 4.674 1.00 96.81 326 SER A C 1
ATOM 2486 O O . SER A 1 326 ? -21.401 -8.054 5.101 1.00 96.81 326 SER A O 1
ATOM 2488 N N . THR A 1 327 ? -20.633 -6.075 4.356 1.00 96.94 327 THR A N 1
ATOM 2489 C CA . THR A 1 327 ? -21.902 -5.356 4.465 1.00 96.94 327 THR A CA 1
ATOM 2490 C C . THR A 1 327 ? -22.069 -4.368 3.320 1.00 96.94 327 THR A C 1
ATOM 2492 O O . THR A 1 327 ? -21.109 -3.735 2.893 1.00 96.94 327 THR A O 1
ATOM 2495 N N . ASN A 1 328 ? -23.312 -4.183 2.882 1.00 96.19 328 ASN A N 1
ATOM 2496 C CA . ASN A 1 328 ? -23.706 -3.176 1.898 1.00 96.19 328 ASN A CA 1
ATOM 2497 C C . ASN A 1 328 ? -24.289 -1.910 2.557 1.00 96.19 328 ASN A C 1
ATOM 2499 O O . ASN A 1 328 ? -24.944 -1.109 1.894 1.00 96.19 328 ASN A O 1
ATOM 2503 N N . ALA A 1 329 ? -24.073 -1.723 3.866 1.00 96.12 329 ALA A N 1
ATOM 2504 C CA . ALA A 1 329 ? -24.534 -0.544 4.607 1.00 96.12 329 ALA A CA 1
ATOM 2505 C C . ALA A 1 329 ? -23.972 0.784 4.060 1.00 96.12 329 ALA A C 1
ATOM 2507 O O . ALA A 1 329 ? -24.541 1.838 4.331 1.00 96.12 329 ALA A O 1
ATOM 2508 N N . PHE A 1 330 ? -22.887 0.715 3.286 1.00 96.00 330 PHE A N 1
ATOM 2509 C CA . PHE A 1 330 ? -22.219 1.847 2.646 1.00 96.00 330 PHE A CA 1
ATOM 2510 C C . PHE A 1 330 ? -22.380 1.840 1.116 1.00 96.00 330 PHE A C 1
ATOM 2512 O O . PHE A 1 330 ? -21.657 2.542 0.418 1.00 96.00 330 PHE A O 1
ATOM 2519 N N . ALA A 1 331 ? -23.303 1.046 0.564 1.00 96.62 331 ALA A N 1
ATOM 2520 C CA . ALA A 1 331 ? -23.421 0.909 -0.883 1.00 96.62 331 ALA A CA 1
ATOM 2521 C C . ALA A 1 331 ? -23.795 2.235 -1.564 1.00 96.62 331 ALA A C 1
ATOM 2523 O O . ALA A 1 331 ? -24.832 2.830 -1.263 1.00 96.62 331 ALA A O 1
ATOM 2524 N N . GLY A 1 332 ? -22.963 2.668 -2.513 1.00 93.75 332 GLY A N 1
ATOM 2525 C CA . GLY A 1 332 ? -23.110 3.921 -3.252 1.00 93.75 332 GLY A CA 1
ATOM 2526 C C . GLY A 1 332 ? -22.701 5.174 -2.476 1.00 93.75 332 GLY A C 1
ATOM 2527 O O . GLY A 1 332 ? -22.920 6.276 -2.977 1.00 93.75 332 GLY A O 1
ATOM 2528 N N . VAL A 1 333 ? -22.136 5.029 -1.272 1.00 94.44 333 VAL A N 1
ATOM 2529 C CA . VAL A 1 333 ? -21.639 6.160 -0.481 1.00 94.44 333 VAL A CA 1
ATOM 2530 C C . VAL A 1 333 ? -20.381 6.71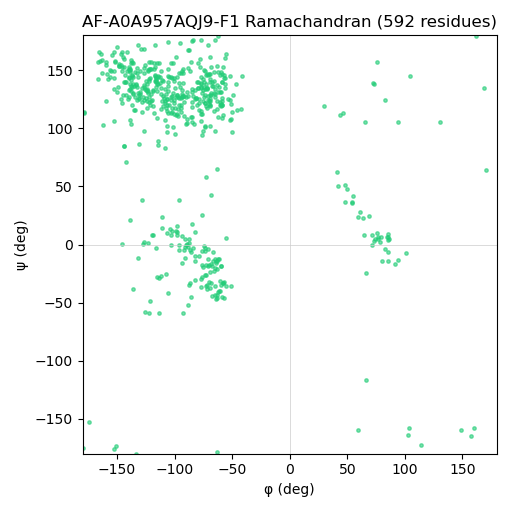8 -1.136 1.00 94.44 333 VAL A C 1
ATOM 2532 O O . VAL A 1 333 ? -19.401 6.002 -1.325 1.00 94.44 333 VAL A O 1
ATOM 2535 N N . VAL A 1 334 ? -20.404 8.015 -1.441 1.00 95.88 334 VAL A N 1
ATOM 2536 C CA . VAL A 1 334 ? -19.226 8.777 -1.867 1.00 95.88 334 VAL A CA 1
ATOM 2537 C C . VAL A 1 334 ? -18.709 9.520 -0.638 1.00 95.88 334 VAL A C 1
ATOM 2539 O O . VAL A 1 334 ? -19.412 10.406 -0.155 1.00 95.88 334 VAL A O 1
ATOM 2542 N N . PRO A 1 335 ? -17.536 9.168 -0.090 1.00 95.19 335 PRO A N 1
ATOM 2543 C CA . PRO A 1 335 ? -17.014 9.830 1.097 1.00 95.19 335 PRO A CA 1
ATOM 2544 C C . PRO A 1 335 ? -16.822 11.327 0.851 1.00 95.19 335 PRO A C 1
ATOM 2546 O O . PRO A 1 335 ? -16.490 11.753 -0.256 1.00 95.19 335 PRO A O 1
ATOM 2549 N N . VAL A 1 336 ? -16.979 12.136 1.894 1.00 92.75 336 VAL A N 1
ATOM 2550 C CA . VAL A 1 336 ? -16.580 13.544 1.842 1.00 92.75 336 VAL A CA 1
ATOM 2551 C C . VAL A 1 336 ? -15.093 13.665 1.479 1.00 92.75 336 VAL A C 1
ATOM 2553 O O . VAL A 1 336 ? -14.267 12.882 1.950 1.00 92.75 336 VAL A O 1
ATOM 2556 N N . ALA A 1 337 ? -14.751 14.685 0.687 1.00 93.25 337 ALA A N 1
ATOM 2557 C CA . ALA A 1 337 ? -13.373 15.053 0.348 1.00 93.25 337 ALA A CA 1
ATOM 2558 C C . ALA A 1 337 ? -12.641 15.701 1.543 1.00 93.25 337 ALA A C 1
ATOM 2560 O O . ALA A 1 337 ? -12.235 16.865 1.506 1.00 93.25 337 ALA A O 1
ATOM 2561 N N . ALA A 1 338 ? -12.566 14.970 2.654 1.00 90.38 338 ALA A N 1
ATOM 2562 C CA . ALA A 1 338 ? -11.849 15.350 3.860 1.00 90.38 338 ALA A CA 1
ATOM 2563 C C . ALA A 1 338 ? -10.452 14.723 3.858 1.00 90.38 338 ALA A C 1
ATOM 2565 O O . ALA A 1 338 ? -10.254 13.618 3.361 1.00 90.38 338 ALA A O 1
ATOM 2566 N N . THR A 1 339 ? -9.494 15.428 4.451 1.00 92.62 339 THR A N 1
ATOM 2567 C CA . THR A 1 339 ? -8.086 15.007 4.534 1.00 92.62 339 THR A CA 1
ATOM 2568 C C . THR A 1 339 ? -7.542 15.041 5.961 1.00 92.62 339 THR A C 1
ATOM 2570 O O . THR A 1 339 ? -6.372 14.744 6.181 1.00 92.62 339 THR A O 1
ATOM 2573 N N . GLU A 1 340 ? -8.378 15.432 6.927 1.00 91.75 340 GLU A N 1
ATOM 2574 C CA . GLU A 1 340 ? -8.001 15.629 8.324 1.00 91.75 340 GLU A CA 1
ATOM 2575 C C . GLU A 1 340 ? -8.461 14.438 9.175 1.00 91.75 340 GLU A C 1
ATOM 2577 O O . GLU A 1 340 ? -9.660 14.163 9.307 1.00 91.75 340 GLU A O 1
ATOM 2582 N N . PHE A 1 341 ? -7.493 13.736 9.759 1.00 93.62 341 PHE A N 1
ATOM 2583 C CA . PHE A 1 341 ? -7.693 12.640 10.698 1.00 93.62 341 PHE A CA 1
ATOM 2584 C C . PHE A 1 341 ? -6.476 12.509 11.617 1.00 93.62 341 PHE A C 1
ATOM 2586 O O . PHE A 1 341 ? -5.392 12.986 11.296 1.00 93.62 341 PHE A O 1
ATOM 2593 N N . ASP A 1 342 ? -6.658 11.802 12.726 1.00 95.00 342 ASP A N 1
ATOM 2594 C CA . ASP A 1 342 ? -5.594 11.381 13.628 1.00 95.00 342 ASP A CA 1
ATOM 2595 C C . ASP A 1 342 ? -5.566 9.847 13.731 1.00 95.00 342 ASP A C 1
ATOM 2597 O O . ASP A 1 342 ? -6.577 9.155 13.541 1.00 95.00 342 ASP A O 1
ATOM 2601 N N . VAL A 1 343 ? -4.412 9.295 14.103 1.00 96.81 343 VAL A N 1
ATOM 2602 C CA . VAL A 1 343 ? -4.278 7.871 14.443 1.00 96.81 343 VAL A CA 1
ATOM 2603 C C . VAL A 1 343 ? -4.379 7.705 15.954 1.00 96.81 343 VAL A C 1
ATOM 2605 O O . VAL A 1 343 ? -3.651 8.327 16.727 1.00 96.81 343 VAL A O 1
ATOM 2608 N N . GLY A 1 344 ? -5.290 6.839 16.394 1.00 94.88 344 GLY A N 1
ATOM 2609 C CA . GLY A 1 344 ? -5.568 6.599 17.808 1.00 94.88 344 GLY A CA 1
ATOM 2610 C C . GLY A 1 344 ? -6.383 7.702 18.488 1.00 94.88 344 GLY A C 1
ATOM 2611 O O . GLY A 1 344 ? -6.528 7.664 19.710 1.00 94.88 344 GLY A O 1
ATOM 2612 N N . HIS A 1 345 ? -6.934 8.664 17.741 1.00 92.56 345 HIS A N 1
ATOM 2613 C CA . HIS A 1 345 ? -7.717 9.775 18.281 1.00 92.56 345 HIS A CA 1
ATOM 2614 C C . HIS A 1 345 ? -8.850 10.195 17.345 1.00 92.56 345 HIS A C 1
ATOM 2616 O O . HIS A 1 345 ? -8.796 9.967 16.145 1.00 92.56 345 HIS A O 1
ATOM 2622 N N . PHE A 1 346 ? -9.910 10.748 17.928 1.00 88.44 346 PHE A N 1
ATOM 2623 C CA . PHE A 1 346 ? -11.044 11.327 17.220 1.00 88.44 346 PHE A CA 1
ATOM 2624 C C . PHE A 1 346 ? -11.375 12.655 17.884 1.00 88.44 346 PHE A C 1
ATOM 2626 O O . PHE A 1 346 ? -11.756 12.703 19.065 1.00 88.44 346 PHE A O 1
ATOM 2633 N N . THR A 1 347 ? -11.211 13.729 17.121 1.00 78.56 347 THR A N 1
ATOM 2634 C CA . THR A 1 347 ? -11.373 15.094 17.614 1.00 78.56 347 THR A CA 1
ATOM 2635 C C . THR A 1 347 ? -12.819 15.539 17.452 1.00 78.56 347 THR A C 1
ATOM 2637 O O . THR A 1 347 ? -13.397 15.429 16.379 1.00 78.56 347 THR A O 1
ATOM 2640 N N . ILE A 1 348 ? -13.400 16.103 18.513 1.00 74.75 348 ILE A N 1
ATOM 2641 C CA . ILE A 1 348 ? -14.691 16.803 18.461 1.00 74.75 348 ILE A CA 1
ATOM 2642 C C . ILE A 1 348 ? -14.407 18.300 18.589 1.00 74.75 348 ILE A C 1
ATOM 2644 O O . ILE A 1 348 ? -14.135 18.801 19.688 1.00 74.75 348 ILE A O 1
ATOM 2648 N N . ALA A 1 349 ? -14.454 19.016 17.466 1.00 66.56 349 ALA A N 1
ATOM 264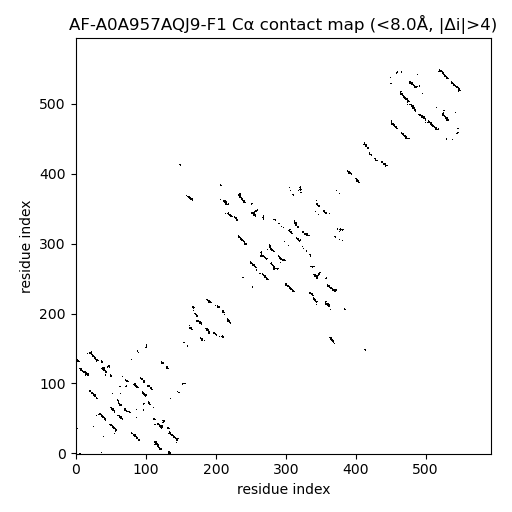9 C CA . ALA A 1 349 ? -14.149 20.434 17.377 1.00 66.56 349 ALA A CA 1
ATOM 2650 C C . ALA A 1 349 ? -15.023 21.253 18.339 1.00 66.56 349 ALA A C 1
ATOM 2652 O O . ALA A 1 349 ? -16.185 20.947 18.614 1.00 66.56 349 ALA A O 1
ATOM 2653 N N . GLY 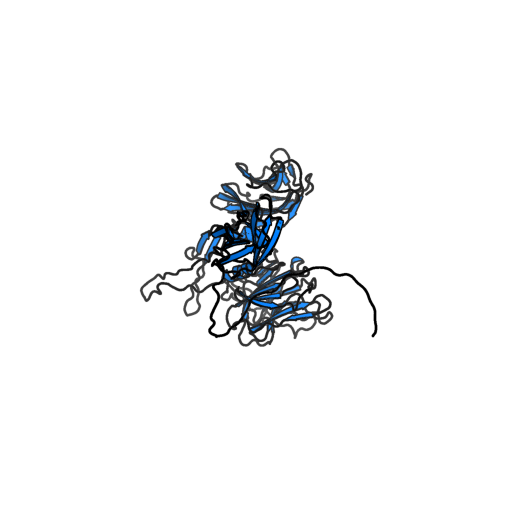A 1 350 ? -14.434 22.298 18.917 1.00 58.84 350 GLY A N 1
ATOM 2654 C CA . GLY A 1 350 ? -15.126 23.182 19.856 1.00 58.84 350 GLY A CA 1
ATOM 2655 C C . GLY A 1 350 ? -15.426 22.585 21.240 1.00 58.84 350 GLY A C 1
ATOM 2656 O O . GLY A 1 350 ? -15.953 23.310 22.086 1.00 58.84 350 GLY A O 1
ATOM 2657 N N . THR A 1 351 ? -15.069 21.323 21.527 1.00 54.47 351 THR A N 1
ATOM 2658 C CA . THR A 1 351 ? -15.234 20.737 22.870 1.00 54.47 351 THR A CA 1
ATOM 2659 C C . THR A 1 351 ? -13.940 20.094 23.394 1.00 54.47 351 THR A C 1
ATOM 2661 O O . THR A 1 351 ? -13.524 19.060 22.888 1.00 54.47 351 THR A O 1
ATOM 2664 N N . PRO A 1 352 ? -13.322 20.631 24.464 1.00 46.47 352 PRO A N 1
ATOM 2665 C CA . PRO A 1 352 ? -12.109 20.044 25.041 1.00 46.47 352 PRO A CA 1
ATOM 2666 C C . PRO A 1 352 ? -12.340 18.752 25.848 1.00 46.47 352 PRO A C 1
ATOM 2668 O O . PRO A 1 352 ? -11.389 18.201 26.388 1.00 46.47 352 PRO A O 1
ATOM 2671 N N . PHE A 1 353 ? -13.588 18.286 25.991 1.00 41.69 353 PHE A N 1
ATOM 2672 C CA . PHE A 1 353 ? -13.958 17.232 26.949 1.00 41.69 353 PHE A CA 1
ATOM 2673 C C . PHE A 1 353 ? -14.633 15.999 26.329 1.00 41.69 353 PHE A C 1
ATOM 2675 O O . PHE A 1 353 ? -14.995 15.091 27.072 1.00 41.69 353 PHE A O 1
ATOM 2682 N N . ASN A 1 354 ? -14.805 15.958 25.002 1.00 50.75 354 ASN A N 1
ATOM 2683 C CA . ASN A 1 354 ? -15.474 14.846 24.313 1.00 50.75 354 ASN A CA 1
ATOM 2684 C C . ASN A 1 354 ? -14.574 14.130 23.290 1.00 50.75 354 ASN A C 1
ATOM 2686 O O . ASN A 1 354 ? -15.072 13.297 22.537 1.00 50.75 354 ASN A O 1
ATOM 2690 N N . SER A 1 355 ? -13.277 14.445 23.235 1.00 64.94 355 SER A N 1
ATOM 2691 C CA . SER A 1 355 ? -12.339 13.682 22.415 1.00 64.94 355 SER A CA 1
ATOM 2692 C C . SER A 1 355 ? -12.159 12.268 22.973 1.00 64.94 355 SER A C 1
ATOM 2694 O O . SER A 1 355 ? -12.103 12.055 24.188 1.00 64.94 355 SER A O 1
ATOM 2696 N N . SER A 1 356 ? -12.094 11.282 22.081 1.00 79.06 356 SER A N 1
ATOM 2697 C CA . SER A 1 356 ? -11.815 9.887 22.434 1.00 79.06 356 SER A CA 1
ATOM 2698 C C . SER A 1 356 ? -10.462 9.478 21.876 1.00 79.06 356 SER A C 1
ATOM 2700 O O . SER A 1 356 ? -10.121 9.877 20.767 1.00 79.06 356 SER A O 1
ATOM 2702 N N . HIS A 1 357 ? -9.727 8.653 22.615 1.00 88.19 357 HIS A N 1
ATOM 2703 C CA . HIS A 1 357 ? -8.478 8.057 22.153 1.00 88.19 357 HIS A CA 1
ATOM 2704 C C . HIS A 1 357 ? -8.505 6.537 22.314 1.00 88.19 357 HIS A C 1
ATOM 2706 O O . HIS A 1 357 ? -9.418 5.955 22.923 1.00 88.19 357 HIS A O 1
ATOM 2712 N N . LEU A 1 358 ? -7.525 5.883 21.708 1.00 92.50 358 LEU A N 1
ATOM 2713 C CA . LEU A 1 358 ? -7.365 4.447 21.788 1.00 92.50 358 LEU A CA 1
ATOM 2714 C C . LEU A 1 358 ? -6.838 4.016 23.156 1.00 92.50 358 LEU A C 1
ATOM 2716 O O . LEU A 1 358 ? -5.787 4.458 23.598 1.00 92.50 358 LEU A O 1
ATOM 2720 N N . PHE A 1 359 ? -7.513 3.055 23.782 1.00 90.69 359 PHE A N 1
ATOM 2721 C CA . PHE A 1 359 ? -6.977 2.353 24.948 1.00 90.69 359 PHE A CA 1
ATOM 2722 C C . PHE A 1 359 ? -6.395 1.004 24.530 1.00 90.69 359 PHE A C 1
ATOM 2724 O O . PHE A 1 359 ? -7.109 0.002 24.394 1.00 90.69 359 PHE A O 1
ATOM 2731 N N . GLY A 1 360 ? -5.087 0.984 24.291 1.00 93.06 360 GLY A N 1
ATOM 2732 C CA . GLY A 1 360 ? -4.390 -0.171 23.743 1.00 93.06 360 GLY A CA 1
ATOM 2733 C C . GLY A 1 360 ? -3.047 0.187 23.127 1.00 93.06 360 GLY A C 1
ATOM 2734 O O . GLY A 1 360 ? -2.459 1.218 23.452 1.00 93.06 360 GLY A O 1
ATOM 2735 N N . HIS A 1 361 ? -2.580 -0.682 22.237 1.00 94.50 361 HIS A N 1
ATOM 2736 C CA . HIS A 1 361 ? -1.348 -0.485 21.476 1.00 94.50 361 HIS A CA 1
ATOM 2737 C C . HIS A 1 361 ? -1.626 -0.556 19.973 1.00 94.50 361 HIS A C 1
ATOM 2739 O O . HIS A 1 361 ? -2.543 -1.277 19.558 1.00 94.50 361 HIS A O 1
ATOM 2745 N N . LEU A 1 362 ? -0.840 0.183 19.191 1.00 96.25 362 LEU A N 1
ATOM 2746 C CA . LEU A 1 362 ? -0.869 0.177 17.726 1.00 96.25 362 LEU A CA 1
ATOM 2747 C C . LEU A 1 362 ? 0.482 -0.213 17.153 1.00 96.25 362 LEU A C 1
ATOM 2749 O O . LEU A 1 362 ? 1.522 0.042 17.762 1.00 96.25 362 LEU A O 1
ATOM 2753 N N . ASP A 1 363 ? 0.416 -0.813 15.976 1.00 96.25 363 ASP A N 1
ATOM 2754 C CA . ASP A 1 363 ? 1.550 -1.206 15.156 1.00 96.25 363 ASP A CA 1
ATOM 2755 C C . ASP A 1 363 ? 1.102 -1.270 13.677 1.00 96.25 363 ASP A C 1
ATOM 2757 O O . ASP A 1 363 ? -0.080 -1.532 13.419 1.00 96.25 363 ASP A O 1
ATOM 2761 N N . GLU A 1 364 ? 2.005 -1.001 12.728 1.00 95.44 364 GLU A N 1
ATOM 2762 C CA . GLU A 1 364 ? 1.779 -1.035 11.264 1.00 95.44 364 GLU A CA 1
ATOM 2763 C C . GLU A 1 364 ? 0.427 -0.449 10.815 1.00 95.44 364 GLU A C 1
ATOM 2765 O O . GLU A 1 364 ? -0.451 -1.141 10.279 1.00 95.44 364 GLU A O 1
ATOM 2770 N N . VAL A 1 365 ? 0.220 0.839 11.084 1.00 98.06 365 VAL A N 1
ATOM 2771 C CA . VAL A 1 365 ? -0.993 1.544 10.650 1.00 98.06 365 VAL A CA 1
ATOM 2772 C C . VAL A 1 365 ? -0.811 1.984 9.206 1.00 98.06 365 VAL A C 1
ATOM 2774 O O . VAL A 1 365 ? 0.145 2.695 8.907 1.00 98.06 365 VAL A O 1
ATOM 2777 N N . ALA A 1 366 ? -1.734 1.606 8.320 1.00 96.94 366 ALA A N 1
ATOM 2778 C CA . ALA A 1 366 ? -1.664 1.996 6.920 1.00 96.94 366 ALA A CA 1
ATOM 2779 C C . ALA A 1 366 ? -3.013 2.386 6.305 1.00 96.94 366 ALA A C 1
ATOM 2781 O O . ALA A 1 366 ? -4.071 1.884 6.699 1.00 96.94 366 ALA A O 1
ATOM 2782 N N . ILE A 1 367 ? -2.963 3.282 5.318 1.00 97.38 367 ILE A N 1
ATOM 2783 C CA . ILE A 1 367 ? -4.112 3.715 4.511 1.00 97.38 367 ILE A CA 1
ATOM 2784 C C . ILE A 1 367 ? -3.751 3.579 3.037 1.00 97.38 367 ILE A C 1
ATOM 2786 O O . ILE A 1 367 ? -2.690 4.027 2.622 1.00 97.38 367 ILE A O 1
ATOM 2790 N N . TYR A 1 368 ? -4.657 3.016 2.247 1.00 94.56 368 TYR A N 1
ATOM 2791 C CA . TYR A 1 368 ? -4.553 2.873 0.798 1.00 94.56 368 TYR A CA 1
ATOM 2792 C C . TYR A 1 368 ? -5.755 3.554 0.146 1.00 94.56 368 TYR A C 1
ATOM 2794 O O . TYR A 1 368 ? -6.878 3.419 0.633 1.00 94.56 368 TYR A O 1
ATOM 2802 N N . ARG A 1 369 ? -5.546 4.213 -0.996 1.00 91.38 369 ARG A N 1
ATOM 2803 C CA . ARG A 1 369 ? -6.624 4.810 -1.815 1.00 91.38 369 ARG A CA 1
ATOM 2804 C C . ARG A 1 369 ? -7.271 3.815 -2.784 1.00 91.38 369 ARG A C 1
ATOM 2806 O O . ARG A 1 369 ? -7.860 4.206 -3.782 1.00 91.38 369 ARG A O 1
ATOM 2813 N N . GLN A 1 370 ? -7.081 2.525 -2.534 1.00 88.12 370 GLN A N 1
ATOM 2814 C CA . GLN A 1 370 ? -7.589 1.445 -3.366 1.00 88.12 370 GLN A CA 1
ATOM 2815 C C . GLN A 1 370 ? -8.181 0.348 -2.490 1.00 88.12 370 GLN A C 1
ATOM 2817 O O . GLN A 1 370 ? -7.811 0.175 -1.321 1.00 88.12 370 GLN A O 1
ATOM 2822 N N . THR A 1 371 ? -9.093 -0.419 -3.075 1.00 91.44 371 THR A N 1
ATOM 2823 C CA . THR A 1 371 ? -9.626 -1.628 -2.451 1.00 91.44 371 THR A CA 1
ATOM 2824 C C . THR A 1 371 ? -8.607 -2.749 -2.583 1.00 91.44 371 THR A C 1
ATOM 2826 O O . THR A 1 371 ? -8.377 -3.248 -3.680 1.00 91.44 371 THR A O 1
ATOM 2829 N N . LEU A 1 372 ? -8.029 -3.188 -1.467 1.00 86.56 372 LEU A N 1
ATOM 2830 C CA . LEU A 1 372 ? -7.144 -4.344 -1.478 1.00 86.56 372 LEU A CA 1
ATOM 2831 C C . LEU A 1 372 ? -7.947 -5.641 -1.611 1.00 86.56 372 LEU A C 1
ATOM 2833 O O . LEU A 1 372 ? -9.010 -5.815 -1.005 1.00 86.56 372 LEU A O 1
ATOM 2837 N N . SER A 1 373 ? -7.407 -6.591 -2.366 1.00 81.31 373 SER A N 1
ATOM 2838 C CA . SER A 1 373 ? -7.948 -7.943 -2.472 1.00 81.31 373 SER A CA 1
ATOM 2839 C C . SER A 1 373 ? -7.764 -8.736 -1.170 1.00 81.31 373 SER A C 1
ATOM 2841 O O . SER A 1 373 ? -6.912 -8.441 -0.329 1.00 81.31 373 SER A O 1
ATOM 2843 N N . ALA A 1 374 ? -8.532 -9.816 -1.004 1.00 80.44 374 ALA A N 1
ATOM 2844 C CA . ALA A 1 374 ? -8.386 -10.698 0.156 1.00 80.44 374 ALA A CA 1
ATOM 2845 C C . ALA A 1 374 ? -6.975 -11.317 0.260 1.00 80.44 374 ALA A C 1
ATOM 2847 O O . ALA A 1 374 ? -6.461 -11.496 1.365 1.00 80.44 374 ALA A O 1
ATOM 2848 N N . GLN A 1 375 ? -6.341 -11.616 -0.879 1.00 72.69 375 GLN A N 1
ATOM 2849 C CA . GLN A 1 375 ? -4.979 -12.154 -0.938 1.00 72.69 375 GLN A CA 1
ATOM 2850 C C . GLN A 1 375 ? -3.951 -11.126 -0.463 1.00 72.69 375 GLN A C 1
ATOM 2852 O O . GLN A 1 375 ? -3.072 -11.437 0.338 1.00 72.69 375 GLN A O 1
ATOM 2857 N N . GLU A 1 376 ? -4.096 -9.884 -0.906 1.00 77.12 376 GLU A N 1
ATOM 2858 C CA . GLU A 1 376 ? -3.252 -8.772 -0.488 1.00 77.12 376 GLU A CA 1
ATOM 2859 C C . GLU A 1 376 ? -3.380 -8.476 1.011 1.00 77.12 376 GLU A C 1
ATOM 2861 O O . GLU A 1 376 ? -2.375 -8.346 1.713 1.00 77.12 376 GLU A O 1
ATOM 2866 N N . VAL A 1 377 ? -4.603 -8.469 1.545 1.00 83.75 377 VAL A N 1
ATOM 2867 C CA . VAL A 1 377 ? -4.844 -8.338 2.991 1.00 83.75 377 VAL A CA 1
ATOM 2868 C C . VAL A 1 377 ? -4.216 -9.504 3.767 1.00 83.75 377 VAL A C 1
ATOM 2870 O O . VAL A 1 377 ? -3.622 -9.307 4.833 1.00 83.75 377 VAL A O 1
ATOM 2873 N N . ALA A 1 378 ? -4.301 -10.728 3.240 1.00 80.31 378 ALA A N 1
ATOM 2874 C CA . ALA A 1 378 ? -3.643 -11.887 3.834 1.00 80.31 378 ALA A CA 1
ATOM 2875 C C . ALA A 1 378 ? -2.109 -11.767 3.792 1.00 80.31 378 ALA A C 1
ATOM 2877 O O . ALA A 1 378 ? -1.445 -12.176 4.749 1.00 80.31 378 ALA A O 1
ATOM 2878 N N . ALA A 1 379 ? -1.541 -11.180 2.735 1.00 73.94 379 ALA A N 1
ATOM 2879 C CA . ALA A 1 379 ? -0.110 -10.922 2.621 1.00 73.94 379 ALA A CA 1
ATOM 2880 C C . ALA A 1 379 ? 0.373 -9.912 3.675 1.00 73.94 379 ALA A C 1
ATOM 2882 O O . ALA A 1 379 ? 1.371 -10.179 4.345 1.00 73.94 379 ALA A O 1
ATOM 2883 N N . LEU A 1 380 ? -0.367 -8.820 3.910 1.00 83.31 380 LEU A N 1
ATOM 2884 C CA . LEU A 1 380 ? -0.064 -7.861 4.985 1.00 83.31 380 LEU A CA 1
ATOM 2885 C C . LEU A 1 380 ? -0.069 -8.539 6.366 1.00 83.31 380 LEU A C 1
ATOM 2887 O O . LEU A 1 380 ? 0.875 -8.403 7.142 1.00 83.31 380 LEU A O 1
ATOM 2891 N N . TYR A 1 381 ? -1.068 -9.379 6.655 1.00 86.81 381 TYR A N 1
ATOM 2892 C CA . TYR A 1 381 ? -1.125 -10.133 7.915 1.00 86.81 381 TYR A CA 1
ATOM 2893 C C . TYR A 1 381 ? 0.072 -11.080 8.137 1.00 86.81 381 TYR A C 1
ATOM 2895 O O . TYR A 1 381 ? 0.455 -11.377 9.282 1.00 86.81 381 TYR A O 1
ATOM 2903 N N . ARG A 1 382 ? 0.643 -11.626 7.059 1.00 81.12 382 ARG A N 1
ATOM 2904 C CA . ARG A 1 382 ? 1.767 -12.574 7.127 1.00 81.12 382 ARG A CA 1
ATOM 2905 C C . ARG A 1 382 ? 3.084 -11.909 7.516 1.00 81.12 382 ARG A C 1
ATOM 2907 O O . ARG A 1 382 ? 3.960 -12.622 7.993 1.00 81.12 382 ARG A O 1
ATOM 2914 N N . GLN A 1 383 ? 3.193 -10.585 7.407 1.00 76.62 383 GLN A N 1
ATOM 2915 C CA . GLN A 1 383 ? 4.375 -9.835 7.848 1.00 76.62 383 GLN A CA 1
ATOM 2916 C C . GLN A 1 383 ? 4.565 -9.889 9.376 1.00 76.62 383 GLN A C 1
ATOM 2918 O O . GLN A 1 383 ? 5.681 -9.750 9.869 1.00 76.62 383 GLN A O 1
ATOM 2923 N N . GLY A 1 384 ? 3.493 -10.144 10.140 1.00 78.81 384 GLY A N 1
ATOM 2924 C CA . GLY A 1 384 ? 3.550 -10.205 11.603 1.00 78.81 384 GLY A CA 1
ATOM 2925 C C . GLY A 1 384 ? 4.237 -11.448 12.165 1.00 78.81 384 GLY A C 1
ATOM 2926 O O . GLY A 1 384 ? 4.068 -12.560 11.659 1.00 78.81 384 GLY A O 1
ATOM 2927 N N . TRP A 1 385 ? 4.933 -11.275 13.292 1.00 73.94 385 TRP A N 1
ATOM 2928 C CA . TRP A 1 385 ? 5.631 -12.323 14.034 1.00 73.94 385 TRP A CA 1
ATOM 2929 C C . TRP A 1 385 ? 4.720 -13.521 14.323 1.00 73.94 385 TRP A C 1
ATOM 2931 O O . TRP A 1 385 ? 3.708 -13.416 15.024 1.00 73.94 385 TRP A O 1
ATOM 2941 N N . LYS A 1 386 ? 5.119 -14.703 13.845 1.00 74.94 386 LYS A N 1
ATOM 2942 C CA . LYS A 1 386 ? 4.451 -15.976 14.149 1.00 74.94 386 LYS A CA 1
ATOM 2943 C C . LYS A 1 386 ? 5.277 -16.780 15.148 1.00 74.94 386 LYS A C 1
ATOM 2945 O O . LYS A 1 386 ? 6.505 -16.769 15.124 1.00 74.94 386 LYS A O 1
ATOM 2950 N N . ARG A 1 387 ? 4.603 -17.504 16.047 1.00 72.69 387 ARG A N 1
ATOM 2951 C CA . ARG A 1 387 ? 5.294 -18.430 16.956 1.00 72.69 387 ARG A CA 1
ATOM 2952 C C . ARG A 1 387 ? 5.845 -19.608 16.158 1.00 72.69 387 ARG A C 1
ATOM 2954 O O . ARG A 1 387 ? 5.072 -20.368 15.584 1.00 72.69 387 ARG A O 1
ATOM 2961 N N . ALA A 1 388 ? 7.161 -19.787 16.192 1.00 69.19 388 ALA A N 1
ATOM 2962 C CA . ALA A 1 388 ? 7.800 -20.993 15.688 1.00 69.19 388 ALA A CA 1
ATOM 2963 C C . ALA A 1 388 ? 7.641 -22.147 16.692 1.00 69.19 388 ALA A C 1
ATOM 2965 O O . ALA A 1 388 ? 7.782 -21.957 17.904 1.00 69.19 388 ALA A O 1
ATOM 2966 N N . THR A 1 389 ? 7.368 -23.352 16.189 1.00 69.62 389 THR A N 1
ATOM 2967 C CA . THR A 1 389 ? 7.422 -24.577 16.998 1.00 69.62 389 THR A CA 1
ATOM 2968 C C . THR A 1 389 ? 8.834 -25.148 16.922 1.00 69.62 389 THR A C 1
ATOM 2970 O O . THR A 1 389 ? 9.360 -25.356 15.832 1.00 69.62 389 THR A O 1
ATOM 2973 N N . LEU A 1 390 ? 9.454 -25.400 18.076 1.00 69.38 390 LEU A N 1
ATOM 2974 C CA . LEU A 1 390 ? 10.781 -26.010 18.133 1.00 69.38 390 LEU A CA 1
ATOM 2975 C C . LEU A 1 390 ? 10.663 -27.532 17.971 1.00 69.38 390 LEU A C 1
ATOM 2977 O O . LEU A 1 390 ? 9.945 -28.186 18.729 1.00 69.38 390 LEU A O 1
ATOM 2981 N N . SER A 1 391 ? 11.390 -28.093 17.008 1.00 63.75 391 SER A N 1
ATOM 2982 C CA . SER A 1 391 ? 11.384 -29.514 16.632 1.00 63.75 391 SER A CA 1
ATOM 2983 C C . SER A 1 391 ? 12.086 -30.398 17.667 1.00 63.75 391 SER A C 1
ATOM 2985 O O . SER A 1 391 ? 11.783 -31.582 17.798 1.00 63.75 391 SER A O 1
ATOM 2987 N N . ASN A 1 392 ? 13.022 -29.821 18.423 1.00 61.56 392 ASN A N 1
ATOM 2988 C CA . ASN A 1 392 ? 13.709 -30.482 19.525 1.00 61.56 392 ASN A CA 1
ATOM 2989 C C . ASN A 1 392 ? 13.968 -29.459 20.642 1.00 61.56 392 ASN A C 1
ATOM 2991 O O . ASN A 1 392 ? 15.040 -28.850 20.659 1.00 61.56 392 ASN A O 1
ATOM 2995 N N . PRO A 1 393 ? 12.998 -29.206 21.543 1.00 57.47 393 PRO A N 1
ATOM 2996 C CA . PRO A 1 393 ? 13.215 -28.324 22.679 1.00 57.47 393 PRO A CA 1
ATOM 2997 C C . PRO A 1 393 ? 14.275 -28.968 23.574 1.00 57.47 393 PRO A C 1
ATOM 2999 O O . PRO A 1 393 ? 14.003 -29.890 24.350 1.00 57.47 393 PRO A O 1
ATOM 3002 N N . ALA A 1 394 ? 15.512 -28.512 23.403 1.00 49.97 394 ALA A N 1
ATOM 3003 C CA . ALA A 1 394 ? 16.664 -28.971 24.148 1.00 49.97 394 ALA A CA 1
ATOM 3004 C C . ALA A 1 394 ? 16.366 -28.940 25.653 1.00 49.97 394 ALA A C 1
ATOM 3006 O O . ALA A 1 394 ? 16.226 -27.876 26.253 1.00 49.97 394 ALA A O 1
ATOM 3007 N N . HIS A 1 395 ? 16.314 -30.113 26.285 1.00 54.56 395 HIS A N 1
ATOM 3008 C CA . HIS A 1 395 ? 16.538 -30.196 27.722 1.00 54.56 395 HIS A CA 1
ATOM 3009 C C . HIS A 1 395 ? 18.049 -30.219 27.948 1.00 54.56 395 HIS A C 1
ATOM 3011 O O . HIS A 1 395 ? 18.782 -30.921 27.253 1.00 54.56 395 HIS A O 1
ATOM 3017 N N . SER A 1 396 ? 18.503 -29.393 28.890 1.00 48.75 396 SER A N 1
ATOM 3018 C CA . SER A 1 396 ? 19.919 -29.142 29.162 1.00 48.75 396 SER A CA 1
ATOM 3019 C C . SER A 1 396 ? 20.769 -30.428 29.254 1.00 48.75 396 SER A C 1
ATOM 3021 O O . SER A 1 396 ? 20.333 -31.385 29.901 1.00 48.75 396 SER A O 1
ATOM 3023 N N . PRO A 1 397 ? 21.990 -30.442 28.673 1.00 53.94 397 PRO A N 1
ATOM 3024 C CA . PRO A 1 397 ? 22.692 -29.314 28.066 1.00 53.94 397 PRO A CA 1
ATOM 3025 C C . PRO A 1 397 ? 22.734 -29.460 26.539 1.00 53.94 397 PRO A C 1
ATOM 3027 O O . PRO A 1 397 ? 23.729 -29.919 25.985 1.00 53.94 397 PRO A O 1
ATOM 3030 N N . ALA A 1 398 ? 21.669 -29.065 25.846 1.00 53.31 398 ALA A N 1
ATOM 3031 C CA . ALA A 1 398 ? 21.749 -28.788 24.415 1.00 53.31 398 ALA A CA 1
ATOM 3032 C C . ALA A 1 398 ? 21.681 -27.268 24.204 1.00 53.31 398 ALA A C 1
ATOM 3034 O O . ALA A 1 398 ? 20.804 -26.587 24.728 1.00 53.31 398 ALA A O 1
ATOM 3035 N N . THR A 1 399 ? 22.685 -26.740 23.505 1.00 55.78 399 THR A N 1
ATOM 3036 C CA . THR A 1 399 ? 22.902 -25.308 23.236 1.00 55.78 399 THR A CA 1
ATOM 3037 C C . THR A 1 399 ? 22.246 -24.841 21.934 1.00 55.78 399 THR A C 1
ATOM 3039 O O . THR A 1 399 ? 22.455 -23.705 21.525 1.00 55.78 399 THR A O 1
ATOM 3042 N N . THR A 1 400 ? 21.490 -25.712 21.261 1.00 57.94 400 THR A N 1
ATOM 3043 C CA . THR A 1 400 ? 20.799 -25.439 19.994 1.00 57.94 400 THR A CA 1
ATOM 3044 C C . THR A 1 400 ? 19.412 -26.083 20.005 1.00 57.94 400 THR A C 1
ATOM 3046 O O . THR A 1 400 ? 19.189 -27.093 20.673 1.00 57.94 400 THR A O 1
ATOM 3049 N N . SER A 1 401 ? 18.458 -25.490 19.291 1.00 60.91 401 SER A N 1
ATOM 3050 C CA . SER A 1 401 ? 17.131 -26.060 19.041 1.00 60.91 401 SER A CA 1
ATOM 3051 C C . SER A 1 401 ? 16.779 -25.832 17.581 1.00 60.91 401 SER A C 1
ATOM 3053 O O . SER A 1 401 ? 16.999 -24.739 17.062 1.00 60.91 401 SER A O 1
ATOM 3055 N N . ASP A 1 402 ? 16.251 -26.865 16.938 1.00 66.56 402 ASP A N 1
ATOM 3056 C CA . ASP A 1 402 ? 15.835 -26.793 15.541 1.00 66.56 402 ASP A CA 1
ATOM 3057 C C . ASP A 1 402 ? 14.398 -26.275 15.453 1.00 66.56 402 ASP A C 1
ATOM 3059 O O . ASP A 1 402 ? 13.582 -26.518 16.348 1.00 66.56 402 ASP A O 1
ATOM 3063 N N . TRP A 1 403 ? 14.082 -25.580 14.369 1.00 70.19 403 TRP A N 1
ATOM 3064 C CA . TRP A 1 403 ? 12.738 -25.131 14.019 1.00 70.19 403 TRP A CA 1
ATOM 3065 C C . TRP A 1 403 ? 12.515 -25.368 12.525 1.00 70.19 403 TRP A C 1
ATOM 3067 O O . TRP A 1 403 ? 13.472 -25.471 11.756 1.00 70.19 403 TRP A O 1
ATOM 3077 N N . ALA A 1 404 ? 11.253 -25.477 12.129 1.00 67.50 404 ALA A N 1
ATOM 3078 C CA . ALA A 1 404 ? 10.847 -25.535 10.733 1.00 67.50 404 ALA A CA 1
ATOM 3079 C C . ALA A 1 404 ? 9.696 -24.553 10.506 1.00 67.50 404 ALA A C 1
ATOM 3081 O O . ALA A 1 404 ? 8.856 -24.356 11.388 1.00 67.50 404 ALA A O 1
ATOM 3082 N N . TYR A 1 405 ? 9.683 -23.933 9.332 1.00 67.62 405 TYR A N 1
ATOM 3083 C CA . TYR A 1 405 ? 8.592 -23.105 8.845 1.00 67.62 405 TYR A CA 1
ATOM 3084 C C . TYR A 1 405 ? 8.380 -23.451 7.380 1.00 67.62 405 TYR A C 1
ATOM 3086 O O . TYR A 1 405 ? 9.304 -23.308 6.578 1.00 67.62 405 TYR A O 1
ATOM 3094 N N . ASP A 1 406 ? 7.182 -23.921 7.058 1.00 65.88 406 ASP A N 1
ATOM 3095 C CA . ASP A 1 406 ? 6.785 -24.145 5.677 1.00 65.88 406 ASP A CA 1
ATOM 3096 C C . ASP A 1 406 ? 6.413 -22.786 5.087 1.00 65.88 406 ASP A C 1
ATOM 3098 O O . ASP A 1 406 ? 5.490 -22.121 5.564 1.00 65.88 406 ASP A O 1
ATOM 3102 N N . VAL A 1 407 ? 7.175 -22.340 4.090 1.00 59.66 407 VAL A N 1
ATOM 3103 C CA . VAL A 1 407 ? 6.840 -21.116 3.364 1.00 59.66 407 VAL A CA 1
ATOM 3104 C C . VAL A 1 407 ? 5.636 -21.437 2.468 1.00 59.66 407 VAL A C 1
ATOM 3106 O O . VAL A 1 407 ? 5.740 -22.377 1.685 1.00 59.66 407 VAL A O 1
ATOM 3109 N N . PRO A 1 408 ? 4.496 -20.730 2.597 1.00 54.44 408 PRO A N 1
ATOM 3110 C CA . PRO A 1 408 ? 3.303 -21.025 1.805 1.00 54.44 408 PRO A CA 1
ATOM 3111 C C . PRO A 1 408 ? 3.553 -20.916 0.298 1.00 54.44 408 PRO A C 1
ATOM 3113 O O . PRO A 1 408 ? 4.177 -19.954 -0.146 1.00 54.44 408 PRO A O 1
ATOM 3116 N N . ASP A 1 409 ? 2.981 -21.844 -0.471 1.00 47.66 409 ASP A N 1
ATOM 3117 C CA . ASP A 1 409 ? 3.142 -21.933 -1.934 1.00 47.66 409 ASP A CA 1
ATOM 3118 C C . ASP A 1 409 ? 2.563 -20.721 -2.695 1.00 47.66 409 ASP A C 1
ATOM 3120 O O . ASP A 1 409 ? 2.879 -20.498 -3.858 1.00 47.66 409 ASP A O 1
ATOM 3124 N N . GLU A 1 410 ? 1.724 -19.924 -2.031 1.00 47.53 410 GLU A N 1
ATOM 3125 C CA . GLU A 1 410 ? 1.080 -18.716 -2.566 1.00 47.53 410 GLU A CA 1
ATOM 3126 C C . GLU A 1 410 ? 2.010 -17.485 -2.582 1.00 47.53 410 GLU A C 1
ATOM 3128 O O . GLU A 1 410 ? 1.633 -16.433 -3.098 1.00 47.53 410 GLU A O 1
ATOM 3133 N N . LEU A 1 411 ? 3.187 -17.564 -1.948 1.00 46.53 411 LEU A N 1
ATOM 3134 C CA . LEU A 1 411 ? 4.157 -16.468 -1.925 1.00 46.53 411 LEU A CA 1
ATOM 3135 C C . LEU A 1 411 ? 5.035 -16.523 -3.180 1.00 46.53 411 LEU A C 1
ATOM 3137 O O . LEU A 1 411 ? 5.888 -17.395 -3.300 1.00 46.53 411 LEU A O 1
ATOM 3141 N N . ASP A 1 412 ? 4.843 -15.563 -4.084 1.00 45.97 412 ASP A N 1
ATOM 3142 C CA . ASP A 1 412 ? 5.705 -15.327 -5.247 1.00 45.97 412 ASP A CA 1
ATOM 3143 C C . ASP A 1 412 ? 6.772 -14.271 -4.900 1.00 45.97 412 ASP A C 1
ATOM 3145 O O . ASP A 1 412 ? 6.465 -13.225 -4.319 1.00 45.97 412 ASP A O 1
ATOM 3149 N N . GLY A 1 413 ? 8.032 -14.541 -5.240 1.00 45.97 413 GLY A N 1
ATOM 3150 C CA . GLY A 1 413 ? 9.150 -13.620 -5.070 1.00 45.97 413 GLY A CA 1
ATOM 3151 C C . GLY A 1 413 ? 10.068 -13.902 -3.875 1.00 45.97 413 GLY A C 1
ATOM 3152 O O . GLY A 1 413 ? 10.157 -14.998 -3.316 1.00 45.97 413 GLY A O 1
ATOM 3153 N N . SER A 1 414 ? 10.862 -12.892 -3.521 1.00 47.50 414 SER A N 1
ATOM 3154 C CA . SER A 1 414 ? 11.830 -13.004 -2.430 1.00 47.50 414 SER A CA 1
ATOM 3155 C C . SER A 1 414 ? 11.132 -12.915 -1.078 1.00 47.50 414 SER A C 1
ATOM 3157 O O . SER A 1 414 ? 10.320 -12.025 -0.846 1.00 47.50 414 SER A O 1
ATOM 3159 N N . TYR A 1 415 ? 11.485 -13.809 -0.161 1.00 59.91 415 TYR A N 1
ATOM 3160 C CA . TYR A 1 415 ? 11.015 -13.771 1.217 1.00 59.91 415 TYR A CA 1
ATOM 3161 C C . TYR A 1 415 ? 12.193 -13.590 2.170 1.00 59.91 415 TYR A C 1
ATOM 3163 O O . TYR A 1 415 ? 13.308 -14.056 1.916 1.00 59.91 415 TYR A O 1
ATOM 3171 N N . GLN A 1 416 ? 11.926 -12.958 3.311 1.00 63.25 416 GLN A N 1
ATOM 3172 C CA . GLN A 1 416 ? 12.848 -12.895 4.434 1.00 63.25 416 GLN A CA 1
ATOM 3173 C C . GLN A 1 416 ? 12.155 -13.444 5.679 1.00 63.25 416 GLN A C 1
ATOM 3175 O O . GLN A 1 416 ? 11.115 -12.950 6.101 1.00 63.25 416 GLN A O 1
ATOM 3180 N N . ILE A 1 417 ? 12.757 -14.456 6.295 1.00 69.44 417 ILE A N 1
ATOM 3181 C CA . ILE A 1 417 ? 12.390 -14.928 7.624 1.00 69.44 417 ILE A CA 1
ATOM 3182 C C . ILE A 1 417 ? 13.329 -14.261 8.616 1.00 69.44 417 ILE A C 1
ATOM 3184 O O . ILE A 1 417 ? 14.550 -14.436 8.562 1.00 69.44 417 ILE A O 1
ATOM 3188 N N . GLN A 1 418 ? 12.738 -13.507 9.533 1.00 71.00 418 GLN A N 1
ATOM 3189 C CA . GLN A 1 418 ? 13.420 -13.003 10.711 1.00 71.00 418 GLN A CA 1
ATOM 3190 C C . GLN A 1 418 ? 13.020 -13.860 11.909 1.00 71.00 418 GLN A C 1
ATOM 3192 O O . GLN A 1 418 ? 11.869 -14.288 12.024 1.00 71.00 418 GLN A O 1
ATOM 3197 N N . LEU A 1 419 ? 13.965 -14.112 12.811 1.00 72.50 419 LEU A N 1
ATOM 3198 C CA . LEU A 1 419 ? 13.680 -14.735 14.098 1.00 72.50 419 LEU A CA 1
ATOM 3199 C C . LEU A 1 419 ? 13.876 -13.737 15.228 1.00 72.50 419 LEU A C 1
ATOM 3201 O O . LEU A 1 419 ? 14.836 -12.976 15.251 1.00 72.50 419 LEU A O 1
ATOM 3205 N N . ARG A 1 420 ? 12.986 -13.815 16.216 1.00 73.69 420 ARG A N 1
ATOM 3206 C CA . ARG A 1 420 ? 13.110 -13.107 17.486 1.00 73.69 420 ARG A CA 1
ATOM 3207 C C . ARG A 1 420 ? 12.873 -14.092 18.612 1.00 73.69 420 ARG A C 1
ATOM 3209 O O . ARG A 1 420 ? 11.841 -14.762 18.654 1.00 73.69 420 ARG A O 1
ATOM 3216 N N . THR A 1 421 ? 13.823 -14.181 19.534 1.00 72.44 421 THR A N 1
ATOM 3217 C CA . THR A 1 421 ? 13.674 -15.019 20.727 1.00 72.44 421 THR A CA 1
ATOM 3218 C C . THR A 1 421 ? 13.097 -14.200 21.874 1.00 72.44 421 THR A C 1
ATOM 3220 O O . THR A 1 421 ? 13.252 -12.980 21.929 1.00 72.44 421 THR A O 1
ATOM 3223 N N . THR A 1 422 ? 12.372 -14.850 22.780 1.00 68.81 422 THR A N 1
ATOM 3224 C CA . THR A 1 422 ? 11.834 -14.217 23.988 1.00 68.81 422 THR A CA 1
ATOM 3225 C C . THR A 1 422 ? 12.012 -15.169 25.161 1.00 68.81 422 THR A C 1
ATOM 3227 O O . THR A 1 422 ? 11.701 -16.355 25.041 1.00 68.81 422 THR A O 1
ATOM 3230 N N . ASP A 1 423 ? 12.531 -14.671 26.279 1.00 63.50 423 ASP A N 1
ATOM 3231 C CA . ASP A 1 423 ? 12.660 -15.447 27.509 1.00 63.50 423 ASP A CA 1
ATOM 3232 C C . ASP A 1 423 ? 11.363 -15.432 28.345 1.00 63.50 423 ASP A C 1
ATOM 3234 O O . ASP A 1 423 ? 10.382 -14.760 28.025 1.00 63.50 423 ASP A O 1
ATOM 3238 N N . LEU A 1 424 ? 11.345 -16.193 29.444 1.00 67.38 424 LEU A N 1
ATOM 3239 C CA . LEU A 1 424 ? 10.186 -16.279 30.347 1.00 67.38 424 LEU A CA 1
ATOM 3240 C C . LEU A 1 424 ? 9.876 -14.970 31.094 1.00 67.38 424 LEU A C 1
ATOM 3242 O O . LEU A 1 424 ? 8.806 -14.856 31.690 1.00 67.38 424 LEU A O 1
ATOM 3246 N N . LEU A 1 425 ? 10.805 -14.014 31.099 1.00 65.06 425 LEU A N 1
ATOM 3247 C CA . LEU A 1 425 ? 10.641 -12.687 31.690 1.00 65.06 425 LEU A CA 1
ATOM 3248 C C . LEU A 1 425 ? 10.216 -11.645 30.643 1.00 65.06 425 LEU A C 1
ATOM 3250 O O . LEU A 1 425 ? 9.996 -10.492 30.998 1.00 65.06 425 LEU A O 1
ATOM 3254 N N . GLY A 1 426 ? 10.066 -12.049 29.377 1.00 60.41 426 GLY A N 1
ATOM 3255 C CA . GLY A 1 426 ? 9.689 -11.174 28.275 1.00 60.41 426 GLY A CA 1
ATOM 3256 C C . GLY A 1 426 ? 10.862 -10.432 27.634 1.00 60.41 426 GLY A C 1
ATOM 3257 O O . GLY A 1 426 ? 10.625 -9.652 26.713 1.00 60.41 426 GLY A O 1
ATOM 3258 N N . ASN A 1 427 ? 12.107 -10.680 28.058 1.00 61.03 427 ASN A N 1
ATOM 3259 C CA . ASN A 1 427 ? 13.283 -10.092 27.418 1.00 61.03 427 ASN A CA 1
ATOM 3260 C C . ASN A 1 427 ? 13.502 -10.739 26.053 1.00 61.03 427 ASN A C 1
ATOM 3262 O O . ASN A 1 427 ? 13.244 -11.932 25.873 1.00 61.03 427 ASN A O 1
ATOM 3266 N N . ARG A 1 428 ? 14.002 -9.964 25.090 1.00 66.75 428 ARG A N 1
ATOM 3267 C CA . ARG A 1 428 ? 14.113 -10.391 23.692 1.00 66.75 428 ARG A CA 1
ATOM 3268 C C . ARG A 1 428 ? 15.524 -10.238 23.164 1.00 66.75 428 ARG A C 1
ATOM 3270 O O . ARG A 1 428 ? 16.275 -9.388 23.640 1.00 66.75 428 ARG A O 1
ATOM 3277 N N . SER A 1 429 ? 15.866 -11.041 22.158 1.00 66.00 429 SER A N 1
ATOM 3278 C CA . SER A 1 429 ? 17.054 -10.761 21.357 1.00 66.00 429 SER A CA 1
ATOM 3279 C C . SER A 1 429 ? 16.848 -9.450 20.591 1.00 66.00 429 SER A C 1
ATOM 3281 O O . SER A 1 429 ? 15.842 -9.263 19.910 1.00 66.00 429 SER A O 1
ATOM 3283 N N . THR A 1 430 ? 17.795 -8.522 20.727 1.00 54.62 430 THR A N 1
ATOM 3284 C CA . THR A 1 430 ? 17.885 -7.310 19.905 1.00 54.62 430 THR A CA 1
ATOM 3285 C C . THR A 1 430 ? 18.450 -7.743 18.550 1.00 54.62 430 THR A C 1
ATOM 3287 O O . THR A 1 430 ? 19.659 -7.947 18.441 1.00 54.62 430 THR A O 1
ATOM 3290 N N . GLY A 1 431 ? 17.582 -8.019 17.573 1.00 50.69 431 GLY A N 1
ATOM 3291 C CA . GLY A 1 431 ? 17.870 -8.756 16.329 1.00 50.69 431 GLY A CA 1
ATOM 3292 C C . GLY A 1 431 ? 18.882 -8.121 15.361 1.00 50.69 431 GLY A C 1
ATOM 3293 O O . GLY A 1 431 ? 18.536 -7.779 14.232 1.00 50.69 431 GLY A O 1
ATOM 3294 N N . SER A 1 432 ? 20.149 -7.995 15.765 1.00 45.06 432 SER A N 1
ATOM 3295 C CA . SER A 1 432 ? 21.230 -7.388 14.972 1.00 45.06 432 SER A CA 1
ATOM 3296 C C . SER A 1 432 ? 22.397 -8.327 14.644 1.00 45.06 432 SER A C 1
ATOM 3298 O O . SER A 1 432 ? 23.404 -7.892 14.091 1.00 45.06 432 SER A O 1
ATOM 3300 N N . GLN A 1 433 ? 22.294 -9.625 14.935 1.00 44.50 433 GLN A N 1
ATOM 3301 C CA . GLN A 1 433 ? 23.326 -10.595 14.558 1.00 44.50 433 GLN A CA 1
ATOM 3302 C C . GLN A 1 433 ? 22.845 -11.338 13.305 1.00 44.50 433 GLN A C 1
ATOM 3304 O O . GLN A 1 433 ? 21.877 -12.089 13.370 1.00 44.50 433 GLN A O 1
ATOM 3309 N N . GLY A 1 434 ? 23.509 -11.135 12.161 1.00 42.78 434 GLY A N 1
ATOM 3310 C CA . GLY A 1 434 ? 23.118 -11.622 10.823 1.00 42.78 434 GLY A CA 1
ATOM 3311 C C . GLY A 1 434 ? 22.885 -13.135 10.639 1.00 42.78 434 GLY A C 1
ATOM 3312 O O . GLY A 1 434 ? 22.621 -13.562 9.524 1.00 42.78 434 GLY A O 1
ATOM 3313 N N . ASN A 1 435 ? 22.937 -13.935 11.707 1.00 45.66 435 ASN A N 1
ATOM 3314 C CA . ASN A 1 435 ? 22.587 -15.357 11.727 1.00 45.66 435 ASN A CA 1
ATOM 3315 C C . ASN A 1 435 ? 21.083 -15.625 11.968 1.00 45.66 435 ASN A C 1
ATOM 3317 O O . ASN A 1 435 ? 20.680 -16.782 11.946 1.00 45.66 435 ASN A O 1
ATOM 3321 N N . GLU A 1 436 ? 20.265 -14.595 12.231 1.00 53.41 436 GLU A N 1
ATOM 3322 C CA . GLU A 1 436 ? 18.808 -14.706 12.479 1.00 53.41 436 GLU A CA 1
ATOM 3323 C C . GLU A 1 436 ? 17.948 -14.289 11.268 1.00 53.41 436 GLU A C 1
ATOM 3325 O O . GLU A 1 436 ? 16.728 -14.153 11.381 1.00 53.41 436 GLU A O 1
ATOM 3330 N N . ARG A 1 437 ? 18.583 -14.056 10.112 1.00 57.69 437 ARG A N 1
ATOM 3331 C CA . ARG A 1 437 ? 17.931 -13.658 8.861 1.00 57.69 437 ARG A CA 1
ATOM 3332 C C . ARG A 1 437 ? 18.172 -14.737 7.813 1.00 57.69 437 ARG A C 1
ATOM 3334 O O . ARG A 1 437 ? 19.303 -14.929 7.374 1.00 57.69 437 ARG A O 1
ATOM 3341 N N . TRP A 1 438 ? 17.109 -15.416 7.400 1.00 58.59 438 TRP A N 1
ATOM 3342 C CA . TRP A 1 438 ? 17.134 -16.303 6.239 1.00 58.59 438 TRP A CA 1
ATOM 3343 C C . TRP A 1 438 ? 16.350 -15.643 5.127 1.00 58.59 438 TRP A C 1
ATOM 3345 O O . TRP A 1 438 ? 15.183 -15.316 5.309 1.00 58.59 438 TRP A O 1
ATOM 3355 N N . ALA A 1 439 ? 16.992 -15.447 3.986 1.00 55.44 439 ALA A N 1
ATOM 3356 C CA . ALA A 1 439 ? 16.329 -14.972 2.789 1.00 55.44 439 ALA A CA 1
ATOM 3357 C C . ALA A 1 439 ? 16.370 -16.070 1.731 1.00 55.44 439 ALA A C 1
ATOM 3359 O O . ALA A 1 439 ? 17.337 -16.832 1.645 1.00 55.44 439 ALA A O 1
ATOM 3360 N N . GLY A 1 440 ? 15.312 -16.150 0.943 1.00 52.59 440 GLY A N 1
ATOM 3361 C CA . GLY A 1 440 ? 15.217 -17.041 -0.197 1.00 52.59 440 GLY A CA 1
ATOM 3362 C C . GLY A 1 440 ? 14.399 -16.386 -1.292 1.00 52.59 440 GLY A C 1
ATOM 3363 O O . GLY A 1 440 ? 13.724 -15.383 -1.069 1.00 52.59 440 GLY A O 1
ATOM 3364 N N . HIS A 1 441 ? 14.474 -16.959 -2.482 1.00 43.66 441 HIS A N 1
ATOM 3365 C CA . HIS A 1 441 ? 13.601 -16.601 -3.582 1.00 43.66 441 HIS A CA 1
ATOM 3366 C C . HIS A 1 441 ? 12.694 -17.795 -3.835 1.00 43.66 441 HIS A C 1
ATOM 3368 O O . HIS A 1 441 ? 13.183 -18.878 -4.169 1.00 43.66 441 HIS A O 1
ATOM 3374 N N . ILE A 1 442 ? 11.393 -17.610 -3.637 1.00 47.97 442 ILE A N 1
ATOM 3375 C CA . ILE A 1 442 ? 10.420 -18.477 -4.278 1.00 47.97 442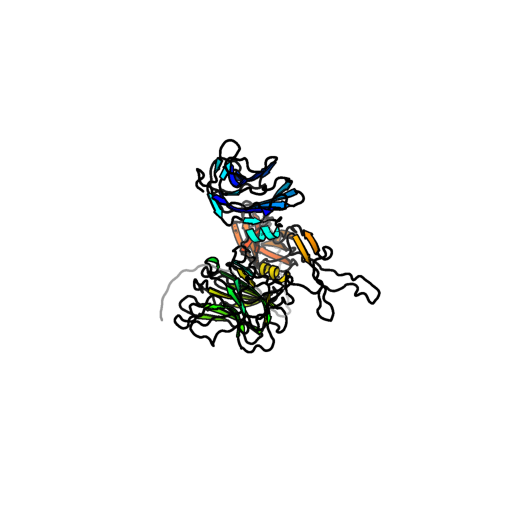 ILE A CA 1
ATOM 3376 C C . ILE A 1 442 ? 10.281 -17.863 -5.660 1.00 47.97 442 ILE A C 1
ATOM 3378 O O . ILE A 1 442 ? 9.736 -16.775 -5.815 1.00 47.97 442 ILE A O 1
ATOM 3382 N N . GLY A 1 443 ? 10.901 -18.509 -6.651 1.00 38.22 443 GLY A N 1
ATOM 3383 C CA . GLY A 1 443 ? 10.624 -18.148 -8.037 1.00 38.22 443 GLY A CA 1
ATOM 3384 C C . GLY A 1 443 ? 9.127 -18.257 -8.279 1.00 38.22 443 GLY A C 1
ATOM 3385 O O . GLY A 1 443 ? 8.462 -18.930 -7.485 1.00 38.22 443 GLY A O 1
ATOM 3386 N N . PRO A 1 444 ? 8.598 -17.672 -9.360 1.00 37.53 444 PRO A N 1
ATOM 3387 C CA . PRO A 1 444 ? 7.258 -18.021 -9.759 1.00 37.53 444 PRO A CA 1
ATOM 3388 C C . PRO A 1 444 ? 7.233 -19.554 -9.840 1.00 37.53 444 PRO A C 1
ATOM 3390 O O . PRO A 1 444 ? 7.795 -20.166 -10.750 1.00 37.53 444 PRO A O 1
ATOM 3393 N N . GLN A 1 445 ? 6.567 -20.202 -8.871 1.00 34.50 445 GLN A N 1
ATOM 3394 C CA . GLN A 1 445 ? 5.613 -21.215 -9.273 1.00 34.50 445 GLN A CA 1
ATOM 3395 C C . GLN A 1 445 ? 4.896 -20.481 -10.384 1.00 34.50 445 GLN A C 1
ATOM 3397 O O . GLN A 1 445 ? 4.419 -19.371 -10.143 1.00 34.50 445 GLN A O 1
ATOM 3402 N N . GLU A 1 446 ? 4.997 -20.966 -11.617 1.00 33.81 446 GLU A N 1
ATOM 3403 C CA . GLU A 1 446 ? 4.040 -20.533 -12.611 1.00 33.81 446 GLU A CA 1
ATOM 3404 C C . GLU A 1 446 ? 2.708 -20.748 -11.912 1.00 33.81 446 GLU A C 1
ATOM 3406 O O . GLU A 1 446 ? 2.295 -21.890 -11.754 1.00 33.81 446 GLU A O 1
ATOM 3411 N N . ILE A 1 447 ? 2.150 -19.695 -11.312 1.00 38.41 447 ILE A N 1
ATOM 3412 C CA . ILE A 1 447 ? 0.799 -19.694 -10.822 1.00 38.41 447 ILE A CA 1
ATOM 3413 C C . ILE A 1 447 ? 0.123 -19.569 -12.160 1.00 38.41 447 ILE A C 1
ATOM 3415 O O . ILE A 1 447 ? 0.148 -18.474 -12.738 1.00 38.41 447 ILE A O 1
ATOM 3419 N N . PRO A 1 448 ? -0.337 -20.676 -12.759 1.00 33.25 448 PRO A N 1
ATOM 3420 C CA . PRO A 1 448 ? -1.075 -20.524 -13.977 1.00 33.25 448 PRO A CA 1
ATOM 3421 C C . PRO A 1 448 ? -2.291 -19.733 -13.499 1.00 33.25 448 PRO A C 1
ATOM 3423 O O . PRO A 1 448 ? -3.036 -20.194 -12.634 1.00 33.25 448 PRO A O 1
ATOM 3426 N N . THR A 1 449 ? -2.471 -18.515 -13.998 1.00 41.41 449 THR A N 1
ATOM 3427 C CA . THR A 1 449 ? -3.716 -17.743 -13.878 1.00 41.41 449 THR A CA 1
ATOM 3428 C C . THR A 1 449 ? -4.821 -18.400 -14.712 1.00 41.41 449 THR A C 1
ATOM 3430 O O . THR A 1 449 ? -5.564 -17.766 -15.450 1.00 41.41 449 THR A O 1
ATOM 3433 N N . ALA A 1 450 ? -4.895 -19.719 -14.635 1.00 42.56 450 ALA A N 1
ATOM 3434 C CA . ALA A 1 450 ? -5.776 -20.569 -15.383 1.00 42.56 450 ALA A CA 1
ATOM 3435 C C . ALA A 1 450 ? -6.009 -21.802 -14.526 1.00 42.56 450 ALA A C 1
ATOM 3437 O O . ALA A 1 450 ? -5.059 -22.423 -14.032 1.00 42.56 450 ALA A O 1
ATOM 3438 N N . VAL A 1 451 ? -7.266 -22.208 -14.408 1.00 46.44 451 VAL A N 1
ATOM 3439 C CA . VAL A 1 451 ? -7.581 -23.596 -14.088 1.00 46.44 451 VAL A CA 1
ATOM 3440 C C . VAL A 1 451 ? -6.657 -24.497 -14.915 1.00 46.44 451 VAL A C 1
ATOM 3442 O O . VAL A 1 451 ? -6.698 -24.489 -16.146 1.00 46.44 451 VAL A O 1
ATOM 3445 N N . THR A 1 452 ? -5.785 -25.272 -14.264 1.00 52.03 452 THR A N 1
ATOM 3446 C CA . THR A 1 452 ? -4.972 -26.239 -15.004 1.00 52.03 452 THR A CA 1
ATOM 3447 C C . THR A 1 452 ? -5.883 -27.412 -15.332 1.00 52.03 452 THR A C 1
ATOM 3449 O O . THR A 1 452 ? -6.263 -28.176 -14.444 1.00 52.03 452 THR A O 1
ATOM 3452 N N . LEU A 1 453 ? -6.292 -27.534 -16.592 1.00 58.25 453 LEU A N 1
ATOM 3453 C CA . LEU A 1 453 ? -7.093 -28.668 -17.036 1.00 58.25 453 LEU A CA 1
ATOM 3454 C C . LEU A 1 453 ? -6.207 -29.915 -17.112 1.00 58.25 453 LEU A C 1
ATOM 3456 O O . LEU A 1 453 ? -5.204 -29.939 -17.823 1.00 58.25 453 LEU A O 1
ATOM 3460 N N . ALA A 1 454 ? -6.585 -30.958 -16.377 1.00 68.00 454 ALA A N 1
ATOM 3461 C CA . ALA A 1 454 ? -5.996 -32.284 -16.512 1.00 68.00 454 ALA A CA 1
ATOM 3462 C C . ALA A 1 454 ? -6.442 -32.948 -17.824 1.00 68.00 454 ALA A C 1
ATOM 3464 O O . ALA A 1 454 ? -5.668 -33.682 -18.437 1.00 68.00 454 ALA A O 1
ATOM 3465 N N . ASP A 1 455 ? -7.683 -32.683 -18.246 1.00 78.19 455 ASP A N 1
ATOM 3466 C CA . ASP A 1 455 ? -8.260 -33.180 -19.492 1.00 78.19 455 ASP A CA 1
ATOM 3467 C C . ASP A 1 455 ? -9.403 -32.270 -19.968 1.00 78.19 455 ASP A C 1
ATOM 3469 O O . ASP A 1 455 ? -10.106 -31.663 -19.156 1.00 78.19 455 ASP A O 1
ATOM 3473 N N . PHE A 1 456 ? -9.602 -32.200 -21.282 1.00 90.50 456 PHE A N 1
ATOM 3474 C CA . PHE A 1 456 ? -10.774 -31.606 -21.922 1.00 90.50 456 PHE A CA 1
ATOM 3475 C C . PHE A 1 456 ? -11.076 -32.407 -23.185 1.00 90.50 456 PHE A C 1
ATOM 3477 O O . PHE A 1 456 ? -10.226 -32.531 -24.068 1.00 90.50 456 PHE A O 1
ATOM 3484 N N . ALA A 1 457 ? -12.279 -32.968 -23.276 1.00 89.75 457 ALA A N 1
ATOM 3485 C CA . ALA A 1 457 ? -12.660 -33.873 -24.349 1.00 89.75 457 ALA A CA 1
ATOM 3486 C C . ALA A 1 457 ? -14.139 -33.734 -24.719 1.00 89.75 457 ALA A C 1
ATOM 3488 O O . ALA A 1 457 ? -14.980 -33.356 -23.906 1.00 89.75 457 ALA A O 1
ATOM 3489 N N . ALA A 1 458 ? -14.457 -34.086 -25.965 1.00 91.94 458 ALA A N 1
ATOM 3490 C CA . ALA A 1 458 ? -15.822 -34.198 -26.461 1.00 91.94 458 ALA A CA 1
ATOM 3491 C C . ALA A 1 458 ? -15.990 -35.528 -27.205 1.00 91.94 458 ALA A C 1
ATOM 3493 O O . ALA A 1 458 ? -15.188 -35.865 -28.081 1.00 91.94 458 ALA A O 1
ATOM 3494 N N . ALA A 1 459 ? -17.036 -36.283 -26.877 1.00 89.88 459 ALA A N 1
ATOM 3495 C CA . ALA A 1 459 ? -17.314 -37.583 -27.475 1.00 89.88 459 ALA A CA 1
ATOM 3496 C C . ALA A 1 459 ? -18.801 -37.747 -27.805 1.00 89.88 459 ALA A C 1
ATOM 3498 O O . ALA A 1 459 ? -19.679 -37.269 -27.091 1.00 89.88 459 ALA A O 1
ATOM 3499 N N . VAL A 1 460 ? -19.101 -38.456 -28.896 1.00 87.94 460 VAL A N 1
ATOM 3500 C CA . VAL A 1 460 ? -20.489 -38.787 -29.244 1.00 87.94 460 VAL A CA 1
ATOM 3501 C C . VAL A 1 460 ? -21.025 -39.810 -28.244 1.00 87.94 460 VAL A C 1
ATOM 3503 O O . VAL A 1 460 ? -20.479 -40.906 -28.118 1.00 87.94 460 VAL A O 1
ATOM 3506 N N . SER A 1 461 ? -22.132 -39.473 -27.589 1.00 86.06 461 SER A N 1
ATOM 3507 C CA . SER A 1 461 ? -22.858 -40.330 -26.657 1.00 86.06 461 SER A CA 1
ATOM 3508 C C . SER A 1 461 ? -24.326 -40.394 -27.085 1.00 86.06 461 SER A C 1
ATOM 3510 O O . SER A 1 461 ? -25.118 -39.480 -26.842 1.00 86.06 461 SER A O 1
ATOM 3512 N N . GLY A 1 462 ? -24.683 -41.464 -27.803 1.00 80.75 462 GLY A N 1
ATOM 3513 C CA . GLY A 1 462 ? -26.026 -41.649 -28.361 1.00 80.75 462 GLY A CA 1
ATOM 3514 C C . GLY A 1 462 ? -26.370 -40.626 -29.450 1.00 80.75 462 GLY A C 1
ATOM 3515 O O . GLY A 1 462 ? -25.762 -40.632 -30.518 1.00 80.75 462 GLY A O 1
ATOM 3516 N N . ASP A 1 463 ? -27.378 -39.794 -29.183 1.00 81.69 463 ASP A N 1
ATOM 3517 C CA . ASP A 1 463 ? -27.863 -38.697 -30.034 1.00 81.69 463 ASP A CA 1
ATOM 3518 C C . ASP A 1 463 ? -27.309 -37.318 -29.627 1.00 81.69 463 ASP A C 1
ATOM 3520 O O . ASP A 1 463 ? -27.746 -36.298 -30.149 1.00 81.69 463 ASP A O 1
ATOM 3524 N N . SER A 1 464 ? -26.354 -37.291 -28.697 1.00 88.50 464 SER A N 1
ATOM 3525 C CA . SER A 1 464 ? -25.747 -36.083 -28.136 1.00 88.50 464 SER A CA 1
ATOM 3526 C C . SER A 1 464 ? -24.225 -36.140 -28.177 1.00 88.50 464 SER A C 1
ATOM 3528 O O . SER A 1 464 ? -23.631 -37.199 -28.399 1.00 88.50 464 SER A O 1
ATOM 3530 N N . VAL A 1 465 ? -23.589 -35.005 -27.917 1.00 91.06 465 VAL A N 1
ATOM 3531 C CA . VAL A 1 465 ? -22.172 -34.944 -27.560 1.00 91.06 465 VAL A CA 1
ATOM 3532 C C . VAL A 1 465 ? -22.070 -34.773 -26.048 1.00 91.06 465 VAL A C 1
ATOM 3534 O O . VAL A 1 465 ? -22.740 -33.926 -25.463 1.00 91.06 465 VAL A O 1
ATOM 3537 N N . GLU A 1 466 ? -21.245 -35.596 -25.416 1.00 94.69 466 GLU A N 1
ATOM 3538 C CA . GLU A 1 466 ? -20.835 -35.426 -24.027 1.00 94.69 466 GLU A CA 1
ATOM 3539 C C . GLU A 1 466 ? -19.475 -34.729 -24.002 1.00 94.69 466 GLU A C 1
ATOM 3541 O O . GLU A 1 466 ? -18.538 -35.153 -24.683 1.00 94.69 466 GLU A O 1
ATOM 3546 N N . ILE A 1 467 ? -19.398 -33.634 -23.254 1.00 95.00 467 ILE A N 1
ATOM 3547 C CA . ILE A 1 467 ? -18.204 -32.826 -23.054 1.00 95.00 467 ILE A CA 1
ATOM 3548 C C . ILE A 1 467 ? -17.748 -33.047 -21.620 1.00 95.00 467 ILE A C 1
ATOM 3550 O O . ILE A 1 467 ? -18.529 -32.846 -20.692 1.00 95.00 467 ILE A O 1
ATOM 3554 N N . THR A 1 468 ? -16.491 -33.428 -21.439 1.00 90.12 468 THR A N 1
ATOM 3555 C CA . THR A 1 468 ? -15.897 -33.659 -20.123 1.00 90.12 468 THR A CA 1
ATOM 3556 C C . THR A 1 468 ? -14.649 -32.820 -19.960 1.00 90.12 468 THR A C 1
ATOM 3558 O O . THR A 1 468 ? -13.852 -32.704 -20.893 1.00 90.12 468 THR A O 1
ATOM 3561 N N . TRP A 1 469 ? -14.457 -32.267 -18.771 1.00 92.19 469 TRP A N 1
ATOM 3562 C CA . TRP A 1 469 ? -13.183 -31.682 -18.381 1.00 92.19 469 TRP A CA 1
ATOM 3563 C C . TRP A 1 469 ? -12.873 -32.023 -16.937 1.00 92.19 469 TRP A C 1
ATOM 3565 O O . TRP A 1 469 ? -13.773 -32.230 -16.121 1.00 92.19 469 TRP A O 1
ATOM 3575 N N . GLN A 1 470 ? -11.585 -32.090 -16.642 1.00 86.06 470 GLN A N 1
ATOM 3576 C CA . GLN A 1 470 ? -11.084 -32.323 -15.304 1.00 86.06 470 GLN A CA 1
ATOM 3577 C C . GLN A 1 470 ? -10.135 -31.192 -14.944 1.00 86.06 470 GLN A C 1
ATOM 3579 O O . GLN A 1 470 ? -9.258 -30.840 -15.732 1.00 86.06 470 GLN A O 1
ATOM 3584 N N . THR A 1 471 ? -10.291 -30.635 -13.752 1.00 83.69 471 THR A N 1
ATOM 3585 C CA . THR A 1 471 ? -9.368 -29.639 -13.209 1.00 83.69 471 THR A CA 1
ATOM 3586 C C . THR A 1 471 ? -8.304 -30.327 -12.355 1.00 83.69 471 THR A C 1
ATOM 3588 O O . THR A 1 471 ? -8.544 -31.388 -11.778 1.00 83.69 471 THR A O 1
ATOM 3591 N N . VAL A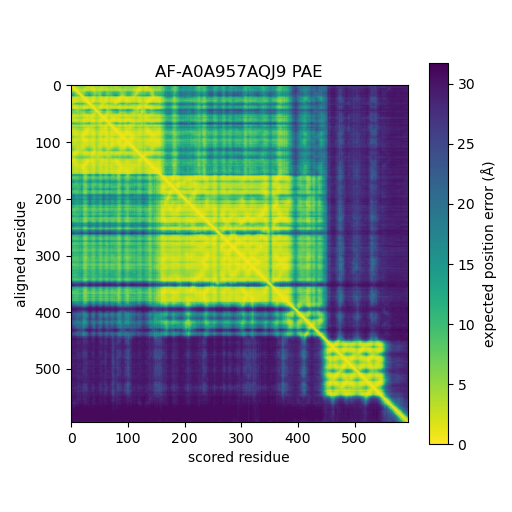 1 472 ? -7.094 -29.769 -12.307 1.00 66.56 472 VAL A N 1
ATOM 3592 C CA . VAL A 1 472 ? -6.035 -30.166 -11.358 1.00 66.56 472 VAL A CA 1
ATOM 3593 C C . VAL A 1 472 ? -6.187 -29.376 -10.051 1.00 66.56 472 VAL A C 1
ATOM 3595 O O . VAL A 1 472 ? -5.966 -29.930 -8.976 1.00 66.56 472 VAL A O 1
ATOM 3598 N N . SER A 1 473 ? -6.628 -28.117 -10.144 1.00 68.69 473 SER A N 1
ATOM 3599 C CA . SER A 1 473 ? -6.967 -27.216 -9.037 1.00 68.69 473 SER A CA 1
ATOM 3600 C C . SER A 1 473 ? -8.036 -26.202 -9.473 1.00 68.69 473 SER A C 1
ATOM 3602 O O . SER A 1 473 ? -8.202 -25.940 -10.666 1.00 68.69 473 SER A O 1
ATOM 3604 N N . GLU A 1 474 ? -8.766 -25.637 -8.508 1.00 73.31 474 GLU A N 1
ATOM 3605 C CA . GLU A 1 474 ? -9.823 -24.626 -8.710 1.00 73.31 474 GLU A CA 1
ATOM 3606 C C . GLU A 1 474 ? -9.604 -23.400 -7.819 1.00 73.31 474 GLU A C 1
ATOM 3608 O O . GLU A 1 474 ? -10.547 -22.826 -7.262 1.00 73.31 474 GLU A O 1
ATOM 3613 N N . LEU A 1 475 ? -8.335 -23.019 -7.664 1.00 59.12 475 LEU A N 1
ATOM 3614 C CA . LEU A 1 475 ? -7.940 -21.804 -6.964 1.00 59.12 475 LEU A CA 1
ATOM 3615 C C . LEU A 1 475 ? -8.550 -20.613 -7.702 1.00 59.12 475 LEU A C 1
ATOM 3617 O O . LEU A 1 475 ? -8.322 -20.435 -8.893 1.00 59.12 475 LEU A O 1
ATOM 3621 N N . ASP A 1 476 ? -9.385 -19.860 -6.990 1.00 64.12 476 ASP A N 1
ATOM 3622 C CA . ASP A 1 476 ? -10.011 -18.630 -7.471 1.00 64.12 476 ASP A CA 1
ATOM 3623 C C . ASP A 1 476 ? -10.888 -18.763 -8.730 1.00 64.12 476 ASP A C 1
ATOM 3625 O O . ASP A 1 476 ? -11.163 -17.770 -9.389 1.00 64.12 476 ASP A O 1
ATOM 3629 N N . ASN A 1 477 ? -11.419 -19.956 -9.031 1.00 73.88 477 ASN A N 1
ATOM 3630 C CA . ASN A 1 477 ? -12.331 -20.170 -10.161 1.00 73.88 477 ASN A CA 1
ATOM 3631 C C . ASN A 1 477 ? -13.815 -20.011 -9.770 1.00 73.88 477 ASN A C 1
ATOM 3633 O O . ASN A 1 477 ? -14.328 -20.758 -8.928 1.00 73.88 477 ASN A O 1
ATOM 3637 N N . THR A 1 478 ? -14.533 -19.101 -10.435 1.00 79.06 478 THR A N 1
ATOM 3638 C CA . THR A 1 478 ? -15.992 -18.921 -10.304 1.00 79.06 478 THR A CA 1
ATOM 3639 C C . THR A 1 478 ? -16.753 -20.011 -11.063 1.00 79.06 478 THR A C 1
ATOM 3641 O O . THR A 1 478 ? -17.795 -20.495 -10.607 1.00 79.06 478 THR A O 1
ATOM 3644 N N . GLY A 1 479 ? -16.241 -20.437 -12.219 1.00 83.50 479 GLY A N 1
ATOM 3645 C CA . GLY A 1 479 ? -16.845 -21.476 -13.049 1.00 83.50 479 GLY A CA 1
ATOM 3646 C C . GLY A 1 479 ? -16.406 -21.397 -14.507 1.00 83.50 479 GLY A C 1
ATOM 3647 O O . GLY A 1 479 ? -15.440 -20.726 -14.843 1.00 83.50 479 GLY A O 1
ATOM 3648 N N . PHE A 1 480 ? -17.129 -22.093 -15.379 1.00 91.31 480 PHE A N 1
ATOM 3649 C CA . PHE A 1 480 ? -16.730 -22.309 -16.766 1.00 91.31 480 PHE A CA 1
ATOM 3650 C C . PHE A 1 480 ? -17.824 -21.906 -17.745 1.00 91.31 480 PHE A C 1
ATOM 3652 O O . PHE A 1 480 ? -18.942 -22.418 -17.663 1.00 91.31 480 PHE A O 1
ATOM 3659 N N . ASN A 1 481 ? -17.505 -21.067 -18.724 1.00 91.56 481 ASN A N 1
ATOM 3660 C CA . ASN A 1 481 ? -18.338 -20.883 -19.907 1.00 91.56 481 ASN A CA 1
ATOM 3661 C C . ASN A 1 481 ? -17.983 -21.955 -20.945 1.00 91.56 481 ASN A C 1
ATOM 3663 O O . ASN A 1 481 ? -16.840 -22.066 -21.388 1.00 91.56 481 ASN A O 1
ATOM 3667 N N . LEU A 1 482 ? -18.968 -22.749 -21.361 1.00 94.06 482 LEU A N 1
ATOM 3668 C CA . LEU A 1 482 ? -18.793 -23.757 -22.402 1.00 94.06 482 LEU A CA 1
ATOM 3669 C C . LEU A 1 482 ? -19.332 -23.240 -23.734 1.00 94.06 482 LEU A C 1
ATOM 3671 O O . LEU A 1 482 ? -20.523 -22.947 -23.851 1.00 94.06 482 LEU A O 1
ATOM 3675 N N . TYR A 1 483 ? -18.481 -23.197 -24.754 1.00 94.12 483 TYR A N 1
ATOM 3676 C CA . TYR A 1 483 ? -18.830 -22.717 -26.089 1.00 94.12 483 TYR A CA 1
ATOM 3677 C C . TYR A 1 483 ? -18.784 -23.822 -27.141 1.00 94.12 483 TYR A C 1
ATOM 3679 O O . TYR A 1 483 ? -18.044 -24.798 -27.016 1.00 94.12 483 TYR A O 1
ATOM 3687 N N . ARG A 1 484 ? -19.525 -23.618 -28.233 1.00 94.88 484 ARG A N 1
ATOM 3688 C CA . ARG A 1 484 ? -19.549 -24.469 -29.427 1.00 94.88 484 ARG A CA 1
ATOM 3689 C C . ARG A 1 484 ? -19.441 -23.646 -30.708 1.00 94.88 484 ARG A C 1
ATOM 3691 O O . ARG A 1 484 ? -19.996 -22.555 -30.788 1.00 94.88 484 ARG A O 1
ATOM 3698 N N . SER A 1 485 ? -18.806 -24.203 -31.736 1.00 92.19 485 SER A N 1
ATOM 3699 C CA . SER A 1 485 ? -18.774 -23.664 -33.102 1.00 92.19 485 SER A CA 1
ATOM 3700 C C . SER A 1 485 ? -18.790 -24.778 -34.156 1.00 92.19 485 SER A C 1
ATOM 3702 O O . SER A 1 485 ? -18.443 -25.926 -33.873 1.00 92.19 485 SER A O 1
ATOM 3704 N N . GLN A 1 486 ? -19.177 -24.438 -35.388 1.00 89.50 486 GLN A N 1
ATOM 3705 C CA . GLN A 1 486 ? -19.035 -25.295 -36.582 1.00 89.50 486 GLN A CA 1
ATOM 3706 C C . GLN A 1 486 ? -17.730 -25.021 -37.351 1.00 89.50 486 GLN A C 1
ATOM 3708 O O . GLN A 1 486 ? -17.527 -25.514 -38.459 1.00 89.50 486 GLN A O 1
ATOM 3713 N N . SER A 1 487 ? -16.849 -24.199 -36.787 1.00 86.06 487 SER A N 1
ATOM 3714 C CA . SER A 1 487 ? -15.542 -23.861 -37.338 1.00 86.06 487 SER A CA 1
ATOM 3715 C C . SER A 1 487 ? -14.521 -23.818 -36.205 1.00 86.06 487 SER A C 1
ATOM 3717 O O . SER A 1 487 ? -14.858 -23.308 -35.143 1.00 86.06 487 SER A O 1
ATOM 3719 N N . PRO A 1 488 ? -13.267 -24.257 -36.409 1.00 88.06 488 PRO A N 1
ATOM 3720 C CA . PRO A 1 488 ? -12.215 -24.161 -35.393 1.00 88.06 488 PRO A CA 1
ATOM 3721 C C . PRO A 1 488 ? -11.718 -22.730 -35.136 1.00 88.06 488 PRO A C 1
ATOM 3723 O O . PRO A 1 488 ? -10.826 -22.549 -34.317 1.00 88.06 488 PRO A O 1
ATOM 3726 N N . ALA A 1 489 ? -12.201 -21.725 -35.875 1.00 79.69 489 ALA A N 1
ATOM 3727 C CA . ALA A 1 489 ? -11.610 -20.386 -35.863 1.00 79.69 489 ALA A CA 1
ATOM 3728 C C . ALA A 1 489 ? -11.823 -19.621 -34.544 1.00 79.69 489 ALA A C 1
ATOM 3730 O O . ALA A 1 489 ? -10.935 -18.881 -34.134 1.00 79.69 489 ALA A O 1
ATOM 3731 N N . ALA A 1 490 ? -12.993 -19.772 -33.920 1.00 79.00 490 ALA A N 1
ATOM 3732 C CA . ALA A 1 490 ? -13.366 -19.106 -32.674 1.00 79.00 490 ALA A CA 1
ATOM 3733 C C . ALA A 1 490 ? -14.631 -19.757 -32.077 1.00 79.00 490 ALA A C 1
ATOM 3735 O O . ALA A 1 490 ? -15.416 -20.347 -32.838 1.00 79.00 490 ALA A O 1
ATOM 3736 N N . PRO A 1 491 ? -14.863 -19.619 -30.756 1.00 89.25 491 PRO A N 1
ATOM 3737 C CA . PRO A 1 491 ? -16.160 -19.920 -30.154 1.00 89.25 491 PRO A CA 1
ATOM 3738 C C . PRO A 1 491 ? -17.269 -19.057 -30.782 1.00 89.25 491 PRO A C 1
ATOM 3740 O O . PRO A 1 491 ? -17.027 -17.918 -31.176 1.00 89.25 491 PRO A O 1
ATOM 3743 N N . ASP A 1 492 ? -18.480 -19.610 -30.893 1.00 87.25 492 ASP A N 1
ATOM 3744 C CA . ASP A 1 492 ? -19.630 -18.941 -31.526 1.00 87.25 492 ASP A CA 1
ATOM 3745 C C . ASP A 1 492 ? -20.845 -18.914 -30.585 1.00 87.25 492 ASP A C 1
ATOM 3747 O O . ASP A 1 492 ? -21.334 -17.857 -30.194 1.00 87.25 492 ASP A O 1
ATOM 3751 N N . ILE A 1 493 ? -21.297 -20.088 -30.139 1.00 88.06 493 ILE A N 1
ATOM 3752 C CA . ILE A 1 493 ? -22.493 -20.241 -29.304 1.00 88.06 493 ILE A CA 1
ATOM 3753 C C . ILE A 1 493 ? -22.086 -20.610 -27.876 1.00 88.06 493 ILE A C 1
ATOM 3755 O O . ILE A 1 493 ? -21.480 -21.660 -27.672 1.00 88.06 493 ILE A O 1
ATOM 3759 N N . LEU A 1 494 ? -22.478 -19.799 -26.887 1.00 90.56 494 LEU A N 1
ATOM 3760 C CA . LEU A 1 494 ? -22.416 -20.167 -25.467 1.00 90.56 494 LEU A CA 1
ATOM 3761 C C . LEU A 1 494 ? -23.504 -21.207 -25.156 1.00 90.56 494 LEU A C 1
ATOM 3763 O O . LEU A 1 494 ? -24.693 -20.931 -25.315 1.00 90.56 494 LEU A O 1
ATOM 3767 N N . LEU A 1 495 ? -23.099 -22.396 -24.716 1.00 90.25 495 LEU A N 1
ATOM 3768 C CA . LEU A 1 495 ? -23.998 -23.489 -24.343 1.00 90.25 495 LEU A CA 1
ATOM 3769 C C . LEU A 1 495 ? -24.469 -23.375 -22.893 1.00 90.25 495 LEU A C 1
ATOM 3771 O O . LEU A 1 495 ? -25.654 -23.559 -22.612 1.00 90.25 495 LEU A O 1
ATOM 3775 N N . ALA A 1 496 ? -23.547 -23.094 -21.969 1.00 90.62 496 ALA A N 1
ATOM 3776 C CA . ALA A 1 496 ? -23.845 -22.960 -20.547 1.00 90.62 496 ALA A CA 1
ATOM 3777 C C . ALA A 1 496 ? -22.704 -22.288 -19.778 1.00 90.62 496 ALA A C 1
ATOM 3779 O O . ALA A 1 496 ? -21.548 -22.370 -20.186 1.00 90.62 496 ALA A O 1
ATOM 3780 N N . PHE A 1 497 ? -23.048 -21.721 -18.620 1.00 88.50 497 PHE A N 1
ATOM 3781 C CA . PHE A 1 497 ? -22.106 -21.488 -17.530 1.00 88.50 497 PHE A CA 1
ATOM 3782 C C . PHE A 1 497 ? -22.237 -22.624 -16.507 1.00 88.50 497 PHE A C 1
ATOM 3784 O O . PHE A 1 497 ? -23.349 -22.934 -16.065 1.00 88.50 497 PHE A O 1
ATOM 3791 N N . VAL A 1 498 ? -21.122 -23.248 -16.139 1.00 89.88 498 VAL A N 1
ATOM 3792 C CA . VAL A 1 498 ? -21.047 -24.348 -15.173 1.00 89.88 498 VAL A CA 1
ATOM 3793 C C . VAL A 1 498 ? -20.248 -23.871 -13.959 1.00 89.88 498 VAL A C 1
ATOM 3795 O O . VAL A 1 498 ? -19.040 -23.688 -14.081 1.00 89.88 498 VAL A O 1
ATOM 3798 N N . PRO A 1 499 ? -20.890 -23.646 -12.795 1.00 83.62 499 PRO A N 1
ATOM 3799 C CA . PRO A 1 499 ? -20.192 -23.192 -11.596 1.00 83.62 499 PRO A CA 1
ATOM 3800 C C . PRO A 1 499 ? -19.117 -24.181 -11.143 1.00 83.62 499 PRO A C 1
ATOM 3802 O O . PRO A 1 499 ? -19.305 -25.397 -11.247 1.00 83.62 499 PRO A O 1
ATOM 3805 N N . SER A 1 500 ? -18.032 -23.646 -10.589 1.00 84.38 500 SER A N 1
ATOM 3806 C CA . SER A 1 500 ? -16.999 -24.435 -9.916 1.00 84.38 500 SER A CA 1
ATOM 3807 C C . SER A 1 500 ? -17.595 -25.232 -8.741 1.00 84.38 500 SER A C 1
ATOM 3809 O O . SER A 1 500 ? -18.473 -24.738 -8.024 1.00 84.38 500 SER A O 1
ATOM 3811 N N . GLN A 1 501 ? -17.156 -26.479 -8.552 1.00 78.12 501 GLN A N 1
ATOM 3812 C CA . GLN A 1 501 ? -17.642 -27.364 -7.487 1.00 78.12 501 GLN A CA 1
ATOM 3813 C C . GLN A 1 501 ? -17.044 -27.007 -6.125 1.00 78.12 501 GLN A C 1
ATOM 3815 O O . GLN A 1 501 ? -17.721 -27.188 -5.108 1.00 78.12 501 GLN A O 1
ATOM 3820 N N . ALA A 1 502 ? -15.823 -26.466 -6.085 1.00 66.50 502 ALA A N 1
ATOM 3821 C CA . ALA A 1 502 ? -15.255 -25.882 -4.875 1.00 66.50 502 ALA A CA 1
ATOM 3822 C C . ALA A 1 502 ? -14.396 -24.647 -5.207 1.00 66.50 502 ALA A C 1
ATOM 3824 O O . ALA A 1 502 ? -13.171 -24.751 -5.301 1.00 66.50 502 ALA A O 1
ATOM 3825 N N . PRO A 1 503 ? -15.022 -23.462 -5.333 1.00 59.81 503 PRO A N 1
ATOM 3826 C CA . PRO A 1 503 ? -14.308 -22.208 -5.563 1.00 59.81 503 PRO A CA 1
ATOM 3827 C C . PRO A 1 503 ? -13.217 -21.977 -4.504 1.00 59.81 503 PRO A C 1
ATOM 3829 O O . PRO A 1 503 ? -13.504 -22.012 -3.305 1.00 59.81 503 PRO A O 1
ATOM 3832 N N . GLY A 1 504 ? -11.970 -21.760 -4.935 1.00 55.12 504 GLY A N 1
ATOM 3833 C CA . GLY A 1 504 ? -10.826 -21.528 -4.042 1.00 55.12 504 GLY A CA 1
ATOM 3834 C C . GLY A 1 504 ? -10.138 -22.798 -3.525 1.00 55.12 504 GLY A C 1
ATOM 3835 O O . GLY A 1 504 ? -9.297 -22.722 -2.632 1.00 55.12 504 GLY A O 1
ATOM 3836 N N . SER A 1 505 ? -10.488 -23.978 -4.046 1.00 60.03 505 SER A N 1
ATOM 3837 C CA . SER A 1 505 ? -9.885 -25.253 -3.646 1.00 60.03 505 SER A CA 1
ATOM 3838 C C . SER A 1 505 ? -8.591 -25.550 -4.407 1.00 60.03 505 SER A C 1
ATOM 3840 O O . SER A 1 505 ? -8.550 -25.523 -5.634 1.00 60.03 505 SER A O 1
ATOM 3842 N N . ALA A 1 506 ? -7.547 -25.972 -3.688 1.00 59.69 506 ALA A N 1
ATOM 3843 C CA . ALA A 1 506 ? -6.326 -26.521 -4.290 1.00 59.69 506 ALA A CA 1
ATOM 3844 C C . ALA A 1 506 ? -6.506 -27.946 -4.871 1.00 59.69 506 ALA A C 1
ATOM 3846 O O . ALA A 1 506 ? -5.565 -28.506 -5.427 1.00 59.69 506 ALA A O 1
ATOM 3847 N N . GLN A 1 507 ? -7.692 -28.554 -4.727 1.00 61.97 507 GLN A N 1
ATOM 3848 C CA . GLN A 1 507 ? -8.058 -29.837 -5.341 1.00 61.97 507 GLN A CA 1
ATOM 3849 C C . GLN A 1 507 ? -8.915 -29.615 -6.587 1.00 61.97 507 GLN A C 1
ATOM 3851 O O . GLN A 1 507 ? -9.802 -28.764 -6.567 1.00 61.97 507 GLN A O 1
ATOM 3856 N N . GLY A 1 508 ? -8.675 -30.410 -7.627 1.00 75.12 508 GLY A N 1
ATOM 3857 C CA . GLY A 1 508 ? -9.475 -30.424 -8.845 1.00 75.12 508 GLY A CA 1
ATOM 3858 C C . GLY A 1 508 ? -10.680 -31.374 -8.819 1.00 75.12 508 GLY A C 1
ATOM 3859 O O . GLY A 1 508 ? -10.799 -32.236 -7.944 1.00 75.12 508 GLY A O 1
ATOM 3860 N N . PHE A 1 509 ? -11.570 -31.210 -9.796 1.00 81.12 509 PHE A N 1
ATOM 3861 C CA . PHE A 1 509 ? -12.871 -31.869 -9.917 1.00 81.12 509 PHE A CA 1
ATOM 3862 C C . PHE A 1 509 ? -13.148 -32.311 -11.357 1.00 81.12 509 PHE A C 1
ATOM 3864 O O . PHE A 1 509 ? -12.623 -31.745 -12.317 1.00 81.12 509 PHE A O 1
ATOM 3871 N N . ASP A 1 510 ? -14.018 -33.314 -11.489 1.00 86.38 510 ASP A N 1
ATOM 3872 C CA . ASP A 1 510 ? -14.515 -33.806 -12.771 1.00 86.38 510 ASP A CA 1
ATOM 3873 C C . ASP A 1 510 ? -15.854 -33.153 -13.118 1.00 86.38 510 ASP A C 1
ATOM 3875 O O . ASP A 1 510 ? -16.778 -33.093 -12.296 1.00 86.38 510 ASP A O 1
ATOM 3879 N N . TYR A 1 511 ? -15.983 -32.734 -14.371 1.00 91.25 511 TYR A N 1
ATOM 3880 C CA . TYR A 1 511 ? -17.181 -32.113 -14.911 1.00 91.25 511 TYR A CA 1
ATOM 3881 C C . TYR A 1 511 ? -17.650 -32.828 -16.168 1.00 91.25 511 TYR A C 1
ATOM 3883 O O . TYR A 1 511 ? -16.859 -33.323 -16.973 1.00 91.25 511 TYR A O 1
ATOM 3891 N N . THR A 1 512 ? -18.967 -32.834 -16.356 1.00 92.19 512 THR A N 1
ATOM 3892 C CA . THR A 1 512 ? -19.604 -33.308 -17.583 1.00 92.19 512 THR A CA 1
ATOM 3893 C C . THR A 1 512 ? -20.732 -32.369 -17.990 1.00 92.19 512 THR A C 1
ATOM 3895 O O . THR A 1 512 ? -21.481 -31.863 -17.148 1.00 92.19 512 THR A O 1
ATOM 3898 N N . TYR A 1 513 ? -20.866 -32.146 -19.293 1.00 94.56 513 TYR A N 1
ATOM 3899 C CA . TYR A 1 513 ? -21.965 -31.416 -19.902 1.00 94.56 513 TYR A CA 1
ATOM 3900 C C . TYR A 1 513 ? -22.471 -32.154 -21.143 1.00 94.56 513 TYR A C 1
ATOM 3902 O O . TYR A 1 513 ? -21.693 -32.613 -21.978 1.00 94.56 513 TYR A O 1
ATOM 3910 N N . ARG A 1 514 ? -23.797 -32.241 -21.295 1.00 94.75 514 ARG A N 1
ATOM 3911 C CA . ARG A 1 514 ? -24.444 -32.889 -22.442 1.00 94.75 514 ARG A CA 1
ATOM 3912 C C . ARG A 1 514 ? -24.978 -31.850 -23.425 1.00 94.75 514 ARG A C 1
ATOM 3914 O O . ARG A 1 514 ? -25.975 -31.193 -23.135 1.00 94.75 514 ARG A O 1
ATOM 3921 N N . ASP A 1 515 ? -24.394 -31.796 -24.618 1.00 93.50 515 ASP A N 1
ATOM 3922 C CA . ASP A 1 515 ? -24.922 -31.045 -25.757 1.00 93.50 515 ASP A CA 1
ATOM 3923 C C . ASP A 1 515 ? -25.876 -31.923 -26.585 1.00 93.50 515 ASP A C 1
ATOM 3925 O O . ASP A 1 515 ? -25.464 -32.833 -27.310 1.00 93.50 515 ASP A O 1
ATOM 3929 N N . ALA A 1 516 ? -27.176 -31.667 -26.442 1.00 89.19 516 ALA A N 1
ATOM 3930 C CA . ALA A 1 516 ? -28.239 -32.405 -27.123 1.00 89.19 516 ALA A CA 1
ATOM 3931 C C . ALA A 1 516 ? -28.645 -31.798 -28.476 1.00 89.19 516 ALA A C 1
ATOM 3933 O O . ALA A 1 516 ? -29.370 -32.442 -29.233 1.00 89.19 516 ALA A O 1
ATOM 3934 N N . ASP A 1 517 ? -28.190 -30.584 -28.791 1.00 86.75 517 ASP A N 1
ATOM 3935 C CA . ASP A 1 517 ? -28.642 -29.816 -29.955 1.00 86.75 517 ASP A CA 1
ATOM 3936 C C . ASP A 1 517 ? -27.689 -29.988 -31.148 1.00 86.75 517 ASP A C 1
ATOM 3938 O O . ASP A 1 517 ? -27.389 -29.035 -31.874 1.00 86.75 517 ASP A O 1
ATOM 3942 N N . VAL A 1 518 ? -27.178 -31.208 -31.333 1.00 87.56 518 VAL A N 1
ATOM 3943 C CA . VAL A 1 518 ? -26.230 -31.567 -32.393 1.00 87.56 518 VAL A CA 1
ATOM 3944 C C . VAL A 1 518 ? -26.931 -32.260 -33.560 1.00 87.56 518 VAL A C 1
ATOM 3946 O O . VAL A 1 518 ? -27.856 -33.053 -33.385 1.00 87.56 518 VAL A O 1
ATOM 3949 N N . VAL A 1 519 ? -26.483 -31.975 -34.783 1.00 85.06 519 VAL A N 1
ATOM 3950 C CA . VAL A 1 519 ? -27.042 -32.557 -36.010 1.00 85.06 519 VAL A CA 1
ATOM 3951 C C . VAL A 1 519 ? -26.087 -33.604 -36.580 1.00 85.06 519 VAL A C 1
ATOM 3953 O O . VAL A 1 519 ? -24.890 -33.370 -36.724 1.00 85.06 519 VAL A O 1
ATOM 3956 N N . GLY A 1 520 ? -26.626 -34.775 -36.931 1.00 80.69 520 GLY A N 1
ATOM 3957 C CA . GLY A 1 520 ? -25.854 -35.836 -37.576 1.00 80.69 520 GLY A CA 1
ATOM 3958 C C . GLY A 1 520 ? -25.363 -35.430 -38.967 1.00 80.69 520 GLY A C 1
ATOM 3959 O O . GLY A 1 520 ? -26.138 -34.944 -39.788 1.00 80.69 520 GLY A O 1
ATOM 3960 N N . GLY A 1 521 ? -24.088 -35.692 -39.244 1.00 79.06 521 GLY A N 1
ATOM 3961 C CA . GLY A 1 521 ? -23.384 -35.291 -40.462 1.00 79.06 521 GLY A CA 1
ATOM 3962 C C . GLY A 1 521 ? -22.492 -34.059 -40.294 1.00 79.06 521 GLY A C 1
ATOM 3963 O O . GLY A 1 521 ? -21.737 -33.759 -41.215 1.00 79.06 521 GLY A O 1
ATOM 3964 N N . GLU A 1 522 ? -22.541 -33.390 -39.139 1.00 87.50 522 GLU A N 1
ATOM 3965 C CA . GLU A 1 522 ? -21.767 -32.181 -38.844 1.00 87.50 522 GLU A CA 1
ATOM 3966 C C . GLU A 1 522 ? -20.562 -32.468 -37.932 1.00 87.50 522 GLU A C 1
ATOM 3968 O O . GLU A 1 522 ? -20.545 -33.434 -37.161 1.00 87.50 522 GLU A O 1
ATOM 3973 N N . THR A 1 523 ? -19.557 -31.592 -37.996 1.00 90.38 523 THR A N 1
ATOM 3974 C CA . THR A 1 523 ? -18.446 -31.546 -37.034 1.00 90.38 523 THR A CA 1
ATOM 3975 C C . THR A 1 523 ? -18.604 -30.314 -36.158 1.00 90.38 523 THR A C 1
ATOM 3977 O O . THR A 1 523 ? -18.837 -29.217 -36.667 1.00 90.38 523 THR A O 1
ATOM 3980 N N . TYR A 1 524 ? -18.446 -30.494 -34.852 1.00 92.38 524 TYR A N 1
ATOM 3981 C CA . TYR A 1 524 ? -18.494 -29.416 -33.871 1.00 92.38 524 TYR A CA 1
ATOM 3982 C C . TYR A 1 524 ? -17.148 -29.271 -33.166 1.00 92.38 524 TYR A C 1
ATOM 3984 O O . TYR A 1 524 ? -16.450 -30.261 -32.933 1.00 92.38 524 TYR A O 1
ATOM 3992 N N . TRP A 1 525 ? -16.808 -28.032 -32.824 1.00 95.06 525 TRP A N 1
ATOM 3993 C CA . TRP A 1 525 ? -15.663 -27.648 -32.005 1.00 95.06 525 TRP A CA 1
ATOM 3994 C C . TRP A 1 525 ? -16.170 -27.031 -30.705 1.00 95.06 525 TRP A C 1
ATOM 3996 O O . TRP A 1 525 ? -17.115 -26.242 -30.740 1.00 95.06 525 TRP A O 1
ATOM 4006 N N . TYR A 1 526 ? -15.547 -27.382 -29.585 1.00 94.31 526 TYR A N 1
ATOM 4007 C CA . TYR A 1 526 ? -15.912 -26.909 -28.252 1.00 94.31 526 TYR A CA 1
ATOM 4008 C C . TYR A 1 526 ? -14.737 -26.210 -27.585 1.00 94.31 526 TYR A C 1
ATOM 4010 O O . TYR A 1 526 ? -13.606 -26.684 -27.687 1.00 94.31 526 TYR A O 1
ATOM 4018 N N . TRP A 1 527 ? -15.030 -25.122 -26.877 1.00 94.50 527 TRP A N 1
ATOM 4019 C CA . TRP A 1 527 ? -14.084 -24.397 -26.032 1.00 94.50 527 TRP A CA 1
ATOM 4020 C C . TRP A 1 527 ? -14.619 -24.326 -24.616 1.00 94.50 527 TRP A C 1
ATOM 4022 O O . TRP A 1 527 ? -15.833 -24.262 -24.413 1.00 94.50 527 TRP A O 1
ATOM 4032 N N . LEU A 1 528 ? -13.703 -24.288 -23.664 1.00 92.44 528 LEU A N 1
ATOM 4033 C CA . LEU A 1 528 ? -14.000 -24.073 -22.261 1.00 92.44 528 LEU A CA 1
ATOM 4034 C C . LEU A 1 528 ? -13.291 -22.796 -21.832 1.00 92.44 528 LEU A C 1
ATOM 4036 O O . LEU A 1 528 ? -12.079 -22.718 -21.945 1.00 92.44 528 LEU A O 1
ATOM 4040 N N . GLU A 1 529 ? -14.025 -21.794 -21.385 1.00 91.00 529 GLU A N 1
ATOM 4041 C CA . GLU A 1 529 ? -13.456 -20.582 -20.803 1.00 91.00 529 GLU A CA 1
ATOM 4042 C C . GLU A 1 529 ? -13.600 -20.676 -19.289 1.00 91.00 529 GLU A C 1
ATOM 4044 O O . GLU A 1 529 ? -14.728 -20.721 -18.795 1.00 91.00 529 GLU A O 1
ATOM 4049 N N . ASP A 1 530 ? -12.495 -20.766 -18.555 1.00 85.69 530 ASP A N 1
ATOM 4050 C CA . ASP A 1 530 ? -12.538 -20.619 -17.103 1.00 85.69 530 ASP A CA 1
ATOM 4051 C C . ASP A 1 530 ? -12.607 -19.140 -16.739 1.00 85.69 530 ASP A C 1
ATOM 4053 O O . ASP A 1 530 ? -11.982 -18.304 -17.390 1.00 85.69 530 ASP A O 1
ATOM 4057 N N . VAL A 1 531 ? -13.421 -18.828 -15.734 1.00 78.75 531 VAL A N 1
ATOM 4058 C CA . VAL A 1 531 ? -13.683 -17.467 -15.270 1.00 78.75 531 VAL A CA 1
ATOM 4059 C C . VAL A 1 531 ? -13.346 -17.411 -13.796 1.00 78.75 531 VAL A C 1
ATOM 4061 O O . VAL A 1 531 ? -13.988 -18.078 -12.978 1.00 78.75 531 VAL A O 1
ATOM 4064 N N . ASP A 1 532 ? -12.363 -16.595 -13.450 1.00 76.38 532 ASP A N 1
ATOM 4065 C CA . ASP A 1 532 ? -11.929 -16.449 -12.071 1.00 76.38 532 ASP A CA 1
ATOM 4066 C C . ASP A 1 532 ? -12.891 -15.564 -11.243 1.00 76.38 532 ASP A C 1
ATOM 4068 O O . ASP A 1 532 ? -13.896 -15.038 -11.736 1.00 76.38 532 ASP A O 1
ATOM 4072 N N . VAL A 1 533 ? -12.638 -15.435 -9.940 1.00 60.56 533 VAL A N 1
ATOM 4073 C CA . VAL A 1 533 ? -13.424 -14.584 -9.019 1.00 60.56 533 VAL A CA 1
ATOM 4074 C C . VAL A 1 533 ? -13.216 -13.084 -9.241 1.00 60.56 533 VAL A C 1
ATOM 4076 O O . VAL A 1 533 ? -13.993 -12.286 -8.718 1.00 60.56 533 VAL A O 1
ATOM 4079 N N . SER A 1 534 ? -12.201 -12.700 -10.018 1.00 51.09 534 SER A N 1
ATOM 4080 C CA . SER A 1 534 ? -11.906 -11.320 -10.416 1.00 51.09 534 SER A CA 1
ATOM 4081 C C . SER A 1 534 ? -12.481 -10.949 -11.795 1.00 51.09 534 SER A C 1
ATOM 4083 O O . SER A 1 534 ? -12.437 -9.786 -12.195 1.00 51.09 534 SER A O 1
ATOM 4085 N N . GLY A 1 535 ? -13.087 -11.911 -12.500 1.00 55.06 535 GLY A N 1
ATOM 4086 C CA . GLY A 1 535 ? -13.663 -11.751 -13.834 1.00 55.06 535 GLY A CA 1
ATOM 4087 C C . GLY A 1 535 ? -12.661 -11.905 -14.983 1.00 55.06 535 GLY A C 1
ATOM 4088 O O . GLY A 1 535 ? -13.040 -11.680 -16.135 1.00 55.06 535 GLY A O 1
ATOM 4089 N N . VAL A 1 536 ? -11.412 -12.289 -14.708 1.00 66.69 536 VAL A N 1
ATOM 4090 C CA . VAL A 1 536 ? -10.429 -12.649 -15.736 1.00 66.69 536 VAL A CA 1
ATOM 4091 C C . VAL A 1 536 ? -10.779 -14.029 -16.285 1.00 66.69 536 VAL A C 1
ATOM 4093 O O . VAL A 1 536 ? -11.123 -14.948 -15.540 1.00 66.69 536 VAL A O 1
ATOM 4096 N N . ALA A 1 537 ? -10.722 -14.155 -17.610 1.00 78.69 537 ALA A N 1
ATOM 4097 C CA . ALA A 1 537 ? -11.145 -15.351 -18.318 1.00 78.69 537 ALA A CA 1
ATOM 4098 C C . ALA A 1 537 ? -10.022 -15.913 -19.198 1.00 78.69 537 ALA A C 1
ATOM 4100 O O . ALA A 1 537 ? -9.398 -15.169 -19.961 1.00 78.69 537 ALA A O 1
ATOM 4101 N N . THR A 1 538 ? -9.804 -17.226 -19.130 1.00 80.25 538 THR A N 1
ATOM 4102 C CA . THR A 1 538 ? -8.837 -17.950 -19.966 1.00 80.25 538 THR A CA 1
ATOM 4103 C C . THR A 1 538 ? -9.569 -18.984 -20.820 1.00 80.25 538 THR A C 1
ATOM 4105 O O . THR A 1 538 ? -10.422 -19.719 -20.340 1.00 80.25 538 THR A O 1
ATOM 4108 N N . LEU A 1 539 ? -9.267 -19.039 -22.122 1.00 85.00 539 LEU A N 1
ATOM 4109 C CA . LEU A 1 539 ? -9.968 -19.901 -23.081 1.00 85.00 539 LEU A CA 1
ATOM 4110 C C . LEU A 1 539 ? -9.139 -21.145 -23.442 1.00 85.00 539 LEU A C 1
ATOM 4112 O O . LEU A 1 539 ? -8.021 -21.037 -23.943 1.00 85.00 539 LEU A O 1
ATOM 4116 N N . HIS A 1 540 ? -9.738 -22.324 -23.292 1.00 85.25 540 HIS A N 1
ATOM 4117 C CA . HIS A 1 540 ? -9.156 -23.638 -23.577 1.00 85.25 540 HIS A CA 1
ATOM 4118 C C . HIS A 1 540 ? -9.820 -24.317 -24.777 1.00 85.25 540 HIS A C 1
ATOM 4120 O O . HIS A 1 540 ? -11.018 -24.163 -25.029 1.00 85.25 540 HIS A O 1
ATOM 4126 N N . GLY A 1 541 ? -9.045 -25.132 -25.497 1.00 86.06 541 GLY A N 1
ATOM 4127 C CA . GLY A 1 541 ? -9.485 -25.866 -26.687 1.00 86.06 541 GLY A CA 1
ATOM 4128 C C . GLY A 1 541 ? -8.992 -25.247 -28.011 1.00 86.06 541 GLY A C 1
ATOM 4129 O O . GLY A 1 541 ? -7.990 -24.533 -28.017 1.00 86.06 541 GLY A O 1
ATOM 4130 N N . PRO A 1 542 ? -9.655 -25.523 -29.151 1.00 91.19 542 PRO A N 1
ATOM 4131 C CA . PRO A 1 542 ? -10.851 -26.346 -29.260 1.00 91.19 542 PRO A CA 1
ATOM 4132 C C . PRO A 1 542 ? -10.585 -27.850 -29.209 1.00 91.19 542 PRO A C 1
ATOM 4134 O O . PRO A 1 542 ? -9.570 -28.337 -29.706 1.00 91.19 542 PRO A O 1
ATOM 4137 N N . VAL A 1 543 ? -11.589 -28.597 -28.753 1.00 90.50 543 VAL A N 1
ATOM 4138 C CA . VAL A 1 543 ? -11.718 -30.041 -29.006 1.00 90.50 543 VAL A CA 1
ATOM 4139 C C . VAL A 1 543 ? -12.815 -30.281 -30.032 1.00 90.50 543 VAL A C 1
ATOM 4141 O O . VAL A 1 543 ? -13.845 -29.611 -30.014 1.00 90.50 543 VAL A O 1
ATOM 4144 N N . SER A 1 544 ? -12.599 -31.209 -30.964 1.00 92.31 544 SER A N 1
ATOM 4145 C CA . SER A 1 544 ? -13.531 -31.447 -32.071 1.00 92.31 544 SER A CA 1
ATOM 4146 C C . SER A 1 544 ? -14.154 -32.833 -32.025 1.00 92.31 544 SER A C 1
ATOM 4148 O O . SER A 1 544 ? -13.455 -33.809 -31.754 1.00 92.31 544 SER A O 1
ATOM 4150 N N . VAL A 1 545 ? -15.418 -32.937 -32.424 1.00 91.88 545 VAL A N 1
ATOM 4151 C CA . VAL A 1 545 ? -16.128 -34.210 -32.576 1.00 91.88 545 VAL A CA 1
ATOM 4152 C C . VAL A 1 545 ? -16.980 -34.201 -33.845 1.00 91.88 545 VAL A C 1
ATOM 4154 O O . VAL A 1 545 ? -17.691 -33.239 -34.135 1.00 91.88 545 VAL A O 1
ATOM 4157 N N . ALA A 1 546 ? -16.903 -35.284 -34.618 1.00 89.12 546 ALA A N 1
ATOM 4158 C CA . ALA A 1 546 ? -17.750 -35.496 -35.788 1.00 89.12 546 ALA A CA 1
ATOM 4159 C C . ALA A 1 546 ? -18.973 -36.328 -35.387 1.00 89.12 546 ALA A C 1
ATOM 4161 O O . ALA A 1 546 ? -18.837 -37.483 -34.970 1.00 89.12 546 ALA A O 1
ATOM 4162 N N . VAL A 1 547 ? -20.169 -35.760 -35.524 1.00 86.56 547 VAL A N 1
ATOM 4163 C CA . VAL A 1 547 ? -21.422 -36.444 -35.196 1.00 86.56 547 VAL A CA 1
ATOM 4164 C C . VAL A 1 547 ? -21.849 -37.247 -36.416 1.00 86.56 547 VAL A C 1
ATOM 4166 O O . VAL A 1 547 ? -22.229 -36.700 -37.448 1.00 86.56 547 VAL A O 1
ATOM 4169 N N . GLY A 1 548 ? -21.756 -38.572 -36.329 1.00 76.19 548 GLY A N 1
ATOM 4170 C CA . GLY A 1 548 ? -22.152 -39.451 -37.426 1.00 76.19 548 GLY A CA 1
ATOM 4171 C C . GLY A 1 548 ? -23.640 -39.320 -37.765 1.00 76.19 548 GLY A C 1
ATOM 4172 O O . GLY A 1 548 ? -24.479 -39.091 -36.896 1.00 76.19 548 GLY A O 1
ATOM 4173 N N . ILE A 1 549 ? -23.994 -39.518 -39.036 1.00 67.06 549 ILE A N 1
ATOM 4174 C CA . ILE A 1 549 ? -25.393 -39.766 -39.398 1.00 67.06 549 ILE A CA 1
ATOM 4175 C C . ILE A 1 549 ? -25.831 -41.110 -38.791 1.00 67.06 549 ILE A C 1
ATOM 4177 O O . ILE A 1 549 ? -25.120 -42.107 -38.964 1.00 67.06 549 ILE A O 1
ATOM 4181 N N . PRO A 1 550 ? -26.978 -41.191 -38.095 1.00 52.84 550 PRO A N 1
ATOM 4182 C CA . PRO A 1 550 ? -27.472 -42.469 -37.609 1.00 52.84 550 PRO A CA 1
ATOM 4183 C C . PRO A 1 550 ? -27.678 -43.411 -38.798 1.00 52.84 550 PRO A C 1
ATOM 4185 O O . PRO A 1 550 ? -28.356 -43.073 -39.773 1.00 52.84 550 PRO A O 1
ATOM 4188 N N . ALA A 1 551 ? -27.071 -44.598 -38.734 1.00 46.78 551 ALA A N 1
ATOM 4189 C CA . ALA A 1 551 ? -27.281 -45.628 -39.739 1.00 46.78 551 ALA A CA 1
ATOM 4190 C C . ALA A 1 551 ? -28.778 -45.965 -39.783 1.00 46.78 551 ALA A C 1
ATOM 4192 O O . ALA A 1 551 ? -29.360 -46.385 -38.782 1.00 46.78 551 ALA A O 1
ATOM 4193 N N . ALA A 1 552 ? -29.411 -45.765 -40.940 1.00 43.44 552 ALA A N 1
ATOM 4194 C CA . ALA A 1 552 ? -30.796 -46.155 -41.139 1.00 43.44 552 ALA A CA 1
ATOM 4195 C C . ALA A 1 552 ? -30.936 -47.663 -40.880 1.00 43.44 552 ALA A C 1
ATOM 4197 O O . ALA A 1 552 ? -30.439 -48.487 -41.647 1.00 43.44 552 ALA A O 1
ATOM 4198 N N . VAL A 1 553 ? -31.631 -48.034 -39.803 1.00 39.56 553 VAL A N 1
ATOM 4199 C CA . VAL A 1 553 ? -32.065 -49.415 -39.594 1.00 39.56 553 VAL A CA 1
ATOM 4200 C C . VAL A 1 553 ? -33.222 -49.668 -40.555 1.00 39.56 553 VAL A C 1
ATOM 4202 O O . VAL A 1 553 ? -34.357 -49.260 -40.314 1.00 39.56 553 VAL A O 1
ATOM 4205 N N . THR A 1 554 ? -32.953 -50.336 -41.673 1.00 41.22 554 THR A N 1
ATOM 4206 C CA . THR A 1 554 ? -34.015 -50.908 -42.504 1.00 41.22 554 THR A CA 1
ATOM 4207 C C . THR A 1 554 ? -34.556 -52.161 -41.822 1.00 41.22 554 THR A C 1
ATOM 4209 O O . THR A 1 554 ? -33.800 -53.097 -41.559 1.00 41.22 554 THR A O 1
ATOM 4212 N N . LEU A 1 555 ? -35.865 -52.204 -41.563 1.00 33.84 555 LEU A N 1
ATOM 4213 C CA . LEU A 1 555 ? -36.561 -53.415 -41.123 1.00 33.84 555 LEU A CA 1
ATOM 4214 C C . LEU A 1 555 ? -36.366 -54.516 -42.185 1.00 33.84 555 LEU A C 1
ATOM 4216 O O . LEU A 1 555 ? -36.920 -54.426 -43.278 1.00 33.84 555 LEU A O 1
ATOM 4220 N N . ALA A 1 556 ? -35.570 -55.543 -41.883 1.00 41.62 556 ALA A N 1
ATOM 4221 C CA . ALA A 1 556 ? -35.248 -56.599 -42.848 1.00 41.62 556 ALA A CA 1
ATOM 4222 C C . ALA A 1 556 ? -36.404 -57.591 -43.078 1.00 41.62 556 ALA A C 1
ATOM 4224 O O . ALA A 1 556 ? -36.420 -58.289 -44.088 1.00 41.62 556 ALA A O 1
ATOM 4225 N N . SER A 1 557 ? -37.382 -57.669 -42.170 1.00 46.34 557 SER A N 1
ATOM 4226 C CA . SER A 1 557 ? -38.600 -58.454 -42.387 1.00 46.34 557 SER A CA 1
ATOM 4227 C C . SER A 1 557 ? -39.684 -58.118 -41.365 1.00 46.34 557 SER A C 1
ATOM 4229 O O . SER A 1 557 ? -39.404 -57.886 -40.191 1.00 46.34 557 SER A O 1
ATOM 4231 N N . LEU A 1 558 ? -40.934 -58.106 -41.829 1.00 35.56 558 LEU A N 1
ATOM 4232 C CA . LEU A 1 558 ? -42.126 -58.157 -40.994 1.00 35.56 558 LEU A CA 1
ATOM 4233 C C . LEU A 1 558 ? -42.636 -59.601 -41.062 1.00 35.56 558 LEU A C 1
ATOM 4235 O O . LEU A 1 558 ? -43.231 -59.992 -42.067 1.00 35.56 558 LEU A O 1
ATOM 4239 N N . GLN A 1 559 ? -42.369 -60.412 -40.041 1.00 41.56 559 GLN A N 1
ATOM 4240 C CA . GLN A 1 559 ? -42.962 -61.744 -39.950 1.00 41.56 559 GLN A CA 1
ATOM 4241 C C . GLN A 1 559 ? -44.277 -61.632 -39.176 1.00 41.56 559 GLN A C 1
ATOM 4243 O O . GLN A 1 559 ? -44.291 -61.439 -37.964 1.00 41.56 559 GLN A O 1
ATOM 4248 N N . ALA A 1 560 ? -45.393 -61.686 -39.903 1.00 40.03 560 ALA A N 1
ATOM 4249 C CA . ALA A 1 560 ? -46.708 -61.862 -39.306 1.00 40.03 560 ALA A CA 1
ATOM 4250 C C . ALA A 1 560 ? -46.941 -63.363 -39.109 1.00 40.03 560 ALA A C 1
ATOM 4252 O O . ALA A 1 560 ? -47.190 -64.083 -40.078 1.00 40.03 560 ALA A O 1
ATOM 4253 N N . ASP A 1 561 ? -46.854 -63.835 -37.868 1.00 38.47 561 ASP A N 1
ATOM 4254 C CA . ASP A 1 561 ? -47.264 -65.197 -37.541 1.00 38.47 561 ASP A CA 1
ATOM 4255 C C . ASP A 1 561 ? -48.805 -65.280 -37.533 1.00 38.47 561 ASP A C 1
ATOM 4257 O O . ASP A 1 561 ? -49.470 -64.476 -36.867 1.00 38.47 561 ASP A O 1
ATOM 4261 N N . PRO A 1 562 ? -49.420 -66.225 -38.267 1.00 38.75 562 PRO A N 1
ATOM 4262 C CA . PRO A 1 562 ? -50.854 -66.449 -38.190 1.00 38.75 562 PRO A CA 1
ATOM 4263 C C . PRO A 1 562 ? -51.213 -67.043 -36.823 1.00 38.75 562 PRO A C 1
ATOM 4265 O O . PRO A 1 562 ? -50.690 -68.079 -36.417 1.00 38.75 562 PRO A O 1
ATOM 4268 N N . ILE A 1 563 ? -52.143 -66.390 -36.127 1.00 43.28 563 ILE A N 1
ATOM 4269 C CA . ILE A 1 563 ? -52.702 -66.858 -34.855 1.00 43.28 563 ILE A CA 1
ATOM 4270 C C . ILE A 1 563 ? -53.394 -68.218 -35.078 1.00 43.28 563 ILE A C 1
ATOM 4272 O O . ILE A 1 563 ? -54.337 -68.284 -35.875 1.00 43.28 563 ILE A O 1
ATOM 4276 N N . PRO A 1 564 ? -53.017 -69.297 -34.365 1.00 40.28 564 PRO A N 1
ATOM 4277 C CA . PRO A 1 564 ? -53.849 -70.486 -34.275 1.00 40.28 564 PRO A CA 1
ATOM 4278 C C . PRO A 1 564 ? -55.065 -70.198 -33.387 1.00 40.28 564 PRO A C 1
ATOM 4280 O O . PRO A 1 564 ? -54.953 -69.628 -32.302 1.00 40.28 564 PRO A O 1
ATOM 4283 N N . ALA A 1 565 ? -56.244 -70.595 -33.855 1.00 41.28 565 ALA A N 1
ATOM 4284 C CA . ALA A 1 565 ? -57.495 -70.450 -33.125 1.00 41.28 565 ALA A CA 1
ATOM 4285 C C . ALA A 1 565 ? -57.536 -71.325 -31.845 1.00 41.28 565 ALA A C 1
ATOM 4287 O O . ALA A 1 565 ? -57.177 -72.500 -31.899 1.00 41.28 565 ALA A O 1
ATOM 4288 N N . HIS A 1 566 ? -58.106 -70.757 -30.764 1.00 38.81 566 HIS A N 1
ATOM 4289 C CA . HIS A 1 566 ? -58.527 -71.383 -29.484 1.00 38.81 566 HIS A CA 1
ATOM 4290 C C . HIS A 1 566 ? -57.385 -71.788 -28.515 1.00 38.81 566 HIS A C 1
ATOM 4292 O O . HIS A 1 566 ? -56.386 -72.339 -28.942 1.00 38.81 566 HIS A O 1
ATOM 4298 N N . ASN A 1 567 ? -57.407 -71.605 -27.186 1.00 36.69 567 ASN A N 1
ATOM 4299 C CA . ASN A 1 567 ? -58.397 -71.205 -26.179 1.00 36.69 567 ASN A CA 1
ATOM 4300 C C . ASN A 1 567 ? -57.694 -70.385 -25.070 1.00 36.69 567 ASN A C 1
ATOM 4302 O O . ASN A 1 567 ? -56.539 -70.638 -24.739 1.00 36.69 567 ASN A O 1
ATOM 4306 N N . LEU A 1 568 ? -58.430 -69.446 -24.471 1.00 40.66 568 LEU A N 1
ATOM 4307 C CA . LEU A 1 568 ? -58.033 -68.627 -23.317 1.00 40.66 568 LEU A CA 1
ATOM 4308 C C . LEU A 1 568 ? -57.652 -69.475 -22.086 1.00 40.66 568 LEU A C 1
ATOM 4310 O O . LEU A 1 568 ? -58.269 -70.515 -21.840 1.00 40.66 568 LEU A O 1
ATOM 4314 N N . PRO A 1 569 ? -56.775 -68.938 -21.223 1.00 36.25 569 PRO A N 1
ATOM 4315 C CA . PRO A 1 569 ? -57.266 -68.570 -19.897 1.00 36.25 569 PRO A CA 1
ATOM 4316 C C . PRO A 1 569 ? -56.888 -67.138 -19.488 1.00 36.25 569 PRO A C 1
ATOM 4318 O O . PRO A 1 569 ? -55.857 -66.600 -19.884 1.00 36.25 569 PRO A O 1
ATOM 4321 N N . LEU A 1 570 ? -57.772 -66.547 -18.673 1.00 37.28 570 LEU A N 1
ATOM 4322 C CA . LEU A 1 570 ? -57.571 -65.336 -17.866 1.00 37.28 570 LEU A CA 1
ATOM 4323 C C . LEU A 1 570 ? -56.165 -65.365 -17.209 1.00 37.28 570 LEU A C 1
ATOM 4325 O O . LEU A 1 570 ? -55.680 -66.443 -16.884 1.00 37.28 570 LEU A O 1
ATOM 4329 N N . TRP A 1 571 ? -55.438 -64.263 -17.014 1.00 34.44 571 TRP A N 1
ATOM 4330 C CA . TRP A 1 571 ? -55.674 -63.221 -16.009 1.00 34.44 571 TRP A CA 1
ATOM 4331 C C . TRP A 1 571 ? -54.906 -61.919 -16.361 1.00 34.44 571 TRP A C 1
ATOM 4333 O O . TRP A 1 571 ? -53.835 -61.936 -16.958 1.00 34.44 571 TRP A O 1
ATOM 4343 N N . LEU A 1 572 ? -55.541 -60.814 -15.969 1.00 33.50 572 LEU A N 1
ATOM 4344 C CA . LEU A 1 572 ? -55.254 -59.367 -16.052 1.00 33.50 572 LEU A CA 1
ATOM 4345 C C . LEU A 1 572 ? -53.972 -58.896 -15.270 1.00 33.50 572 LEU A C 1
ATOM 4347 O O . LEU A 1 572 ? -53.463 -59.685 -14.481 1.00 33.50 572 LEU A O 1
ATOM 4351 N N . PRO A 1 573 ? -53.589 -57.587 -15.232 1.00 48.28 573 PRO A N 1
ATOM 4352 C CA . PRO A 1 573 ? -53.342 -56.647 -16.350 1.00 48.28 573 PRO A CA 1
ATOM 4353 C C . PRO A 1 573 ? -52.321 -55.483 -16.053 1.00 48.28 573 PRO A C 1
ATOM 4355 O O . PRO A 1 573 ? -51.847 -55.346 -14.933 1.00 48.28 573 PRO A O 1
ATOM 4358 N N . VAL A 1 574 ? -52.158 -54.563 -17.035 1.00 33.22 574 VAL A N 1
ATOM 4359 C CA . VAL A 1 574 ? -51.981 -53.072 -16.911 1.00 33.22 574 VAL A CA 1
ATOM 4360 C C . VAL A 1 574 ? -50.625 -52.545 -16.372 1.00 33.22 574 VAL A C 1
ATOM 4362 O O . VAL A 1 574 ? -50.083 -53.089 -15.427 1.00 33.22 574 VAL A O 1
ATOM 4365 N N . ALA A 1 575 ? -49.986 -51.471 -16.867 1.00 32.50 575 ALA A N 1
ATOM 4366 C CA . ALA A 1 575 ? -50.300 -50.372 -17.804 1.00 32.50 575 ALA A CA 1
ATOM 4367 C C . ALA A 1 575 ? -48.984 -49.947 -18.497 1.00 32.50 575 ALA A C 1
ATOM 4369 O O . ALA A 1 575 ? -47.943 -49.905 -17.853 1.00 32.50 575 ALA A O 1
ATOM 4370 N N . PHE A 1 576 ? -48.924 -49.804 -19.821 1.00 31.53 576 PHE A N 1
ATOM 4371 C CA . PHE A 1 576 ? -49.304 -48.640 -20.641 1.00 31.53 576 PHE A CA 1
ATOM 4372 C C . PHE A 1 576 ? -48.464 -47.369 -20.430 1.00 31.53 576 PHE A C 1
ATOM 4374 O O . PHE A 1 576 ? -48.631 -46.617 -19.476 1.00 31.53 576 PHE A O 1
ATOM 4381 N N . LEU A 1 577 ? -47.610 -47.147 -21.428 1.00 26.39 577 LEU A N 1
ATOM 4382 C CA . LEU A 1 577 ? -46.853 -45.947 -21.745 1.00 26.39 577 LEU A CA 1
ATOM 4383 C C . LEU A 1 577 ? -47.526 -45.298 -22.975 1.00 26.39 577 LEU A C 1
ATOM 4385 O O . LEU A 1 577 ? -48.049 -46.008 -23.833 1.00 26.39 577 LEU A O 1
ATOM 4389 N N . VAL A 1 578 ? -47.401 -43.971 -23.065 1.00 30.94 578 VAL A N 1
ATOM 4390 C CA . VAL A 1 578 ? -47.490 -43.125 -24.274 1.00 30.94 578 VAL A CA 1
ATOM 4391 C C . VAL A 1 578 ? -48.882 -42.712 -24.760 1.00 30.94 578 VAL A C 1
ATOM 4393 O O . VAL A 1 578 ? -49.698 -43.536 -25.154 1.00 30.94 578 VAL A O 1
ATOM 4396 N N . LEU A 1 579 ? -49.068 -41.389 -24.879 1.00 28.78 579 LEU A N 1
ATOM 4397 C CA . LEU A 1 579 ? -49.541 -40.777 -26.128 1.00 28.78 579 LEU A CA 1
ATOM 4398 C C . LEU A 1 579 ? -49.263 -39.266 -26.167 1.00 28.78 579 LEU A C 1
ATOM 4400 O O . LEU A 1 579 ? -49.984 -38.458 -25.590 1.00 28.78 579 LEU A O 1
ATOM 4404 N N . LEU A 1 580 ? -48.230 -38.906 -26.928 1.00 27.08 580 LEU A N 1
ATOM 4405 C CA . LEU A 1 580 ? -48.127 -37.640 -27.646 1.00 27.08 580 LEU A CA 1
ATOM 4406 C C . LEU A 1 580 ? -48.101 -37.978 -29.138 1.00 27.08 580 LEU A C 1
ATOM 4408 O O . LEU A 1 580 ? -47.373 -38.876 -29.553 1.00 27.08 580 LEU A O 1
ATOM 4412 N N . GLY A 1 581 ? -48.868 -37.231 -29.928 1.00 29.14 581 GLY A N 1
ATOM 4413 C CA . GLY A 1 581 ? -48.684 -37.152 -31.375 1.00 29.14 581 GLY A CA 1
ATOM 4414 C C . GLY A 1 581 ? -49.960 -37.368 -32.179 1.00 29.14 581 GLY A C 1
ATOM 4415 O O . GLY A 1 581 ? -50.415 -38.493 -32.351 1.00 29.14 581 GLY A O 1
ATOM 4416 N N . GLY A 1 582 ? -50.502 -36.282 -32.733 1.00 30.23 582 GLY A N 1
ATOM 4417 C CA . GLY A 1 582 ? -51.554 -36.379 -33.741 1.00 30.23 582 GLY A CA 1
ATOM 4418 C C . GLY A 1 582 ? -52.227 -35.059 -34.100 1.00 30.23 582 GLY A C 1
ATOM 4419 O O . GLY A 1 582 ? -53.419 -34.893 -33.866 1.00 30.23 582 GLY A O 1
ATOM 4420 N N . LEU A 1 583 ? -51.474 -34.122 -34.682 1.00 34.09 583 LEU A N 1
ATOM 4421 C CA . LEU A 1 583 ? -52.024 -32.985 -35.427 1.00 34.09 583 LEU A CA 1
ATOM 4422 C C . LEU A 1 583 ? -52.819 -33.491 -36.649 1.00 34.09 583 LEU A C 1
ATOM 4424 O O . LEU A 1 583 ? -52.255 -34.237 -37.442 1.00 34.09 583 LEU A O 1
ATOM 4428 N N . ALA A 1 584 ? -54.050 -33.005 -36.863 1.00 32.22 584 ALA A N 1
ATOM 4429 C CA . ALA A 1 584 ? -54.535 -32.555 -38.180 1.00 32.22 584 ALA A CA 1
ATOM 4430 C C . ALA A 1 584 ? -55.979 -32.003 -38.140 1.00 32.22 584 ALA A C 1
ATOM 4432 O O . ALA A 1 584 ? -56.946 -32.727 -37.944 1.00 32.22 584 ALA A O 1
ATOM 4433 N N . VAL A 1 585 ? -56.081 -30.698 -38.415 1.00 33.94 585 VAL A N 1
ATOM 4434 C CA . VAL A 1 585 ? -57.038 -30.034 -39.325 1.00 33.94 585 VAL A CA 1
ATOM 4435 C C . VAL A 1 585 ? -58.517 -30.461 -39.282 1.00 33.94 585 VAL A C 1
ATOM 4437 O O . VAL A 1 585 ? -58.906 -31.440 -39.906 1.00 33.94 585 VAL A O 1
ATOM 4440 N N . LEU A 1 586 ? -59.388 -29.562 -38.795 1.00 31.30 586 LEU A N 1
ATOM 4441 C CA . LEU A 1 586 ? -60.593 -29.181 -39.551 1.00 31.30 586 LEU A CA 1
ATOM 4442 C C . LEU A 1 586 ? -61.182 -27.831 -39.117 1.00 31.30 586 LEU A C 1
ATOM 4444 O O . LEU A 1 586 ? -61.535 -27.565 -37.974 1.00 31.30 586 LEU A O 1
ATOM 4448 N N . ARG A 1 587 ? -61.291 -26.966 -40.121 1.00 35.56 587 ARG A N 1
ATOM 4449 C CA . ARG A 1 587 ? -61.805 -25.599 -40.116 1.00 35.56 587 ARG A CA 1
ATOM 4450 C C . ARG A 1 587 ? -63.331 -25.639 -40.282 1.00 35.56 587 ARG A C 1
ATOM 4452 O O . ARG A 1 587 ? -63.773 -26.041 -41.354 1.00 35.56 587 ARG A O 1
ATOM 4459 N N . ARG A 1 588 ? -64.133 -25.150 -39.320 1.00 33.91 588 ARG A N 1
ATOM 4460 C CA . ARG A 1 588 ? -65.409 -24.419 -39.573 1.00 33.91 588 ARG A CA 1
ATOM 4461 C C . ARG A 1 588 ? -66.128 -23.938 -38.295 1.00 33.91 588 ARG A C 1
ATOM 4463 O O . ARG A 1 588 ? -66.706 -24.721 -37.563 1.00 33.91 588 ARG A O 1
ATOM 4470 N N . ARG A 1 589 ? -66.179 -22.604 -38.150 1.00 35.47 589 ARG A N 1
ATOM 4471 C CA . ARG A 1 589 ? -67.362 -21.755 -37.856 1.00 35.47 589 ARG A CA 1
ATOM 4472 C C . ARG A 1 589 ? -68.511 -22.369 -37.017 1.00 35.47 589 ARG A C 1
ATOM 4474 O O . ARG A 1 589 ? -69.304 -23.109 -37.586 1.00 35.47 589 ARG A O 1
ATOM 4481 N N . ARG A 1 590 ? -68.816 -21.786 -35.843 1.00 34.38 590 ARG A N 1
ATOM 4482 C CA . ARG A 1 590 ? -69.889 -20.771 -35.614 1.00 34.38 590 ARG A CA 1
ATOM 4483 C C . ARG A 1 590 ? -70.152 -20.513 -34.114 1.00 34.38 590 ARG A C 1
ATOM 4485 O O . ARG A 1 590 ? -70.376 -21.451 -33.374 1.00 34.38 590 ARG A O 1
ATOM 4492 N N . ARG A 1 591 ? -70.262 -19.215 -33.786 1.00 36.47 591 ARG A N 1
ATOM 4493 C CA . ARG A 1 591 ? -71.216 -18.555 -32.861 1.00 36.47 591 ARG A CA 1
ATOM 4494 C C . ARG A 1 591 ? -71.471 -19.190 -31.478 1.00 36.47 591 ARG A C 1
ATOM 4496 O O . ARG A 1 591 ? -72.279 -20.096 -31.377 1.00 36.47 591 ARG A O 1
ATOM 4503 N N . GLY A 1 592 ? -71.033 -18.477 -30.439 1.00 34.75 592 GLY A N 1
ATOM 4504 C CA . GLY A 1 592 ? -71.877 -17.462 -29.796 1.00 34.75 592 GLY A CA 1
ATOM 4505 C C . GLY A 1 592 ? -72.508 -17.828 -28.449 1.00 34.75 592 GLY A C 1
ATOM 4506 O O . GLY A 1 592 ? -73.014 -18.926 -28.272 1.00 34.75 592 GLY A O 1
ATOM 4507 N N . TYR A 1 593 ? -72.583 -16.778 -27.628 1.00 42.91 593 TYR A N 1
ATOM 4508 C CA . TYR A 1 593 ? -73.339 -16.561 -26.391 1.00 42.91 593 TYR A CA 1
ATOM 4509 C C . TYR A 1 593 ? -72.652 -16.842 -25.048 1.00 42.91 593 TYR A C 1
ATOM 4511 O O . TYR A 1 593 ? -72.595 -17.979 -24.594 1.00 42.91 593 TYR A O 1
ATOM 4519 N N . LEU A 1 594 ? -72.336 -15.685 -24.441 1.00 46.09 594 LEU A N 1
ATOM 4520 C CA . LEU A 1 594 ? -72.261 -15.304 -23.026 1.00 46.09 594 LEU A CA 1
ATOM 4521 C C . LEU A 1 594 ? -71.025 -15.722 -22.235 1.00 46.09 594 LEU A C 1
ATOM 4523 O O . LEU A 1 594 ? -70.809 -16.932 -22.030 1.00 46.09 594 LEU A O 1
#

Radius of gyration: 33.69 Å; Cα contacts (8 Å, |Δi|>4): 1435; chains: 1; bounding box: 102×95×74 Å

Secondary structure (DSSP, 8-state):
-BSSS--EEETTGGGGTTTS-EEEEEEEEEPS-SSEEEEEEES-TTS--SEEEEEETTTTEEEEEESS-EEE-SSPPPTTS-EEEEEEE-TTSEEEEEETTEEEEEEE----PPTT--EEESEEE-SSSEEE-BEEEEEEEEESS---HHHHHHHHHT---SEEE----SEE-TTPEEPP-SSS---EEEEESS-TTPPEE----SSSS--EEGGGEEEEE---GGG--TTSEEEEEEEEEE-SS-SSSEEEEEEEEE-TTT-GGG--SEEEEETTTEEEEEEE-SS-EEE----S---TTS-EEEEEEEESS-EEEEETTEEEEEE-TTTT--------EEESEEEETT-TT--EE-SEEEEEEEEESS---HHHHHHHHHTS--PPPBSS---SS-----B-----TT--EEEEEE---B-TTS-B--S-STTSEEEEEE------SS--EEEEEEEEETTEEEEEEEES-BTTEEEEEEEEESSTTS--EEEEEEE-SSTTBSS--EEEEEE----TT-EEEEEEEEEETTS-EEEEEEEEEE-PPPP---------PPPPP-----------------------------

Solvent-accessible surface area (backbone atoms only — not comparable to full-atom values): 32617 Å² total; per-residue (Å²): 72,82,42,75,81,47,67,48,78,42,74,58,68,16,59,75,25,49,82,46,15,29,22,42,36,27,35,36,26,44,50,82,67,82,53,61,22,20,48,42,23,28,31,52,92,86,34,65,39,42,33,33,37,30,40,30,45,84,67,32,24,48,30,47,35,41,92,88,51,74,50,52,38,74,61,65,58,68,62,74,40,80,40,34,38,37,40,26,28,36,74,87,24,46,29,38,36,29,48,65,41,39,85,34,36,77,53,73,51,89,68,46,41,48,65,64,22,24,39,24,36,24,25,38,30,73,81,85,52,73,25,31,18,39,36,49,77,44,78,73,48,77,43,69,40,52,62,46,60,42,56,44,35,33,62,52,69,63,69,55,34,67,37,26,33,54,41,48,57,64,66,48,40,45,72,35,76,48,69,47,72,37,79,67,75,56,58,28,29,33,42,44,75,82,44,64,86,49,69,46,63,41,37,84,30,56,38,87,74,6,10,41,72,24,69,51,26,31,35,47,44,62,66,44,80,80,54,42,43,37,88,22,25,24,24,43,36,31,35,36,27,35,36,78,76,50,100,56,63,53,23,21,54,36,13,19,50,36,40,81,92,67,45,64,11,53,21,25,83,20,37,25,39,27,78,60,20,18,44,32,46,36,33,4,50,65,78,51,66,43,70,51,76,55,65,82,75,54,59,49,75,34,82,38,38,41,37,36,28,26,68,30,37,48,42,34,38,25,49,66,39,38,82,73,49,72,41,61,82,50,50,76,48,43,38,30,81,37,40,54,40,25,39,20,22,29,46,38,55,99,42,98,82,69,55,39,48,19,47,30,36,43,21,49,36,34,35,28,74,42,54,63,50,69,67,55,46,30,53,61,45,63,66,34,75,72,89,77,58,62,79,44,77,51,67,82,93,47,98,63,66,48,68,71,78,86,77,64,90,86,56,61,25,64,48,75,49,76,60,76,56,68,51,99,86,69,52,60,61,80,84,76,63,82,87,43,58,51,72,52,69,38,60,72,65,80,71,65,92,45,70,46,64,73,44,74,46,50,44,83,52,92,77,24,37,39,36,39,39,26,36,54,25,25,63,48,27,52,24,32,42,34,27,35,22,81,46,90,86,55,77,72,44,80,76,46,78,47,69,46,92,52,62,55,26,80,60,42,53,82,47,77,48,77,46,65,91,60,59,62,72,41,53,41,23,35,32,43,28,41,28,31,75,85,70,56,70,41,82,42,76,73,38,68,41,74,36,65,58,78,78,81,82,73,83,89,72,86,84,80,78,80,82,79,84,84,82,88,78,90,82,89,83,90,80,90,79,89,88,84,89,81,90,79,89,86,91,79,90,82,84,89,86,134

pLDDT: mean 80.16, std 18.49, range [26.39, 98.56]

Sequence (594 aa):
FDGVDDSLTVFDVSLNLAGNATSFGAWVKPEAGSGDNALLAFGADGVLPGSLLLYRQSTNQFIYWDSASGEHSSSAVTPDQWYHVWVTIGADNSATLYVNGDVEATFSTTARPAAGDDLLLGSAWDGSTNRYFTGLLDDVAVYDHQLNAAEIKRLYRGFEPVLLLPLDDDVLADGDAVQDLSGYDNSVTMIQLTDPDKVQYALSGAVGAGAQDMNTAYLAVEPRPYFDLSDGEFTQTAWVYPQSQPPTSASPIIGGVYDPATDFALTYPSLFITNTTQLLPIMGDGTDFYHYVSGSLLTPNAWNFVATTFDGTDYRIYINGVLRESTNAFAGVVPVAATEFDVGHFTIAGTPFNSSHLFGHLDEVAIYRQTLSAQEVAALYRQGWKRATLSNPAHSPATTSDWAYDVPDELDGSYQIQLRTTDLLGNRSTGSQGNERWAGHIGPQEIPTAVTLADFAAAVSGDSVEITWQTVSELDNTGFNLYRSQSPAAPDILLAFVPSQAPGSAQGFDYTYRDADVVGGETYWYWLEDVDVSGVATLHGPVSVAVGIPAAVTLASLQADPIPAHNLPLWLPVAFLVLLGGLAVLRRRRRGYL

=== Feature glossary ===
Feature key, reading from the visual/contextual features back to the raw sequence:

Rendered structure images. Six rendered views show the 3D structure from the faces of a cube — i.e. along ±x, ±y, ±z. Rendering representation is drawn randomly per protein from cartoon (secondary-structure ribbons), sticks (backbone bonds), or molecular surface; coloring is either N→C rainbow (blue at the N-terminus through red at the C-terminus) or one color per chain.

Contact-map, Ramachandran, and PAE plots. The contact map is a binary N×N matrix image: pixel (i, j) is dark where Cα_i and Cα_j are within 8 Å and |i−j|>4. Because the |i−j|>4 filter removes local helical contacts, off-diagonal stripes parallel to the main diagonal indicate parallel β-sheets; stripes perpendicular to it indicate antiparallel β-sheets. The Ramachandran plot scatters every residue's (φ, ψ) pair against the sterically allowed regions. The PAE heatmap renders the predicted-aligned-error matrix.

InterPro / GO / CATH / organism. Database cross-references. InterPro integrates a dozen domain/family signature databases into unified entries with residue-range hits. GO terms attach function/process/location labels with evidence codes. CATH codes position the fold in a four-level structural taxonomy. Organism is the NCBI-taxonomy species name.

Nearest PDB structures. The Foldseek neighbor list gives the closest experimentally determined structures in the PDB, ranked by structural alignment. TM-score near 1 means near-identical fold; near 0.3 means only rough topology match. This is how one finds what a novel AlphaFold prediction most resembles in the solved-structure universe.

Predicted aligned error. PAE(i, j) answers: if I align the predicted and true structures on residue i, how far off (in Å) do I expect residue j to be? A block-diagonal PAE matrix with low values on the blocks and high values off-diagonal is the signature of a multi-domain protein with confidently predicted domains but uncertain inter-domain orientation.

Solvent-accessible surface area. Accessible surface area quantifies burial. A residue with SASA near zero is packed into the hydrophobic core; one with SASA >100 Å² sits on the surface. Computed here via the Shrake–Rupley numerical algorithm with a 1.4 Å probe.

B-factor. B-factor (Debye–Waller factor) reflects atomic displacement in the crystal lattice. It is an experimental observable (units Å²), not a prediction; low values mean the atom is pinned down, high values mean it moves or is heterogeneous across the crystal.

pLDDT. For AlphaFold models, the B-factor field carries pLDDT — the model's own estimate of local accuracy on a 0–100 scale. Regions with pLDDT<50 should be treated as essentially unmodeled; they often correspond to intrinsically disordered segments.

Backbone torsions (φ/ψ). φ (phi) and ψ (psi) are the two rotatable backbone dihedrals per residue: φ is the C(i-1)–N–Cα–C torsion, ψ is the N–Cα–C–N(i+1) torsion, both in degrees on (−180°, 180°]. α-helical residues cluster near (−60°, −45°); β-strand residues near (−120°, +130°). A Ramachandran plot is simply a scatter of (φ, ψ) for every residue.

Radius of gyration, Cα contacts, bounding box. Radius of gyration (Rg) is the root-mean-square distance of Cα atoms from their centroid — a single number for overall size and compactness. A globular domain of N residues has Rg ≈ 2.2·N^0.38 Å; an extended or disordered chain has a much larger Rg. The Cα contact count is the number of residue pairs whose Cα atoms are within 8 Å and are more than four positions apart in sequence — a standard proxy for tertiary packing density. The bounding box is the smallest axis-aligned box enclosing all Cα atoms.

Secondary structure (3-state, P-SEA). Three-state secondary structure (P-SEA) collapses the eight DSSP classes into helix (a), strand (b), and coil (c). P-SEA assigns these from Cα geometry alone — distances and angles — without requiring backbone oxygens, so it works on any Cα trace.

Secondary structure (8-state, DSSP). DSSP 8-state secondary structure assigns each residue one of H (α-helix), G (3₁₀-helix), I (π-helix), E (extended β-strand), B (isolated β-bridge), T (hydrogen-bonded turn), S (bend), or '-' (coil). The assignment is computed from backbone hydrogen-bond geometry via the Kabsch–Sander algorithm.

Foldseek 3Di. A 3Di character summarizes, for each residue, the relative orientation of the Cα frame of its nearest spatial neighbor. Because it encodes fold topology rather than chemistry, 3Di alignments detect remote structural similarity that sequence alignment misses.

mmCIF coordinates. The mmCIF block holds the 3D Cartesian coordinates of each backbone atom (N, Cα, C, O) in ångströms. mmCIF is the PDB's canonical archive format — a tagged-loop text representation of the atomic model.

Sequence. Sequence gives the chain of amino acids in standard one-letter code (A=alanine, C=cysteine, …, Y=tyrosine), read N→C. It is the only feature that is directly encoded by the gene; all structural features are derived from the folded form of this sequence.